Protein AF-A0A812YTZ3-F1 (afdb_monomer_lite)

Structure (mmCIF, N/CA/C/O backbone):
data_AF-A0A812YTZ3-F1
#
_entry.id   AF-A0A812YTZ3-F1
#
loop_
_atom_site.group_PDB
_atom_site.id
_atom_site.type_symbol
_atom_site.label_atom_id
_atom_site.label_alt_id
_atom_site.label_comp_id
_atom_site.label_asym_id
_atom_site.label_entity_id
_atom_site.label_seq_id
_atom_site.pdbx_PDB_ins_code
_atom_site.Cartn_x
_atom_site.Cartn_y
_atom_site.Cartn_z
_atom_site.occupancy
_atom_site.B_iso_or_equiv
_atom_site.auth_seq_id
_atom_site.auth_comp_id
_atom_site.auth_asym_id
_atom_site.auth_atom_id
_atom_site.pdbx_PDB_model_num
ATOM 1 N N . MET A 1 1 ? -22.763 -44.403 -31.494 1.00 42.47 1 MET A N 1
ATOM 2 C CA . MET A 1 1 ? -21.911 -45.375 -30.775 1.00 42.47 1 MET A CA 1
ATOM 3 C C . MET A 1 1 ? -20.707 -44.622 -30.230 1.00 42.47 1 MET A C 1
ATOM 5 O O . MET A 1 1 ? -19.991 -44.028 -31.023 1.00 42.47 1 MET A O 1
ATOM 9 N N . ARG A 1 2 ? -20.551 -44.524 -28.904 1.00 32.72 2 ARG A N 1
ATOM 10 C CA . ARG A 1 2 ? -19.399 -43.858 -28.265 1.00 32.72 2 ARG A CA 1
ATOM 11 C C . ARG A 1 2 ? -18.310 -44.906 -27.981 1.00 32.72 2 ARG A C 1
ATOM 13 O O . ARG A 1 2 ? -18.681 -45.990 -27.533 1.00 32.72 2 ARG A O 1
ATOM 20 N N . PRO A 1 3 ? -17.018 -44.622 -28.212 1.00 46.12 3 PRO A N 1
ATOM 21 C CA . PRO A 1 3 ? -15.950 -45.550 -27.858 1.00 46.12 3 PRO A CA 1
ATOM 22 C C . PRO A 1 3 ? -15.718 -45.563 -26.340 1.00 46.12 3 PRO A C 1
ATOM 24 O O . PRO A 1 3 ? -15.715 -44.515 -25.692 1.00 46.12 3 PRO A O 1
ATOM 27 N N . GLN A 1 4 ? -15.556 -46.764 -25.779 1.00 44.16 4 GLN A N 1
ATOM 28 C CA . GLN A 1 4 ? -15.169 -46.975 -24.383 1.00 44.16 4 GLN A CA 1
ATOM 29 C C . GLN A 1 4 ? -13.688 -46.617 -24.157 1.00 44.16 4 GLN A C 1
ATOM 31 O O . GLN A 1 4 ? -12.867 -46.860 -25.044 1.00 44.16 4 GLN A O 1
ATOM 36 N N . PRO A 1 5 ? -13.320 -46.092 -22.975 1.00 47.59 5 PRO A N 1
ATOM 37 C CA . PRO A 1 5 ? -11.928 -45.878 -22.602 1.00 47.59 5 PRO A CA 1
ATOM 38 C C . PRO A 1 5 ? -11.254 -47.178 -22.130 1.00 47.59 5 PRO A C 1
ATOM 40 O O . PRO A 1 5 ? -11.801 -47.924 -21.319 1.00 47.59 5 PRO A O 1
ATOM 43 N N . VAL A 1 6 ? -10.038 -47.412 -22.628 1.00 41.91 6 VAL A N 1
ATOM 44 C CA . VAL A 1 6 ? -9.148 -48.518 -22.242 1.00 41.91 6 VAL A CA 1
ATOM 45 C C . VAL A 1 6 ? -8.309 -48.095 -21.024 1.00 41.91 6 VAL A C 1
ATOM 47 O O . VAL A 1 6 ? -7.737 -47.002 -21.052 1.00 41.91 6 VAL A O 1
ATOM 50 N N . PRO A 1 7 ? -8.188 -48.919 -19.966 1.00 38.78 7 PRO A N 1
ATOM 51 C CA . PRO A 1 7 ? -7.305 -48.626 -18.841 1.00 38.78 7 PRO A CA 1
ATOM 52 C C . PRO A 1 7 ? -5.838 -48.951 -19.172 1.00 38.78 7 PRO A C 1
ATOM 54 O O . PRO A 1 7 ? -5.500 -50.081 -19.520 1.00 38.78 7 PRO A O 1
ATOM 57 N N . LEU A 1 8 ? -4.958 -47.958 -19.018 1.00 34.09 8 LEU A N 1
ATOM 58 C CA . LEU A 1 8 ? -3.502 -48.126 -19.022 1.00 34.09 8 LEU A CA 1
ATOM 59 C C . LEU A 1 8 ? -3.037 -48.521 -17.615 1.00 34.09 8 LEU A C 1
ATOM 61 O O . LEU A 1 8 ? -3.004 -47.697 -16.703 1.00 34.09 8 LEU A O 1
ATOM 65 N N . VAL A 1 9 ? -2.682 -49.794 -17.453 1.00 32.09 9 VAL A N 1
ATOM 66 C CA . VAL A 1 9 ? -1.956 -50.316 -16.291 1.00 32.09 9 VAL A CA 1
ATOM 67 C C . VAL A 1 9 ? -0.467 -50.100 -16.550 1.00 32.09 9 VAL A C 1
ATOM 69 O O . VAL A 1 9 ? 0.087 -50.680 -17.480 1.00 32.09 9 VAL A O 1
ATOM 72 N N . VAL A 1 10 ? 0.177 -49.250 -15.749 1.00 36.62 10 VAL A N 1
ATOM 73 C CA . VAL A 1 10 ? 1.639 -49.110 -15.728 1.00 36.62 10 VAL A CA 1
ATOM 74 C C . VAL A 1 10 ? 2.158 -49.903 -14.535 1.00 36.62 10 VAL A C 1
ATOM 76 O O . VAL A 1 10 ? 1.910 -49.541 -13.385 1.00 36.62 10 VAL A O 1
ATOM 79 N N . SER A 1 11 ? 2.849 -51.002 -14.823 1.00 33.44 11 SER A N 1
ATOM 80 C CA . SER A 1 11 ? 3.590 -51.792 -13.843 1.00 33.44 11 SER A CA 1
ATOM 81 C C . SER A 1 11 ? 4.810 -51.003 -13.367 1.00 33.44 11 SER A C 1
ATOM 83 O O . SER A 1 11 ? 5.631 -50.571 -14.174 1.00 33.44 11 SER A O 1
ATOM 85 N N . VAL A 1 12 ? 4.913 -50.800 -12.054 1.00 37.62 12 VAL A N 1
ATOM 86 C CA . VAL A 1 12 ? 6.095 -50.236 -11.393 1.00 37.62 12 VAL A CA 1
ATOM 87 C C . VAL A 1 12 ? 6.993 -51.410 -11.012 1.00 37.62 12 VAL A C 1
ATOM 89 O O . VAL A 1 12 ? 6.665 -52.156 -10.094 1.00 37.62 12 VAL A O 1
ATOM 92 N N . GLU A 1 13 ? 8.075 -51.598 -11.766 1.00 38.94 13 GLU A N 1
ATOM 93 C CA . GLU A 1 13 ? 9.122 -52.579 -11.473 1.00 38.94 13 GLU A CA 1
ATOM 94 C C . GLU A 1 13 ? 10.097 -52.080 -10.397 1.00 38.94 13 GLU A C 1
ATOM 96 O O . GLU A 1 13 ? 10.333 -50.882 -10.212 1.00 38.94 13 GLU A O 1
ATOM 101 N N . ASP A 1 14 ? 10.638 -53.064 -9.687 1.00 38.88 14 ASP A N 1
ATOM 102 C CA . ASP A 1 14 ? 11.423 -52.992 -8.466 1.00 38.88 14 ASP A CA 1
ATOM 103 C C . ASP A 1 14 ? 12.750 -52.228 -8.601 1.00 38.88 14 ASP A C 1
ATOM 105 O O . ASP A 1 14 ? 13.614 -52.559 -9.413 1.00 38.88 14 ASP A O 1
ATOM 109 N N . VAL A 1 15 ? 12.972 -51.261 -7.704 1.00 39.84 15 VAL A N 1
ATOM 110 C CA . VAL A 1 15 ? 14.290 -50.651 -7.474 1.00 39.84 15 VAL A CA 1
ATOM 111 C C . VAL A 1 15 ? 14.796 -51.073 -6.097 1.00 39.84 15 VAL A C 1
ATOM 113 O O . VAL A 1 15 ? 14.253 -50.694 -5.059 1.00 39.84 15 VAL A O 1
ATOM 116 N N . ALA A 1 16 ? 15.859 -51.875 -6.110 1.00 41.97 16 ALA A N 1
ATOM 117 C CA . ALA A 1 16 ? 16.549 -52.388 -4.934 1.00 41.97 16 ALA A CA 1
ATOM 118 C C . ALA A 1 16 ? 17.146 -51.266 -4.044 1.00 41.97 16 ALA A C 1
ATOM 120 O O . ALA A 1 16 ? 17.602 -50.236 -4.552 1.00 41.97 16 ALA A O 1
ATOM 121 N N . PRO A 1 17 ? 17.206 -51.458 -2.711 1.00 44.97 17 PRO A N 1
ATOM 122 C CA . PRO A 1 17 ? 17.701 -50.449 -1.778 1.00 44.97 17 PRO A CA 1
ATOM 123 C C . PRO A 1 17 ? 19.239 -50.376 -1.762 1.00 44.97 17 PRO A C 1
ATOM 125 O O . PRO A 1 17 ? 19.918 -51.179 -1.124 1.00 44.97 17 PRO A O 1
ATOM 128 N N . GLY A 1 18 ? 19.792 -49.365 -2.436 1.00 40.31 18 GLY A N 1
ATOM 129 C CA . GLY A 1 18 ? 21.204 -48.979 -2.345 1.00 40.31 18 GLY A CA 1
ATOM 130 C C . GLY A 1 18 ? 21.547 -48.319 -1.001 1.00 40.31 18 GLY A C 1
ATOM 131 O O . GLY A 1 18 ? 20.857 -47.407 -0.542 1.00 40.31 18 GLY A O 1
ATOM 132 N N . GLY A 1 19 ? 22.615 -48.805 -0.363 1.00 40.50 19 GLY A N 1
ATOM 133 C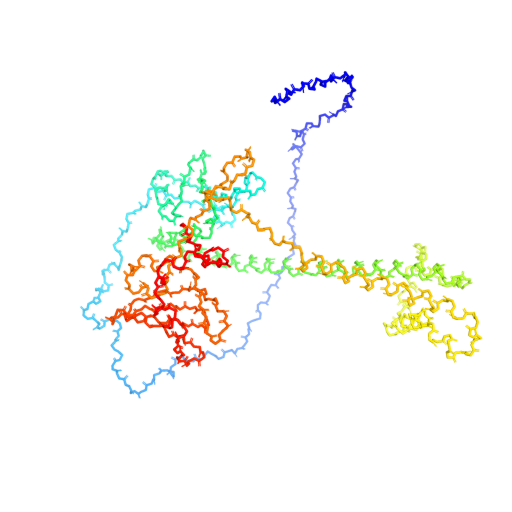 CA . GLY A 1 19 ? 23.051 -48.449 0.989 1.00 40.50 19 GLY A CA 1
ATOM 134 C C . GLY A 1 19 ? 23.400 -46.973 1.217 1.00 40.50 19 GLY A C 1
ATOM 135 O O . GLY A 1 19 ? 24.002 -46.300 0.383 1.00 40.50 19 GLY A O 1
ATOM 136 N N . LYS A 1 20 ? 23.049 -46.485 2.413 1.00 42.66 20 LYS A N 1
ATOM 137 C CA . LYS A 1 20 ? 23.402 -45.152 2.918 1.00 42.66 20 LYS A CA 1
ATOM 138 C C . LYS A 1 20 ? 24.813 -45.173 3.528 1.00 42.66 20 LYS A C 1
ATOM 140 O O . LYS A 1 20 ? 25.074 -46.037 4.365 1.00 42.66 20 LYS A O 1
ATOM 145 N N . PRO A 1 21 ? 25.703 -44.220 3.200 1.00 46.12 21 PRO A N 1
ATOM 146 C CA . PRO A 1 21 ? 26.972 -44.072 3.903 1.00 46.12 21 PRO A CA 1
ATOM 147 C C . PRO A 1 21 ? 26.750 -43.534 5.325 1.00 46.12 21 PRO A C 1
ATOM 149 O O . PRO A 1 21 ? 25.961 -42.615 5.554 1.00 46.12 21 PRO A O 1
ATOM 152 N N . ALA A 1 22 ? 27.457 -44.136 6.281 1.00 41.62 22 ALA A N 1
ATOM 153 C CA . ALA A 1 22 ? 27.427 -43.800 7.697 1.00 41.62 22 ALA A CA 1
ATOM 154 C C . ALA A 1 22 ? 27.897 -42.356 7.940 1.00 41.62 22 ALA A C 1
ATOM 156 O O . ALA A 1 22 ? 29.080 -42.036 7.838 1.00 41.62 22 ALA A O 1
ATOM 157 N N . MET A 1 23 ? 26.952 -41.484 8.287 1.00 43.16 23 MET A N 1
ATOM 158 C CA . MET A 1 23 ? 27.217 -40.119 8.726 1.00 43.16 23 MET A CA 1
ATOM 159 C C . MET A 1 23 ? 27.458 -40.138 10.237 1.00 43.16 23 MET A C 1
ATOM 161 O O . MET A 1 23 ? 26.554 -40.403 11.031 1.00 43.16 23 MET A O 1
ATOM 165 N N . THR A 1 24 ? 28.706 -39.903 10.632 1.00 42.81 24 THR A N 1
ATOM 166 C CA . THR A 1 24 ? 29.137 -39.826 12.027 1.00 42.81 24 THR A CA 1
ATOM 167 C C . THR A 1 24 ? 28.428 -38.678 12.743 1.00 42.81 24 THR A C 1
ATOM 169 O O . THR A 1 24 ? 28.553 -37.500 12.406 1.00 42.81 24 THR A O 1
ATOM 172 N N . ARG A 1 25 ? 27.649 -39.058 13.755 1.00 37.00 25 ARG A N 1
ATOM 173 C CA . ARG A 1 25 ? 26.934 -38.183 14.681 1.00 37.00 25 ARG A CA 1
ATOM 174 C C . ARG A 1 25 ? 27.969 -37.419 15.518 1.00 37.00 25 ARG A C 1
ATOM 176 O O . ARG A 1 25 ? 28.605 -37.999 16.389 1.00 37.00 25 ARG A O 1
ATOM 183 N N . ARG A 1 26 ? 28.183 -36.132 15.228 1.00 43.84 26 ARG A N 1
ATOM 184 C CA . ARG A 1 26 ? 28.913 -35.229 16.132 1.00 43.84 26 ARG A CA 1
ATOM 185 C C . ARG A 1 26 ? 27.972 -34.806 17.255 1.00 43.84 26 ARG A C 1
ATOM 187 O O . ARG A 1 26 ? 26.999 -34.104 16.992 1.00 43.84 26 ARG A O 1
ATOM 194 N N . ASP A 1 27 ? 28.278 -35.228 18.477 1.00 48.31 27 ASP A N 1
ATOM 195 C CA . ASP A 1 27 ? 27.645 -34.738 19.702 1.00 48.31 27 ASP A CA 1
ATOM 196 C C . ASP A 1 27 ? 28.030 -33.266 19.940 1.00 48.31 27 ASP A C 1
ATOM 198 O O . ASP A 1 27 ? 29.209 -32.968 20.135 1.00 48.31 27 ASP A O 1
ATOM 202 N N . PRO A 1 28 ? 27.076 -32.318 19.960 1.00 51.78 28 PRO A N 1
ATOM 203 C CA . PRO A 1 28 ? 27.373 -30.897 20.148 1.00 51.78 28 PRO A CA 1
ATOM 204 C C . PRO A 1 28 ? 27.537 -30.488 21.625 1.00 51.78 28 PRO A C 1
ATOM 206 O O . PRO A 1 28 ? 27.565 -29.299 21.931 1.00 51.78 28 PRO A O 1
ATOM 209 N N . GLN A 1 29 ? 27.632 -31.442 22.558 1.00 48.69 29 GLN A N 1
ATOM 210 C CA . GLN A 1 29 ? 27.445 -31.172 23.990 1.00 48.69 29 GLN A CA 1
ATOM 211 C C . GLN A 1 29 ? 28.719 -31.281 24.848 1.00 48.69 29 GLN A C 1
ATOM 213 O O . GLN A 1 29 ? 28.622 -31.217 26.071 1.00 48.69 29 GLN A O 1
ATOM 218 N N . ARG A 1 30 ? 29.917 -31.423 24.253 1.00 44.91 30 ARG A N 1
ATOM 219 C CA . ARG A 1 30 ? 31.129 -31.796 25.015 1.00 44.91 30 ARG A CA 1
ATOM 220 C C . ARG A 1 30 ? 32.269 -30.776 25.158 1.00 44.91 30 ARG A C 1
ATOM 222 O O . ARG A 1 30 ? 33.268 -31.157 25.746 1.00 44.91 30 ARG A O 1
ATOM 229 N N . ASP A 1 31 ? 32.128 -29.514 24.740 1.00 47.59 31 ASP A N 1
ATOM 230 C CA . ASP A 1 31 ? 33.274 -28.566 24.761 1.00 47.59 31 ASP A CA 1
ATOM 231 C C . ASP A 1 31 ? 33.060 -27.216 25.478 1.00 47.59 31 ASP A C 1
ATOM 233 O O . ASP A 1 31 ? 33.888 -26.316 25.378 1.00 47.59 31 ASP A O 1
ATOM 237 N N . TRP A 1 32 ? 32.003 -27.054 26.281 1.00 50.12 32 TRP A N 1
ATOM 238 C CA . TRP A 1 32 ? 31.767 -25.791 27.014 1.00 50.12 32 TRP A CA 1
ATOM 239 C C . TRP A 1 32 ? 32.428 -25.710 28.402 1.00 50.12 32 TRP A C 1
ATOM 241 O O . TRP A 1 32 ? 32.250 -24.720 29.108 1.00 50.12 32 TRP A O 1
ATOM 251 N N . SER A 1 33 ? 33.205 -26.717 28.815 1.00 42.59 33 SER A N 1
ATOM 252 C CA . SER A 1 33 ? 33.837 -26.757 30.144 1.00 42.59 33 SER A CA 1
ATOM 253 C C . SER A 1 33 ? 35.244 -26.150 30.212 1.00 42.59 33 SER A C 1
ATOM 255 O O . SER A 1 33 ? 35.852 -26.169 31.280 1.00 42.59 33 SER A O 1
ATOM 257 N N . GLN A 1 34 ? 35.779 -25.590 29.124 1.00 46.53 34 GLN A N 1
ATOM 258 C CA . GLN A 1 34 ? 37.040 -24.845 29.176 1.00 46.53 34 GLN A CA 1
ATOM 259 C C . GLN A 1 34 ? 36.752 -23.347 29.289 1.00 46.53 34 GLN A C 1
ATOM 261 O O . GLN A 1 34 ? 36.444 -22.666 28.313 1.00 46.53 34 GLN A O 1
ATOM 266 N N . GLY A 1 35 ? 36.799 -22.852 30.527 1.00 45.31 35 GLY A N 1
ATOM 267 C CA . GLY A 1 35 ? 36.582 -21.449 30.855 1.00 45.31 35 GLY A CA 1
ATOM 268 C C . GLY A 1 35 ? 37.528 -20.529 30.085 1.00 45.31 35 GLY A C 1
ATOM 269 O O . GLY A 1 35 ? 38.748 -20.680 30.138 1.00 45.31 35 GLY A O 1
ATOM 270 N N . PHE A 1 36 ? 36.959 -19.546 29.391 1.00 50.41 36 PHE A N 1
ATOM 271 C CA . PHE A 1 36 ? 37.728 -18.453 28.808 1.00 50.41 36 PHE A CA 1
ATOM 272 C C . PHE A 1 36 ? 38.320 -17.592 29.937 1.00 50.41 36 PHE A C 1
ATOM 274 O O . PHE A 1 36 ? 37.563 -17.109 30.785 1.00 50.41 36 PHE A O 1
ATOM 281 N N . PRO A 1 37 ? 39.645 -17.364 29.976 1.00 58.34 37 PRO A N 1
ATOM 282 C CA . PRO A 1 37 ? 40.230 -16.462 30.956 1.00 58.34 37 PRO A CA 1
ATOM 283 C C . PRO A 1 37 ? 39.777 -15.015 30.685 1.00 58.34 37 PRO A C 1
ATOM 285 O O . PRO A 1 37 ? 39.666 -14.611 29.522 1.00 58.34 37 PRO A O 1
ATOM 288 N N . PRO A 1 38 ? 39.525 -14.206 31.731 1.00 62.25 38 PRO A N 1
ATOM 289 C CA . PRO A 1 38 ? 39.074 -12.831 31.563 1.00 62.25 38 PRO A CA 1
ATOM 290 C C . PRO A 1 38 ? 40.152 -11.968 30.881 1.00 62.25 38 PRO A C 1
ATOM 292 O O . PRO A 1 38 ? 41.350 -12.142 31.140 1.00 62.25 38 PRO A O 1
ATOM 295 N N . PRO A 1 39 ? 39.761 -11.004 30.027 1.00 52.62 39 PRO A N 1
ATOM 296 C CA . PRO A 1 39 ? 40.708 -10.107 29.381 1.00 52.62 39 PRO A CA 1
ATOM 297 C C . PRO A 1 39 ? 41.396 -9.211 30.419 1.00 52.62 39 PRO A C 1
ATOM 299 O O . PRO A 1 39 ? 40.749 -8.551 31.232 1.00 52.62 39 PRO A O 1
ATOM 302 N N . LYS A 1 40 ? 42.733 -9.174 30.376 1.00 58.88 40 LYS A N 1
ATOM 303 C CA . LYS A 1 40 ? 43.548 -8.307 31.237 1.00 58.88 40 LYS A CA 1
ATOM 304 C C . LYS A 1 40 ? 43.274 -6.824 30.922 1.00 58.88 40 LYS A C 1
ATOM 306 O O . LYS A 1 40 ? 43.210 -6.463 29.743 1.00 58.88 40 LYS A O 1
ATOM 311 N N . PRO A 1 41 ? 43.165 -5.943 31.933 1.00 52.09 41 PRO A N 1
ATOM 312 C CA . PRO A 1 41 ? 42.945 -4.519 31.711 1.00 52.09 41 PRO A CA 1
ATOM 313 C C . PRO A 1 41 ? 44.176 -3.868 31.062 1.00 52.09 41 PRO A C 1
ATOM 315 O O . PRO A 1 41 ? 45.298 -3.985 31.557 1.00 52.09 41 PRO A O 1
ATOM 318 N N . ARG A 1 42 ? 43.969 -3.149 29.951 1.00 50.53 42 ARG A N 1
ATOM 319 C CA . ARG A 1 42 ? 44.999 -2.298 29.338 1.00 50.53 42 ARG A CA 1
ATOM 320 C C . ARG A 1 42 ? 45.252 -1.080 30.234 1.00 50.53 42 ARG A C 1
ATOM 322 O O . ARG A 1 42 ? 44.394 -0.211 30.355 1.00 50.53 42 ARG A O 1
ATOM 329 N N . LYS A 1 43 ? 46.447 -1.003 30.829 1.00 50.12 43 LYS A N 1
ATOM 330 C CA . LYS A 1 43 ? 47.004 0.233 31.399 1.00 50.12 43 LYS A CA 1
ATOM 331 C C . LYS A 1 43 ? 47.400 1.162 30.249 1.00 50.12 43 LYS A C 1
ATOM 333 O O . LYS A 1 43 ? 48.367 0.896 29.547 1.00 50.12 43 LYS A O 1
ATOM 338 N N . GLY A 1 44 ? 46.634 2.227 30.061 1.00 52.16 44 GLY A N 1
ATOM 339 C CA . GLY A 1 44 ? 46.918 3.290 29.100 1.00 52.16 44 GLY A CA 1
ATOM 340 C C . GLY A 1 44 ? 45.898 4.404 29.272 1.00 52.16 44 GLY A C 1
ATOM 341 O O . GLY A 1 44 ? 44.853 4.386 28.627 1.00 52.16 44 GLY A O 1
ATOM 342 N N . GLY A 1 45 ? 46.166 5.314 30.210 1.00 43.19 45 GLY A N 1
ATOM 343 C CA . GLY A 1 45 ? 45.344 6.494 30.449 1.00 43.19 45 GLY A CA 1
ATOM 344 C C . GLY A 1 45 ? 45.388 7.416 29.235 1.00 43.19 45 GLY A C 1
ATOM 345 O O . GLY A 1 45 ? 46.449 7.912 28.869 1.00 43.19 45 GLY A O 1
ATOM 346 N N . PHE A 1 46 ? 44.234 7.618 28.604 1.00 45.94 46 PHE A N 1
ATOM 347 C CA . PHE A 1 46 ? 44.047 8.670 27.614 1.00 45.94 46 PHE A CA 1
ATOM 348 C C . PHE A 1 46 ? 43.766 9.973 28.367 1.00 45.94 46 PHE A C 1
ATOM 350 O O . PHE A 1 46 ? 42.683 10.152 28.923 1.00 45.94 46 PHE A O 1
ATOM 357 N N . ASP A 1 47 ? 44.765 10.853 28.411 1.00 47.03 47 ASP A N 1
ATOM 358 C CA . ASP A 1 47 ? 44.651 12.208 28.947 1.00 47.03 47 ASP A CA 1
ATOM 359 C C . ASP A 1 47 ? 43.841 13.067 27.964 1.00 47.03 47 ASP A C 1
ATOM 361 O O . ASP A 1 47 ? 44.301 13.444 26.883 1.00 47.03 47 ASP A O 1
ATOM 365 N N . MET A 1 48 ? 42.570 13.295 28.294 1.00 40.53 48 MET A N 1
ATOM 366 C CA . MET A 1 48 ? 41.627 14.018 27.449 1.00 40.53 48 MET A CA 1
ATOM 367 C C . MET A 1 48 ? 41.685 15.509 27.804 1.00 40.53 48 MET A C 1
ATOM 369 O O . MET A 1 48 ? 40.865 16.014 28.568 1.00 40.53 48 MET A O 1
ATOM 373 N N . LYS A 1 49 ? 42.655 16.236 27.234 1.00 42.59 49 LYS A N 1
ATOM 374 C CA . LYS A 1 49 ? 42.662 17.709 27.256 1.00 42.59 49 LYS A CA 1
ATOM 375 C C . LYS A 1 49 ? 41.482 18.240 26.440 1.00 42.59 49 LYS A C 1
ATOM 377 O O . LYS A 1 49 ? 41.550 18.358 25.217 1.00 42.59 49 LYS A O 1
ATOM 382 N N . ILE A 1 50 ? 40.393 18.567 27.131 1.00 41.97 50 ILE A N 1
ATOM 383 C CA . ILE A 1 50 ? 39.260 19.321 26.593 1.00 41.97 50 ILE A CA 1
ATOM 384 C C . ILE A 1 50 ? 39.753 20.745 26.313 1.00 41.97 50 ILE A C 1
ATOM 386 O O . ILE A 1 50 ? 39.924 21.548 27.226 1.00 41.97 50 ILE A O 1
ATOM 390 N N . ARG A 1 51 ? 40.017 21.058 25.042 1.00 41.31 51 ARG A N 1
ATOM 391 C CA . ARG A 1 51 ? 40.120 22.446 24.583 1.00 41.31 51 ARG A CA 1
ATOM 392 C C . ARG A 1 51 ? 38.701 22.978 24.401 1.00 41.31 51 ARG A C 1
ATOM 394 O O . ARG A 1 51 ? 38.007 22.571 23.473 1.00 41.31 51 ARG A O 1
ATOM 401 N N . SER A 1 52 ? 38.273 23.858 25.300 1.00 43.78 52 SER A N 1
ATOM 402 C CA . SER A 1 52 ? 37.059 24.659 25.134 1.00 43.78 52 SER A CA 1
ATOM 403 C C . SER A 1 52 ? 37.217 25.576 23.911 1.00 43.78 52 SER A C 1
ATOM 405 O O . SER A 1 52 ? 38.216 26.297 23.845 1.00 43.78 52 SER A O 1
ATOM 407 N N . PRO A 1 53 ? 36.283 25.584 22.943 1.00 48.00 53 PRO A N 1
ATOM 408 C CA . PRO A 1 53 ? 36.287 26.575 21.876 1.00 48.00 53 PRO A CA 1
ATOM 409 C C . PRO A 1 53 ? 35.966 27.950 22.465 1.00 48.00 53 PRO A C 1
ATOM 411 O O . PRO A 1 53 ? 34.960 28.125 23.154 1.00 48.00 53 PRO A O 1
ATOM 414 N N . ALA A 1 54 ? 36.840 28.916 22.205 1.00 48.66 54 ALA A N 1
ATOM 415 C CA . ALA A 1 54 ? 36.610 30.312 22.520 1.00 48.66 54 ALA A CA 1
ATOM 416 C C . ALA A 1 54 ? 35.485 30.880 21.636 1.00 48.66 54 ALA A C 1
ATOM 418 O O . ALA A 1 54 ? 35.501 30.701 20.422 1.00 48.66 54 ALA A O 1
ATOM 419 N N . GLY A 1 55 ? 34.546 31.595 22.261 1.00 49.62 55 GLY A N 1
ATOM 420 C CA . GLY A 1 55 ? 33.821 32.701 21.631 1.00 49.62 55 GLY A CA 1
ATOM 421 C C . GLY A 1 55 ? 32.844 32.352 20.507 1.00 49.62 55 GLY A C 1
ATOM 422 O O . GLY A 1 55 ? 33.030 32.794 19.380 1.00 49.62 55 GLY A O 1
ATOM 423 N N . GLY A 1 56 ? 31.759 31.641 20.821 1.00 39.38 56 GLY A N 1
ATOM 424 C CA . GLY A 1 56 ? 30.547 31.641 19.995 1.00 39.38 56 GLY A CA 1
ATOM 425 C C . GLY A 1 56 ? 29.504 32.566 20.616 1.00 39.38 56 GLY A C 1
ATOM 426 O O . GLY A 1 56 ? 28.991 32.266 21.692 1.00 39.38 56 GLY A O 1
ATOM 427 N N . ALA A 1 57 ? 29.222 33.700 19.975 1.00 46.12 57 ALA A N 1
ATOM 428 C CA . ALA A 1 57 ? 28.188 34.635 20.404 1.00 46.12 57 ALA A CA 1
ATOM 429 C C . ALA A 1 57 ? 26.822 33.931 20.456 1.00 46.12 57 ALA A C 1
ATOM 431 O O . ALA A 1 57 ? 26.345 33.412 19.450 1.00 46.12 57 ALA A O 1
ATOM 432 N N . VAL A 1 58 ? 26.198 33.911 21.635 1.00 47.22 58 VAL A N 1
ATOM 433 C CA . VAL A 1 58 ? 24.814 33.459 21.811 1.00 47.22 58 VAL A CA 1
ATOM 434 C C . VAL A 1 58 ? 23.913 34.558 21.239 1.00 47.22 58 VAL A C 1
ATOM 436 O O . VAL A 1 58 ? 23.920 35.664 21.790 1.00 47.22 58 VAL A O 1
ATOM 439 N N . PRO A 1 59 ? 23.157 34.328 20.149 1.00 46.25 59 PRO A N 1
ATOM 440 C CA . PRO A 1 59 ? 22.206 35.320 19.676 1.00 46.25 59 PRO A CA 1
ATOM 441 C C . PRO A 1 59 ? 21.140 35.513 20.757 1.00 46.25 59 PRO A C 1
ATOM 443 O O . PRO A 1 59 ? 20.428 34.582 21.136 1.00 46.25 59 PRO A O 1
ATOM 446 N N . ARG A 1 60 ? 21.073 36.732 21.301 1.00 45.56 60 ARG A N 1
ATOM 447 C CA . ARG A 1 60 ? 20.020 37.145 22.227 1.00 45.56 60 ARG A CA 1
ATOM 448 C C . ARG A 1 60 ? 18.690 37.096 21.486 1.00 45.56 60 ARG A C 1
ATOM 450 O O . ARG A 1 60 ? 18.479 37.838 20.533 1.00 45.56 60 ARG A O 1
ATOM 457 N N . LEU A 1 61 ? 17.801 36.234 21.962 1.00 50.19 61 LEU A N 1
ATOM 458 C CA . LEU A 1 61 ? 16.462 35.975 21.437 1.00 50.19 61 LEU A CA 1
ATOM 459 C C . LEU A 1 61 ? 15.473 37.120 21.764 1.00 50.19 61 LEU A C 1
ATOM 461 O O . LEU A 1 61 ? 14.354 36.869 22.187 1.00 50.19 61 LEU A O 1
ATOM 465 N N . ASN A 1 62 ? 15.895 38.381 21.613 1.00 48.84 62 ASN A N 1
ATOM 466 C CA . ASN A 1 62 ? 15.113 39.571 21.985 1.00 48.84 62 ASN A CA 1
ATOM 467 C C . ASN A 1 62 ? 14.590 40.382 20.783 1.00 48.84 62 ASN A C 1
ATOM 469 O O . ASN A 1 62 ? 14.033 41.454 20.987 1.00 48.84 62 ASN A O 1
ATOM 473 N N . SER A 1 63 ? 14.744 39.913 19.541 1.00 45.84 63 SER A N 1
ATOM 474 C CA . SER A 1 63 ? 14.396 40.697 18.340 1.00 45.84 63 SER A CA 1
ATOM 475 C C . SER A 1 63 ? 13.213 40.161 17.520 1.00 45.84 63 SER A C 1
ATOM 477 O O . SER A 1 63 ? 13.090 40.512 16.353 1.00 45.84 63 SER A O 1
ATOM 479 N N . LEU A 1 64 ? 12.337 39.332 18.100 1.00 49.97 64 LEU A N 1
ATOM 480 C CA . LEU A 1 64 ? 11.080 38.893 17.458 1.00 49.97 64 LEU A CA 1
ATOM 481 C C . LEU A 1 64 ? 9.822 39.458 18.141 1.00 49.97 64 LEU A C 1
ATOM 483 O O . LEU A 1 64 ? 8.742 38.887 18.033 1.00 49.97 64 LEU A O 1
ATOM 487 N N . LEU A 1 65 ? 9.941 40.595 18.830 1.00 48.59 65 LEU A N 1
ATOM 488 C CA . LEU A 1 65 ? 8.780 41.410 19.184 1.00 48.59 65 LEU A CA 1
ATOM 489 C C . LEU A 1 65 ? 8.452 42.316 17.996 1.00 48.59 65 LEU A C 1
ATOM 491 O O . LEU A 1 65 ? 9.033 43.387 17.839 1.00 48.59 65 LEU A O 1
ATOM 495 N N . VAL A 1 66 ? 7.544 41.844 17.141 1.00 53.88 66 VAL A N 1
ATOM 496 C CA . VAL A 1 66 ? 6.867 42.669 16.136 1.00 53.88 66 VAL A CA 1
ATOM 497 C C . VAL A 1 66 ? 5.989 43.673 16.896 1.00 53.88 66 VAL A C 1
ATOM 499 O O . VAL A 1 66 ? 5.088 43.249 17.624 1.00 53.88 66 VAL A O 1
ATOM 502 N N . PRO A 1 67 ? 6.244 44.989 16.804 1.00 50.53 67 PRO A N 1
ATOM 503 C CA . PRO A 1 67 ? 5.405 45.980 17.446 1.00 50.53 67 PRO A CA 1
ATOM 504 C C . PRO A 1 67 ? 4.202 46.260 16.546 1.00 50.53 67 PRO A C 1
ATOM 506 O O . PRO A 1 67 ? 4.334 46.920 15.520 1.00 50.53 67 PRO A O 1
ATOM 509 N N . GLY A 1 68 ? 3.036 45.773 16.965 1.00 55.44 68 GLY A N 1
ATOM 510 C CA . GLY A 1 68 ? 1.746 46.215 16.443 1.00 55.44 68 GLY A CA 1
ATOM 511 C C . GLY A 1 68 ? 1.039 45.200 15.557 1.00 55.44 68 GLY A C 1
ATOM 512 O O . GLY A 1 68 ? 1.106 45.307 14.346 1.00 55.44 68 GLY A O 1
ATOM 513 N N . GLU A 1 69 ? 0.334 44.252 16.175 1.00 49.03 69 GLU A N 1
ATOM 514 C CA . GLU A 1 69 ? -1.055 43.894 15.843 1.00 49.03 69 GLU A CA 1
ATOM 515 C C . GLU A 1 69 ? -1.503 42.741 16.749 1.00 49.03 69 GLU A C 1
ATOM 517 O O . GLU A 1 69 ? -0.919 41.662 16.737 1.00 49.03 69 GLU A O 1
ATOM 522 N N . GLY A 1 70 ? -2.542 42.990 17.550 1.00 48.75 70 GLY A N 1
ATOM 523 C CA . GLY A 1 70 ? -3.175 42.003 18.425 1.00 48.75 70 GLY A CA 1
ATOM 524 C C . GLY A 1 70 ? -2.482 41.843 19.777 1.00 48.75 70 GLY A C 1
ATOM 525 O O . GLY A 1 70 ? -1.286 41.571 19.862 1.00 48.75 70 GLY A O 1
ATOM 526 N N . SER A 1 71 ? -3.238 41.997 20.867 1.00 59.25 71 SER A N 1
ATOM 527 C CA . SER A 1 71 ? -2.789 41.514 22.167 1.00 59.25 71 SER A CA 1
ATOM 528 C C . SER A 1 71 ? -2.497 40.024 22.022 1.00 59.25 71 SER A C 1
ATOM 530 O O . SER A 1 71 ? -3.387 39.228 21.721 1.00 59.25 71 SER A O 1
ATOM 532 N N . ILE A 1 72 ? -1.235 39.638 22.196 1.00 53.19 72 ILE A N 1
ATOM 533 C CA . ILE A 1 72 ? -0.883 38.245 22.442 1.00 53.19 72 ILE A CA 1
ATOM 534 C C . ILE A 1 72 ? -1.472 37.954 23.818 1.00 53.19 72 ILE A C 1
ATOM 536 O O . ILE A 1 72 ? -0.810 38.152 24.835 1.00 53.19 72 ILE A O 1
ATOM 540 N N . ASN A 1 73 ? -2.751 37.578 23.846 1.00 55.88 73 ASN A N 1
ATOM 541 C CA . ASN A 1 73 ? -3.348 36.950 25.008 1.00 55.88 73 ASN A CA 1
ATOM 542 C C . ASN A 1 73 ? -2.422 35.785 25.309 1.00 55.88 73 ASN A C 1
ATOM 544 O O . ASN A 1 73 ? -2.154 34.950 24.434 1.00 55.88 73 ASN A O 1
ATOM 548 N N . SER A 1 74 ? -1.830 35.794 26.499 1.00 57.62 74 SER A N 1
ATOM 549 C CA . SER A 1 74 ? -1.021 34.660 26.884 1.00 57.62 74 SER A CA 1
ATOM 550 C C . SER A 1 74 ? -1.937 33.433 26.790 1.00 57.62 74 SER A C 1
ATOM 552 O O . SER A 1 74 ? -3.143 33.555 27.012 1.00 57.62 74 SER A O 1
ATOM 554 N N . PRO A 1 75 ? -1.429 32.242 26.456 1.00 59.50 75 PRO A N 1
ATOM 555 C CA . PRO A 1 75 ? -2.254 31.031 26.444 1.00 59.50 75 PRO A CA 1
ATOM 556 C C . PRO A 1 75 ? -2.962 30.741 27.792 1.00 59.50 75 PRO A C 1
ATOM 558 O O . PRO A 1 75 ? -3.767 29.817 27.873 1.00 59.50 75 PRO A O 1
ATOM 561 N N . TYR A 1 76 ? -2.687 31.537 28.834 1.00 63.59 76 TYR A N 1
ATOM 562 C CA . TYR A 1 76 ? -3.338 31.529 30.140 1.00 63.59 76 TYR A CA 1
ATOM 563 C C . TYR A 1 76 ? -4.539 32.487 30.270 1.00 63.59 76 TYR A C 1
ATOM 565 O O . TYR A 1 76 ? -5.225 32.427 31.284 1.00 63.59 76 TYR A O 1
ATOM 573 N N . ASP A 1 77 ? -4.810 33.346 29.281 1.00 67.69 77 ASP A N 1
ATOM 574 C CA . ASP A 1 77 ? -5.909 34.329 29.306 1.00 67.69 77 ASP A CA 1
ATOM 575 C C . ASP A 1 77 ? -7.199 33.824 28.624 1.00 67.69 77 ASP A C 1
ATOM 577 O O . ASP A 1 77 ? -8.177 34.565 28.527 1.00 67.69 77 ASP A O 1
ATOM 581 N N . ASP A 1 78 ? -7.228 32.574 28.140 1.00 70.31 78 ASP A N 1
ATOM 582 C CA . ASP A 1 78 ? -8.462 31.943 27.658 1.00 70.31 78 ASP A CA 1
ATOM 583 C C . ASP A 1 78 ? -9.309 31.507 28.874 1.00 70.31 78 ASP A C 1
ATOM 585 O O . ASP A 1 78 ? -8.859 30.651 29.643 1.00 70.31 78 ASP A O 1
ATOM 589 N N . PRO A 1 79 ? -10.521 32.062 29.089 1.00 78.75 79 PRO A N 1
ATOM 590 C CA . PRO A 1 79 ? -11.372 31.728 30.235 1.00 78.75 79 PRO A CA 1
ATOM 591 C C . PRO A 1 79 ? -11.805 30.251 30.292 1.00 78.75 79 PRO A C 1
ATOM 593 O O . PRO A 1 79 ? -12.382 29.837 31.296 1.00 78.75 79 PRO A O 1
ATOM 596 N N . ASN A 1 80 ? -11.522 29.455 29.253 1.00 76.62 80 ASN A N 1
ATOM 597 C CA . ASN A 1 80 ? -11.744 28.008 29.226 1.00 76.62 80 ASN A CA 1
ATOM 598 C C . ASN A 1 80 ? -10.476 27.156 29.432 1.00 76.62 80 ASN A C 1
ATOM 600 O O . ASN A 1 80 ? -10.566 25.925 29.397 1.00 76.62 80 ASN A O 1
ATOM 604 N N . SER A 1 81 ? -9.302 27.755 29.644 1.00 73.38 81 SER A N 1
ATOM 605 C CA . SER A 1 81 ? -8.096 26.997 29.985 1.00 73.38 81 SER A CA 1
ATOM 606 C C . SER A 1 81 ? -8.196 26.457 31.421 1.00 73.38 81 SER A C 1
ATOM 608 O O . SER A 1 81 ? -8.520 27.219 32.335 1.00 73.38 81 SER A O 1
ATOM 610 N N . PRO A 1 82 ? -7.926 25.157 31.657 1.00 72.62 82 PRO A N 1
ATOM 611 C CA . PRO A 1 82 ? -7.971 24.579 32.997 1.00 72.62 82 PRO A CA 1
ATOM 612 C C . PRO A 1 82 ? -6.986 25.299 33.921 1.00 72.62 82 PRO A C 1
ATOM 614 O O . PRO A 1 82 ? -5.897 25.704 33.504 1.00 72.62 82 PRO A O 1
ATOM 617 N N . LEU A 1 83 ? -7.381 25.470 35.185 1.00 79.25 83 LEU A N 1
ATOM 618 C CA . LEU A 1 83 ? -6.573 26.183 36.169 1.00 79.25 83 LEU A CA 1
ATOM 619 C C . LEU A 1 83 ? -5.193 25.510 36.304 1.00 79.25 83 LEU A C 1
ATOM 621 O O . LEU A 1 83 ? -5.114 24.283 36.269 1.00 79.25 83 LEU A O 1
ATOM 625 N N . PRO A 1 84 ? -4.106 26.270 36.540 1.00 65.31 84 PRO A N 1
ATOM 626 C CA . PRO A 1 84 ? -2.725 25.761 36.587 1.00 65.31 84 PRO A CA 1
ATOM 627 C C . PRO A 1 84 ? -2.429 24.704 37.674 1.00 65.31 84 PRO A C 1
ATOM 629 O O . PRO A 1 84 ? -1.293 24.247 37.792 1.00 65.31 84 PRO A O 1
ATOM 632 N N . PHE A 1 85 ? -3.432 24.295 38.454 1.00 67.62 85 PHE A N 1
ATOM 633 C CA . PHE A 1 85 ? -3.351 23.250 39.477 1.00 67.62 85 PHE A CA 1
ATOM 634 C C . PHE A 1 85 ? -4.215 22.025 39.165 1.00 67.62 85 PHE A C 1
ATOM 636 O O . PHE A 1 85 ? -4.128 21.030 39.881 1.00 67.62 85 PHE A O 1
ATOM 643 N N . GLU A 1 86 ? -5.045 22.076 38.121 1.00 69.19 86 GLU A N 1
ATOM 644 C CA . GLU A 1 86 ? -5.797 20.914 37.671 1.00 69.19 86 GLU A CA 1
ATOM 645 C C . GLU A 1 86 ? -4.874 20.031 36.822 1.00 69.19 86 GLU A C 1
ATOM 647 O O . GLU A 1 86 ? -4.326 20.496 35.817 1.00 69.19 86 GLU A O 1
ATOM 652 N N . PRO A 1 87 ? -4.651 18.761 37.210 1.00 67.00 87 PRO A N 1
ATOM 653 C CA . PRO A 1 87 ? -3.909 17.823 36.384 1.00 67.00 87 PRO A CA 1
ATOM 654 C C . PRO A 1 87 ? -4.560 17.757 35.000 1.00 67.00 87 PRO A C 1
ATOM 656 O O . PRO A 1 87 ? -5.706 17.331 34.861 1.00 67.00 87 PRO A O 1
ATOM 659 N N . ILE A 1 88 ? -3.820 18.197 33.979 1.00 64.75 88 ILE A N 1
ATOM 660 C CA . ILE A 1 88 ? -4.292 18.331 32.588 1.00 64.75 88 ILE A CA 1
ATOM 661 C C . ILE A 1 88 ? -4.799 16.992 32.019 1.00 64.75 88 ILE A C 1
ATOM 663 O O . ILE A 1 88 ? -5.598 16.969 31.084 1.00 64.75 88 ILE A O 1
ATOM 667 N N . GLU A 1 89 ? -4.404 15.863 32.610 1.00 64.88 89 GLU A N 1
ATOM 668 C CA . GLU A 1 89 ? -4.939 14.548 32.284 1.00 64.88 89 GLU A CA 1
ATOM 669 C C . GLU A 1 89 ? -5.351 13.813 33.565 1.00 64.88 89 GLU A C 1
ATOM 671 O O . GLU A 1 89 ? -4.557 13.653 34.489 1.00 64.88 89 GLU A O 1
ATOM 676 N N . LYS A 1 90 ? -6.604 13.338 33.611 1.00 69.56 90 LYS A N 1
ATOM 677 C CA . LYS A 1 90 ? -7.056 12.379 34.630 1.00 69.56 90 LYS A CA 1
ATOM 678 C C . LYS A 1 90 ? -6.149 11.152 34.589 1.00 69.56 90 LYS A C 1
ATOM 680 O O . LYS A 1 90 ? -5.964 10.591 33.506 1.00 69.56 90 LYS A O 1
ATOM 685 N N . ASP A 1 91 ? -5.661 10.723 35.753 1.00 68.50 91 ASP A N 1
ATOM 686 C CA . ASP A 1 91 ? -4.879 9.497 35.926 1.00 68.50 91 ASP A CA 1
ATOM 687 C C . ASP A 1 91 ? -5.559 8.338 35.190 1.00 68.50 91 ASP A C 1
ATOM 689 O O . ASP A 1 91 ? -6.602 7.823 35.606 1.00 68.50 91 ASP A O 1
ATOM 693 N N . GLN A 1 92 ? -5.009 7.959 34.035 1.00 72.25 92 GLN A N 1
ATOM 694 C CA . GLN A 1 92 ? -5.541 6.829 33.291 1.00 72.25 92 GLN A CA 1
ATOM 695 C C . GLN A 1 92 ? -5.269 5.567 34.108 1.00 72.25 92 GLN A C 1
ATOM 697 O O . GLN A 1 92 ? -4.144 5.390 34.588 1.00 72.25 92 GLN A O 1
ATOM 702 N N . PRO A 1 93 ? -6.262 4.672 34.260 1.00 80.38 93 PRO A N 1
ATOM 703 C CA . PRO A 1 93 ? -6.050 3.429 34.978 1.00 80.38 93 PRO A CA 1
ATOM 704 C C . PRO A 1 93 ? -4.879 2.682 34.341 1.00 80.38 93 PRO A C 1
ATOM 706 O O . PRO A 1 93 ? -4.781 2.562 33.113 1.00 80.38 93 PRO A O 1
ATOM 709 N N . THR A 1 94 ? -3.962 2.209 35.182 1.00 83.38 94 THR A N 1
ATOM 710 C CA . THR A 1 94 ? -2.808 1.439 34.731 1.00 83.38 94 THR A CA 1
ATOM 711 C C . THR A 1 94 ? -3.300 0.221 33.959 1.00 83.38 94 THR A C 1
ATOM 713 O O . THR A 1 94 ? -4.183 -0.516 34.398 1.00 83.38 94 THR A O 1
ATOM 716 N N . LYS A 1 95 ? -2.758 0.021 32.755 1.00 89.81 95 LYS A N 1
ATOM 717 C CA . LYS A 1 95 ? -3.158 -1.121 31.933 1.00 89.81 95 LYS A CA 1
ATOM 718 C C . LYS A 1 95 ? -2.776 -2.426 32.641 1.00 89.81 95 LYS A C 1
ATOM 720 O O . LYS A 1 95 ? -1.677 -2.502 33.194 1.00 89.81 95 LYS A O 1
ATOM 725 N N . PRO A 1 96 ? -3.614 -3.477 32.571 1.00 95.50 96 PRO A N 1
ATOM 726 C CA . PRO A 1 96 ? -3.362 -4.745 33.259 1.00 95.50 96 PRO A CA 1
ATOM 727 C C . PRO A 1 96 ? -2.243 -5.579 32.608 1.00 95.50 96 PRO A C 1
ATOM 729 O O . PRO A 1 96 ? -1.995 -6.714 33.009 1.00 95.50 96 PRO A O 1
ATOM 732 N N . TRP A 1 97 ? -1.562 -5.040 31.595 1.00 95.94 97 TRP A N 1
ATOM 733 C CA . TRP A 1 97 ? -0.511 -5.703 30.839 1.00 95.94 97 TRP A CA 1
ATOM 734 C C . TRP A 1 97 ? 0.663 -4.754 30.565 1.00 95.94 97 TRP A C 1
ATOM 736 O O . TRP A 1 97 ? 0.519 -3.531 30.525 1.00 95.94 97 TRP A O 1
ATOM 746 N N . LYS A 1 98 ? 1.853 -5.324 30.360 1.00 95.56 98 LYS A N 1
ATOM 747 C CA . LYS A 1 98 ? 3.094 -4.595 30.072 1.00 95.56 98 LYS A CA 1
ATOM 748 C C . LYS A 1 98 ? 3.945 -5.354 29.060 1.00 95.56 98 LYS A C 1
ATOM 750 O O . LYS A 1 98 ? 4.064 -6.573 29.127 1.00 95.56 98 LYS A O 1
ATOM 755 N N . VAL A 1 99 ? 4.592 -4.623 28.155 1.00 96.38 99 VAL A N 1
ATOM 756 C CA . VAL A 1 99 ? 5.569 -5.180 27.207 1.00 96.38 99 VAL A CA 1
ATOM 757 C C . VAL A 1 99 ? 6.969 -4.734 27.608 1.00 96.38 99 VAL A C 1
ATOM 759 O O . VAL A 1 99 ? 7.229 -3.537 27.749 1.00 96.38 99 VAL A O 1
ATOM 762 N N . LEU A 1 100 ? 7.881 -5.687 27.791 1.00 95.75 100 LEU A N 1
ATOM 763 C CA . LEU A 1 100 ? 9.283 -5.397 28.077 1.00 95.75 100 LEU A CA 1
ATOM 764 C C . LEU A 1 100 ? 10.076 -5.255 26.780 1.00 95.75 100 LEU A C 1
ATOM 766 O O . LEU A 1 100 ? 9.896 -5.999 25.816 1.00 95.75 100 LEU A O 1
ATOM 770 N N . ARG A 1 101 ? 11.005 -4.300 26.763 1.00 96.25 101 ARG A N 1
ATOM 771 C CA . ARG A 1 101 ? 11.981 -4.188 25.676 1.00 96.25 101 ARG A CA 1
ATOM 772 C C . ARG A 1 101 ? 12.955 -5.367 25.741 1.00 96.25 101 ARG A C 1
ATOM 774 O O . ARG A 1 101 ? 13.209 -5.934 26.801 1.00 96.25 101 ARG A O 1
ATOM 781 N N . SER A 1 102 ? 13.501 -5.737 24.589 1.00 95.75 102 SER A N 1
ATOM 782 C CA . SER A 1 102 ? 14.633 -6.667 24.524 1.00 95.75 102 SER A CA 1
ATOM 783 C C . SER A 1 102 ? 15.859 -6.091 25.247 1.00 95.75 102 SER A C 1
ATOM 785 O O . SER A 1 102 ? 15.923 -4.891 25.517 1.00 95.75 102 SER A O 1
ATOM 787 N N . HIS A 1 103 ? 16.871 -6.925 25.501 1.00 93.25 103 HIS A N 1
ATOM 788 C CA . HIS A 1 103 ? 18.141 -6.496 26.104 1.00 93.25 103 HIS A CA 1
ATOM 789 C C . HIS A 1 103 ? 18.836 -5.365 25.318 1.00 93.25 103 HIS A C 1
ATOM 791 O O . HIS A 1 103 ? 19.541 -4.552 25.902 1.00 93.25 103 HIS A O 1
ATOM 797 N N . ASN A 1 104 ? 18.573 -5.261 24.009 1.00 92.12 104 ASN A N 1
ATOM 798 C CA . ASN A 1 104 ? 19.076 -4.190 23.142 1.00 92.12 104 ASN A CA 1
ATOM 799 C C . ASN A 1 104 ? 18.235 -2.901 23.194 1.00 92.12 104 ASN A C 1
ATOM 801 O O . ASN A 1 104 ? 18.448 -1.994 22.397 1.00 92.12 104 ASN A O 1
ATOM 805 N N . GLY A 1 105 ? 17.219 -2.826 24.058 1.00 92.81 105 GLY A N 1
ATOM 806 C CA . GLY A 1 105 ? 16.285 -1.700 24.120 1.00 92.81 105 GLY A CA 1
ATOM 807 C C . GLY A 1 105 ? 15.265 -1.655 22.974 1.00 92.81 105 GLY A C 1
ATOM 808 O O . GLY A 1 105 ? 14.425 -0.754 22.938 1.00 92.81 105 GLY A O 1
ATOM 809 N N . ASN A 1 106 ? 15.277 -2.629 22.058 1.00 96.12 106 ASN A N 1
ATOM 810 C CA . ASN A 1 106 ? 14.337 -2.699 20.938 1.00 96.12 106 ASN A CA 1
ATOM 811 C C . ASN A 1 106 ? 12.994 -3.297 21.368 1.00 96.12 106 ASN A C 1
ATOM 813 O O . ASN A 1 106 ? 12.957 -4.196 22.215 1.00 96.12 106 ASN A O 1
ATOM 817 N N . LEU A 1 107 ? 11.903 -2.831 20.750 1.00 97.62 107 LEU A N 1
ATOM 818 C CA . LEU A 1 107 ? 10.577 -3.424 20.932 1.00 97.62 107 LEU A CA 1
ATOM 819 C C . LEU A 1 107 ? 10.544 -4.858 20.369 1.00 97.62 107 LEU A C 1
ATOM 821 O O . LEU A 1 107 ? 11.041 -5.071 19.258 1.00 97.62 107 LEU A O 1
ATOM 825 N N . PRO A 1 108 ? 9.953 -5.819 21.099 1.00 97.81 108 PRO A N 1
ATOM 826 C CA . PRO A 1 108 ? 9.970 -7.248 20.773 1.00 97.81 108 PRO A CA 1
ATOM 827 C C . PRO A 1 108 ? 8.943 -7.609 19.681 1.00 97.81 108 PRO A C 1
ATOM 829 O O . PRO A 1 108 ? 8.111 -8.491 19.869 1.00 97.81 108 PRO A O 1
ATOM 832 N N . VAL A 1 109 ? 8.971 -6.896 18.551 1.00 98.38 109 VAL A N 1
ATOM 833 C CA . VAL A 1 109 ? 8.036 -7.054 17.425 1.00 98.38 109 VAL A CA 1
ATOM 834 C C . VAL A 1 109 ? 8.819 -7.428 16.168 1.00 98.38 109 VAL A C 1
ATOM 836 O O . VAL A 1 109 ? 9.652 -6.641 15.701 1.00 98.38 109 VAL A O 1
ATOM 839 N N . TYR A 1 110 ? 8.533 -8.604 15.614 1.00 98.12 110 TYR A N 1
ATOM 840 C CA . TYR A 1 110 ? 9.281 -9.210 14.509 1.00 98.12 110 TYR A CA 1
ATOM 841 C C . TYR A 1 110 ? 8.348 -9.709 13.401 1.00 98.12 110 TYR A C 1
ATOM 843 O O . TYR A 1 110 ? 7.195 -10.043 13.660 1.00 98.12 110 TYR A O 1
ATOM 851 N N . THR A 1 111 ? 8.846 -9.788 12.168 1.00 98.25 111 THR A N 1
ATOM 852 C CA . THR A 1 111 ? 8.166 -10.505 11.081 1.00 98.25 111 THR A CA 1
ATOM 853 C C . THR A 1 111 ? 8.546 -11.980 11.096 1.00 98.25 111 THR A C 1
ATOM 855 O O . THR A 1 111 ? 9.680 -12.346 11.406 1.00 98.25 111 THR A O 1
ATOM 858 N N . ARG A 1 112 ? 7.606 -12.841 10.718 1.00 97.94 112 ARG A N 1
ATOM 859 C CA . ARG A 1 112 ? 7.827 -14.269 10.519 1.00 97.94 112 ARG A CA 1
ATOM 860 C C . ARG A 1 112 ? 7.157 -14.704 9.225 1.00 97.94 112 ARG A C 1
ATOM 862 O O . ARG A 1 112 ? 5.961 -14.507 9.048 1.00 97.94 112 ARG A O 1
ATOM 869 N N . TYR A 1 113 ? 7.936 -15.313 8.342 1.00 97.81 113 TYR A N 1
ATOM 870 C CA . TYR A 1 113 ? 7.446 -15.854 7.079 1.00 97.81 113 TYR A CA 1
ATOM 871 C C . TYR A 1 113 ? 7.163 -17.349 7.235 1.00 97.81 113 TYR A C 1
ATOM 873 O O . TYR A 1 113 ? 7.999 -18.101 7.738 1.00 97.81 113 TYR A O 1
ATOM 881 N N . HIS A 1 114 ? 5.985 -17.779 6.802 1.00 94.88 114 HIS A N 1
ATOM 882 C CA . HIS A 1 114 ? 5.551 -19.170 6.736 1.00 94.88 114 HIS A CA 1
ATOM 883 C C . HIS A 1 114 ? 5.250 -19.565 5.283 1.00 94.88 114 HIS A C 1
ATOM 885 O O . HIS A 1 114 ? 5.087 -18.707 4.415 1.00 94.88 114 HIS A O 1
ATOM 891 N N . LYS A 1 115 ? 5.208 -20.880 5.015 1.00 95.12 115 LYS A N 1
ATOM 892 C CA . LYS A 1 115 ? 4.861 -21.468 3.704 1.00 95.12 115 LYS A CA 1
ATOM 893 C C . LYS A 1 115 ? 5.625 -20.836 2.529 1.00 95.12 115 LYS A C 1
ATOM 895 O O . LYS A 1 115 ? 5.023 -20.297 1.608 1.00 95.12 115 LYS A O 1
ATOM 900 N N . ALA A 1 116 ? 6.958 -20.849 2.606 1.00 94.06 116 ALA A N 1
ATOM 901 C CA . ALA A 1 116 ? 7.834 -20.262 1.585 1.00 94.06 116 ALA A CA 1
ATOM 902 C C . ALA A 1 116 ? 7.551 -18.772 1.270 1.00 94.06 116 ALA A C 1
ATOM 904 O O . ALA A 1 116 ? 7.806 -18.312 0.164 1.00 94.06 116 ALA A O 1
ATOM 905 N N . GLY A 1 117 ? 7.033 -18.013 2.243 1.00 90.81 117 GLY A N 1
ATOM 906 C CA . GLY A 1 117 ? 6.748 -16.582 2.097 1.00 90.81 117 GLY A CA 1
ATOM 907 C C . GLY A 1 117 ? 5.303 -16.254 1.724 1.00 90.81 117 GLY A C 1
ATOM 908 O O . GLY A 1 117 ? 4.947 -15.081 1.733 1.00 90.81 117 GLY A O 1
ATOM 909 N N . SER A 1 118 ? 4.457 -17.258 1.470 1.00 96.25 118 SER A N 1
ATOM 910 C CA . SER A 1 118 ? 3.032 -17.045 1.182 1.00 96.25 118 SER A CA 1
ATOM 911 C C . SER A 1 118 ? 2.263 -16.471 2.376 1.00 96.25 118 SER A C 1
ATOM 913 O O . SER A 1 118 ? 1.302 -15.731 2.187 1.00 96.25 118 SER A O 1
ATOM 915 N N . GLU A 1 119 ? 2.684 -16.778 3.606 1.00 97.31 119 GLU A N 1
ATOM 916 C CA . GLU A 1 119 ? 2.052 -16.255 4.816 1.00 97.31 119 GLU A CA 1
ATOM 917 C C . GLU A 1 119 ? 3.041 -15.390 5.596 1.00 97.31 119 GLU A C 1
ATOM 919 O O . GLU A 1 119 ? 4.049 -15.879 6.111 1.00 97.31 119 GLU A O 1
ATOM 924 N N . VAL A 1 120 ? 2.732 -14.100 5.714 1.00 98.19 120 VAL A N 1
ATOM 925 C CA . VAL A 1 120 ? 3.476 -13.163 6.560 1.00 98.19 120 VAL A CA 1
ATOM 926 C C . VAL A 1 120 ? 2.732 -13.001 7.878 1.00 98.19 120 VAL A C 1
ATOM 928 O O . VAL A 1 120 ? 1.546 -12.672 7.903 1.00 98.19 120 VAL A O 1
ATOM 931 N N . LEU A 1 121 ? 3.430 -13.244 8.982 1.00 98.50 121 LEU A N 1
ATOM 932 C CA . LEU A 1 121 ? 2.936 -13.050 10.338 1.00 98.50 121 LEU A CA 1
ATOM 933 C C . LEU A 1 121 ? 3.783 -11.993 11.043 1.00 98.50 121 LEU A C 1
ATOM 935 O O . LEU A 1 121 ? 4.997 -11.913 10.851 1.00 98.50 121 LEU A O 1
ATOM 939 N N . THR A 1 122 ? 3.157 -11.220 11.917 1.00 98.69 122 THR A N 1
ATOM 940 C CA . THR A 1 122 ? 3.842 -10.339 12.861 1.00 98.69 122 THR A CA 1
ATOM 941 C C . THR A 1 122 ? 3.778 -10.956 14.251 1.00 98.69 122 THR A C 1
ATOM 943 O O . THR A 1 122 ? 2.700 -11.288 14.738 1.00 98.69 122 THR A O 1
ATOM 946 N N . VAL A 1 123 ? 4.933 -11.127 14.889 1.00 98.44 123 VAL A N 1
ATOM 947 C CA . VAL A 1 123 ? 5.069 -11.788 16.189 1.00 98.44 123 VAL A CA 1
ATOM 948 C C . VAL A 1 123 ? 5.475 -10.777 17.258 1.00 98.44 123 VAL A C 1
ATOM 950 O O . VAL A 1 123 ? 6.438 -10.033 17.066 1.00 98.44 123 VAL A O 1
ATOM 953 N N . VAL A 1 124 ? 4.761 -10.767 18.387 1.00 98.38 124 VAL A N 1
ATOM 954 C CA . VAL A 1 124 ? 5.055 -9.918 19.556 1.00 98.38 124 VAL A CA 1
ATOM 955 C C . VAL A 1 124 ? 5.467 -10.792 20.742 1.00 98.38 124 VAL A C 1
ATOM 957 O O . VAL A 1 124 ? 4.679 -11.617 21.202 1.00 98.38 124 VAL A O 1
ATOM 960 N N . HIS A 1 125 ? 6.689 -10.601 21.241 1.00 98.12 125 HIS A N 1
ATOM 961 C CA . HIS A 1 125 ? 7.261 -11.314 22.391 1.00 98.12 125 HIS A CA 1
ATOM 962 C C . HIS A 1 125 ? 7.286 -10.445 23.665 1.00 98.12 125 HIS A C 1
ATOM 964 O O . HIS A 1 125 ? 6.987 -9.255 23.626 1.00 98.12 125 HIS A O 1
ATOM 970 N N . HIS A 1 126 ? 7.694 -11.041 24.793 1.00 96.81 126 HIS A N 1
ATOM 971 C CA . HIS A 1 126 ? 8.009 -10.354 26.059 1.00 96.81 126 HIS A CA 1
ATOM 972 C C . HIS A 1 126 ? 6.853 -9.510 26.635 1.00 96.81 126 HIS A C 1
ATOM 974 O O . HIS A 1 126 ? 7.070 -8.414 27.162 1.00 96.81 126 HIS A O 1
ATOM 980 N N . PHE A 1 127 ? 5.623 -10.011 26.538 1.00 96.12 127 PHE A N 1
ATOM 981 C CA . PHE A 1 127 ? 4.470 -9.428 27.219 1.00 96.12 127 PHE A CA 1
ATOM 982 C C . PHE A 1 127 ? 4.240 -10.101 28.581 1.00 96.12 127 PHE A C 1
ATOM 984 O O . PHE A 1 127 ? 4.562 -11.274 28.764 1.00 96.12 127 PHE A O 1
ATOM 991 N N . PHE A 1 128 ? 3.675 -9.353 29.526 1.00 96.00 128 PHE A N 1
ATOM 992 C CA . PHE A 1 128 ? 3.346 -9.791 30.883 1.00 96.00 128 PHE A CA 1
ATOM 993 C C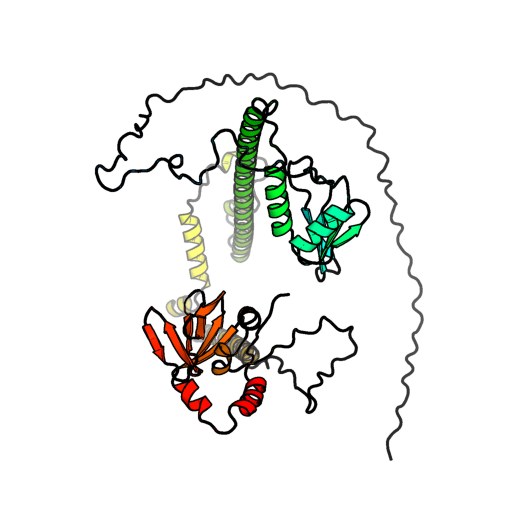 . PHE A 1 128 ? 2.003 -9.186 31.309 1.00 96.00 128 PHE A C 1
ATOM 995 O O . PHE A 1 128 ? 1.658 -8.096 30.853 1.00 96.00 128 PHE A O 1
ATOM 1002 N N . GLY A 1 129 ? 1.280 -9.855 32.207 1.00 96.19 129 GLY A N 1
ATOM 1003 C CA . GLY A 1 129 ? -0.029 -9.412 32.705 1.00 96.19 129 GLY A CA 1
ATOM 1004 C C . GLY A 1 129 ? -1.203 -10.051 31.960 1.00 96.19 129 GLY A C 1
ATOM 1005 O O . GLY A 1 129 ? -1.087 -11.182 31.488 1.00 96.19 129 GLY A O 1
ATOM 1006 N N . ASP A 1 130 ? -2.329 -9.341 31.877 1.00 97.25 130 ASP A N 1
ATOM 1007 C CA . ASP A 1 130 ? -3.564 -9.836 31.260 1.00 97.25 130 ASP A CA 1
ATOM 1008 C C . ASP A 1 130 ? -3.433 -9.962 29.731 1.00 97.25 130 ASP A C 1
ATOM 1010 O O . ASP A 1 130 ? -3.475 -8.990 28.965 1.00 97.25 130 ASP A O 1
ATOM 1014 N N . ILE A 1 131 ? -3.262 -11.212 29.301 1.00 97.31 131 ILE A N 1
ATOM 1015 C CA . ILE A 1 131 ? -3.044 -11.623 27.913 1.00 97.31 131 ILE A CA 1
ATOM 1016 C C . ILE A 1 131 ? -4.285 -11.340 27.058 1.00 97.31 131 ILE A C 1
ATOM 1018 O O . ILE A 1 131 ? -4.161 -10.997 25.879 1.00 97.31 131 ILE A O 1
ATOM 1022 N N . GLU A 1 132 ? -5.483 -11.470 27.627 1.00 97.75 132 GLU A N 1
ATOM 1023 C CA . GLU A 1 132 ? -6.739 -11.320 26.893 1.00 97.75 132 GLU A CA 1
ATOM 1024 C C . GLU A 1 132 ? -7.049 -9.851 26.624 1.00 97.75 132 GLU A C 1
ATOM 1026 O O . GLU A 1 132 ? -7.401 -9.491 25.495 1.00 97.75 132 GLU A O 1
ATOM 1031 N N . ALA A 1 133 ? -6.815 -8.987 27.615 1.00 97.00 133 ALA A N 1
ATOM 1032 C CA . ALA A 1 133 ? -6.910 -7.541 27.446 1.00 97.00 133 ALA A CA 1
ATOM 1033 C C . ALA A 1 133 ? -5.950 -7.043 26.352 1.00 97.00 133 ALA A C 1
ATOM 1035 O O . ALA A 1 133 ? -6.371 -6.350 25.422 1.00 97.00 133 ALA A O 1
ATOM 1036 N N . MET A 1 134 ? -4.681 -7.469 26.390 1.00 97.25 134 MET A N 1
ATOM 1037 C CA . MET A 1 134 ? -3.695 -7.093 25.371 1.00 97.25 134 MET A CA 1
ATOM 1038 C C . MET A 1 134 ? -4.065 -7.623 23.979 1.00 97.25 134 MET A C 1
ATOM 1040 O O . MET A 1 134 ? -3.899 -6.911 22.987 1.00 97.25 134 MET A O 1
ATOM 1044 N N . ARG A 1 135 ? -4.599 -8.850 23.882 1.00 98.00 135 ARG A N 1
ATOM 1045 C CA . ARG A 1 135 ? -5.089 -9.420 22.618 1.00 98.00 135 ARG A CA 1
ATOM 1046 C C . ARG A 1 135 ? -6.207 -8.570 22.023 1.00 98.00 135 ARG A C 1
ATOM 1048 O O . ARG A 1 135 ? -6.180 -8.315 20.821 1.00 98.00 135 ARG A O 1
ATOM 1055 N N . LYS A 1 136 ? -7.179 -8.151 22.840 1.00 98.12 136 LYS A N 1
ATOM 1056 C CA . LYS A 1 136 ? -8.320 -7.335 22.404 1.00 98.12 136 LYS A CA 1
ATOM 1057 C C . LYS A 1 136 ? -7.852 -5.989 21.856 1.00 98.12 136 LYS A C 1
ATOM 1059 O O . LYS A 1 136 ? -8.279 -5.596 20.774 1.00 98.12 136 LYS A O 1
ATOM 1064 N N . GLU A 1 137 ? -6.925 -5.334 22.548 1.00 97.44 137 GLU A N 1
ATOM 1065 C CA . GLU A 1 137 ? -6.338 -4.077 22.082 1.00 97.44 137 GLU A CA 1
ATOM 1066 C C . GLU A 1 137 ? -5.506 -4.258 20.804 1.00 97.44 137 GLU A C 1
ATOM 1068 O O . GLU A 1 137 ? -5.658 -3.485 19.863 1.00 97.44 137 GLU A O 1
ATOM 1073 N N . LEU A 1 138 ? -4.675 -5.303 20.714 1.00 97.94 138 LEU A N 1
ATOM 1074 C CA . LEU A 1 138 ? -3.910 -5.598 19.497 1.00 97.94 138 LEU A CA 1
ATOM 1075 C C . LEU A 1 138 ? -4.815 -5.902 18.299 1.00 97.94 138 LEU A C 1
ATOM 1077 O O . LEU A 1 138 ? -4.500 -5.486 17.187 1.00 97.94 138 LEU A O 1
ATOM 1081 N N . MET A 1 139 ? -5.927 -6.605 18.519 1.00 98.19 139 MET A N 1
ATOM 1082 C CA . MET A 1 139 ? -6.919 -6.898 17.485 1.00 98.19 139 MET A CA 1
ATOM 1083 C C . MET A 1 139 ? -7.599 -5.618 16.992 1.00 98.19 139 MET A C 1
ATOM 1085 O O . MET A 1 139 ? -7.766 -5.453 15.788 1.00 98.19 139 MET A O 1
ATOM 1089 N N . GLN A 1 140 ? -7.909 -4.686 17.898 1.00 97.88 140 GLN A N 1
ATOM 1090 C CA . GLN A 1 140 ? -8.450 -3.372 17.547 1.00 97.88 140 GLN A CA 1
ATOM 1091 C C . GLN A 1 140 ? -7.434 -2.514 16.782 1.00 97.88 140 GLN A C 1
ATOM 1093 O O . GLN A 1 140 ? -7.788 -1.861 15.810 1.00 97.88 140 GLN A O 1
ATOM 1098 N N . VAL A 1 141 ? -6.164 -2.522 17.193 1.00 97.69 141 VAL A N 1
ATOM 1099 C CA . VAL A 1 141 ? -5.108 -1.732 16.544 1.00 97.69 141 VAL A CA 1
ATOM 1100 C C . VAL A 1 141 ? -4.756 -2.290 15.173 1.00 97.69 141 VAL A C 1
ATOM 1102 O O . VAL A 1 141 ? -4.511 -1.520 14.252 1.00 97.69 141 VAL A O 1
ATOM 1105 N N . CYS A 1 142 ? -4.680 -3.610 15.020 1.00 97.69 142 CYS A N 1
ATOM 1106 C CA . CYS A 1 142 ? -4.245 -4.225 13.766 1.00 97.69 142 CYS A CA 1
ATOM 1107 C C . CYS A 1 142 ? -5.391 -4.476 12.786 1.00 97.69 142 CYS A C 1
ATOM 1109 O O . CYS A 1 142 ? -5.089 -4.748 11.632 1.00 97.69 142 CYS A O 1
ATOM 1111 N N . GLU A 1 143 ? -6.650 -4.421 13.241 1.00 97.81 143 GLU A N 1
ATOM 1112 C CA . GLU A 1 143 ? -7.841 -4.832 12.470 1.00 97.81 143 GLU A CA 1
ATOM 1113 C C . GLU A 1 143 ? -7.703 -6.264 11.914 1.00 97.81 143 GLU A C 1
ATOM 1115 O O . GLU A 1 143 ? -8.295 -6.646 10.912 1.00 97.81 143 GLU A O 1
ATOM 1120 N N . ALA A 1 144 ? -6.902 -7.088 12.597 1.00 97.56 144 ALA A N 1
ATOM 1121 C CA . ALA A 1 144 ? -6.502 -8.412 12.151 1.00 97.56 144 ALA A CA 1
ATOM 1122 C C . ALA A 1 144 ? -6.635 -9.431 13.291 1.00 97.56 144 ALA A C 1
ATOM 1124 O O . ALA A 1 144 ? -6.416 -9.099 14.463 1.00 97.56 144 ALA A O 1
ATOM 1125 N N . PRO A 1 145 ? -6.948 -10.703 12.982 1.00 97.94 145 PRO A N 1
ATOM 1126 C CA . PRO A 1 145 ? -7.093 -11.731 14.001 1.00 97.94 145 PRO A CA 1
ATOM 1127 C C . PRO A 1 145 ? -5.747 -12.025 14.674 1.00 97.94 145 PRO A C 1
ATOM 1129 O O . PRO A 1 145 ? -4.773 -12.421 14.026 1.00 97.94 145 PRO A O 1
ATOM 1132 N N . VAL A 1 146 ? -5.724 -11.893 16.001 1.00 98.50 146 VAL A N 1
ATOM 1133 C CA . VAL A 1 146 ? -4.560 -12.189 16.844 1.00 98.50 146 VAL A CA 1
ATOM 1134 C C . VAL A 1 146 ? -4.712 -13.581 17.456 1.00 98.50 146 VAL A C 1
ATOM 1136 O O . VAL A 1 146 ? -5.700 -13.870 18.144 1.00 98.50 146 VAL A O 1
ATOM 1139 N N . ARG A 1 147 ? -3.729 -14.453 17.219 1.00 98.06 147 ARG A N 1
ATOM 1140 C CA . ARG A 1 147 ? -3.627 -15.789 17.820 1.00 98.06 147 ARG A CA 1
ATOM 1141 C C . ARG A 1 147 ? -2.675 -15.748 19.010 1.00 98.06 147 ARG A C 1
ATOM 1143 O O . ARG A 1 147 ? -1.570 -15.222 18.905 1.00 98.06 147 ARG A O 1
ATOM 1150 N N . ILE A 1 148 ? -3.101 -16.325 20.130 1.00 98.12 148 ILE A N 1
ATOM 1151 C CA . ILE A 1 148 ? -2.246 -16.499 21.307 1.00 98.12 148 ILE A CA 1
ATOM 1152 C C . ILE A 1 148 ? -1.458 -17.798 21.130 1.00 98.12 148 ILE A C 1
ATOM 1154 O O . ILE A 1 148 ? -2.037 -18.854 20.867 1.00 98.12 148 ILE A O 1
ATOM 1158 N N . ARG A 1 149 ? -0.138 -17.726 21.282 1.00 97.38 149 ARG A N 1
ATOM 1159 C CA . ARG A 1 149 ? 0.744 -18.882 21.451 1.00 97.38 149 ARG A CA 1
ATOM 1160 C C . ARG A 1 149 ? 1.456 -18.773 22.795 1.00 97.38 149 ARG A C 1
ATOM 1162 O O . ARG A 1 149 ? 1.447 -17.720 23.429 1.00 97.38 149 ARG A O 1
ATOM 1169 N N . ALA A 1 150 ? 2.065 -19.869 23.237 1.00 94.25 150 ALA A N 1
ATOM 1170 C CA . ALA A 1 150 ? 2.800 -19.901 24.496 1.00 94.25 150 ALA A CA 1
ATOM 1171 C C . ALA A 1 150 ? 3.980 -18.908 24.464 1.00 94.25 150 ALA A C 1
ATOM 1173 O O . ALA A 1 150 ? 5.028 -19.201 23.894 1.00 94.25 150 ALA A O 1
ATOM 1174 N N . GLY A 1 151 ? 3.788 -17.727 25.064 1.00 94.50 151 GLY A N 1
ATOM 1175 C CA . GLY A 1 151 ? 4.810 -16.685 25.214 1.00 94.50 151 GLY A CA 1
ATOM 1176 C C . GLY A 1 151 ? 4.908 -15.648 24.086 1.00 94.50 151 GLY A C 1
ATOM 1177 O O . GLY A 1 151 ? 5.774 -14.771 24.155 1.00 94.50 151 GLY A O 1
ATOM 1178 N N . HIS A 1 152 ? 4.046 -15.701 23.062 1.00 98.00 152 HIS A N 1
ATOM 1179 C CA . HIS A 1 152 ? 4.002 -14.688 21.995 1.00 98.00 152 HIS A CA 1
ATOM 1180 C C . HIS A 1 152 ? 2.614 -14.552 21.353 1.00 98.00 152 HIS A C 1
ATOM 1182 O O . HIS A 1 152 ? 1.824 -15.497 21.319 1.00 98.00 152 HIS A O 1
ATOM 1188 N N . PHE A 1 153 ? 2.327 -13.369 20.810 1.00 98.50 153 PHE A N 1
ATOM 1189 C CA . PHE A 1 153 ? 1.159 -13.139 19.957 1.00 98.50 153 PHE A CA 1
ATOM 1190 C C . PHE A 1 153 ? 1.547 -13.272 18.489 1.00 98.50 153 PHE A C 1
ATOM 1192 O O . PHE A 1 153 ? 2.574 -12.739 18.076 1.00 98.50 153 PHE A O 1
ATOM 1199 N N . GLU A 1 154 ? 0.714 -13.944 17.698 1.00 98.31 154 GLU A N 1
ATOM 1200 C CA . GLU A 1 154 ? 0.841 -14.034 16.242 1.00 98.31 154 GLU A CA 1
ATOM 1201 C C . GLU A 1 154 ? -0.306 -13.250 15.596 1.00 98.31 154 GLU A C 1
ATOM 1203 O O . GLU A 1 154 ? -1.473 -13.633 15.699 1.00 98.31 154 GLU A O 1
ATOM 1208 N N . VAL A 1 155 ? 0.024 -12.150 14.928 1.00 98.56 155 VAL A N 1
ATOM 1209 C CA . VAL A 1 155 ? -0.906 -11.330 14.144 1.00 98.56 155 VAL A CA 1
ATOM 1210 C C . VAL A 1 155 ? -0.728 -11.692 12.673 1.00 98.56 155 VAL A C 1
ATOM 1212 O O . VAL A 1 155 ? 0.401 -11.737 12.181 1.00 98.56 155 VAL A O 1
ATOM 1215 N N . ARG A 1 156 ? -1.817 -11.983 11.957 1.00 97.69 156 ARG A N 1
ATOM 1216 C CA . ARG A 1 156 ? -1.751 -12.203 10.503 1.00 97.69 156 ARG A CA 1
ATOM 1217 C C . ARG A 1 156 ? -1.442 -10.889 9.790 1.00 97.69 156 ARG A C 1
ATOM 1219 O O . ARG A 1 156 ? -2.072 -9.899 10.117 1.00 97.69 156 ARG A O 1
ATOM 1226 N N . GLY A 1 157 ? -0.519 -10.898 8.828 1.00 97.81 157 GLY A N 1
ATOM 1227 C CA . GLY A 1 157 ? -0.140 -9.718 8.048 1.00 97.81 157 GLY A CA 1
ATOM 1228 C C . GLY A 1 157 ? 1.134 -9.017 8.530 1.00 97.81 157 GLY A C 1
ATOM 1229 O O . GLY A 1 157 ? 1.782 -9.415 9.507 1.00 97.81 157 GLY A O 1
ATOM 1230 N N . LEU A 1 158 ? 1.510 -7.959 7.807 1.00 98.12 158 LEU A N 1
ATOM 1231 C CA . LEU A 1 158 ? 2.701 -7.146 8.056 1.00 98.12 158 LEU A CA 1
ATOM 1232 C C . LEU A 1 158 ? 2.336 -5.895 8.876 1.00 98.12 158 LEU A C 1
ATOM 1234 O O . LEU A 1 158 ? 2.111 -4.821 8.330 1.00 98.12 158 LEU A O 1
ATOM 1238 N N . HIS A 1 159 ? 2.320 -6.019 10.204 1.00 98.31 159 HIS A N 1
ATOM 1239 C CA . HIS A 1 159 ? 1.891 -4.955 11.128 1.00 98.31 159 HIS A CA 1
ATOM 1240 C C . HIS A 1 159 ? 3.014 -4.442 12.039 1.00 98.31 159 HIS A C 1
ATOM 1242 O O . HIS A 1 159 ? 2.756 -3.756 13.027 1.00 98.31 159 HIS A O 1
ATOM 1248 N N . VAL A 1 160 ? 4.278 -4.754 11.730 1.00 98.19 160 VAL A N 1
ATOM 1249 C CA . VAL A 1 160 ? 5.425 -4.421 12.596 1.00 98.19 160 VAL A CA 1
ATOM 1250 C C . VAL A 1 160 ? 5.488 -2.933 12.926 1.00 98.19 160 VAL A C 1
ATOM 1252 O O . VAL A 1 160 ? 5.718 -2.576 14.079 1.00 98.19 160 VAL A O 1
ATOM 1255 N N . TRP A 1 161 ? 5.286 -2.069 11.931 1.00 97.75 161 TRP A N 1
ATOM 1256 C CA . TRP A 1 161 ? 5.359 -0.624 12.125 1.00 97.75 161 TRP A CA 1
ATOM 1257 C C . TRP A 1 161 ? 4.188 -0.102 12.970 1.00 97.75 161 TRP A C 1
ATOM 1259 O O . TRP A 1 161 ? 4.435 0.528 13.997 1.00 97.75 161 TRP A O 1
ATOM 1269 N N . LYS A 1 162 ? 2.946 -0.484 12.629 1.00 98.19 162 LYS A N 1
ATOM 1270 C CA . LYS A 1 162 ? 1.713 -0.111 13.356 1.00 98.19 162 LYS A CA 1
ATOM 1271 C C . LYS A 1 162 ? 1.795 -0.501 14.840 1.00 98.19 162 LYS A C 1
ATOM 1273 O O . LYS A 1 162 ? 1.550 0.320 15.720 1.00 98.19 162 LYS A O 1
ATOM 1278 N N . ILE A 1 163 ? 2.232 -1.731 15.131 1.00 98.19 163 ILE A N 1
ATOM 1279 C CA . ILE A 1 163 ? 2.382 -2.225 16.511 1.00 98.19 163 ILE A CA 1
ATOM 1280 C C . ILE A 1 163 ? 3.511 -1.491 17.244 1.00 98.19 163 ILE A C 1
ATOM 1282 O O . ILE A 1 163 ? 3.347 -1.131 18.408 1.00 98.19 163 ILE A O 1
ATOM 1286 N N . LYS A 1 164 ? 4.660 -1.251 16.597 1.00 97.88 164 LYS A N 1
ATOM 1287 C CA . LYS A 1 164 ? 5.768 -0.520 17.232 1.00 97.88 164 LYS A CA 1
ATOM 1288 C C . LYS A 1 164 ? 5.373 0.910 17.576 1.00 97.88 164 LYS A C 1
ATOM 1290 O O . LYS A 1 164 ? 5.639 1.344 18.691 1.00 97.88 164 LYS A O 1
ATOM 1295 N N . GLU A 1 165 ? 4.730 1.617 16.656 1.00 97.19 165 GLU A N 1
ATOM 1296 C CA . GLU A 1 165 ? 4.257 2.982 16.876 1.00 97.19 165 GLU A CA 1
ATOM 1297 C C . GLU A 1 165 ? 3.257 3.042 18.038 1.00 97.19 165 GLU A C 1
ATOM 1299 O O . GLU A 1 165 ? 3.401 3.855 18.953 1.00 97.19 165 GLU A O 1
ATOM 1304 N N . TRP A 1 166 ? 2.293 2.121 18.055 1.00 96.75 166 TRP A N 1
ATOM 1305 C CA . TRP A 1 166 ? 1.319 2.001 19.134 1.00 96.75 166 TRP A CA 1
ATOM 1306 C C . TRP A 1 166 ? 1.975 1.722 20.496 1.00 96.75 166 TRP A C 1
ATOM 1308 O O . TRP A 1 166 ? 1.683 2.409 21.476 1.00 96.75 166 TRP A O 1
ATOM 1318 N N . LEU A 1 167 ? 2.923 0.782 20.566 1.00 96.19 167 LEU A N 1
ATOM 1319 C CA . LEU A 1 167 ? 3.661 0.488 21.799 1.00 96.19 167 LEU A CA 1
ATOM 1320 C C . LEU A 1 167 ? 4.511 1.675 22.273 1.00 96.19 167 LEU A C 1
ATOM 1322 O O . LEU A 1 167 ? 4.610 1.902 23.478 1.00 96.19 167 LEU A O 1
ATOM 1326 N N . VAL A 1 168 ? 5.101 2.455 21.357 1.00 95.19 168 VAL A N 1
ATOM 1327 C CA . VAL A 1 168 ? 5.814 3.693 21.713 1.00 95.19 168 VAL A CA 1
ATOM 1328 C C . VAL A 1 168 ? 4.844 4.698 22.331 1.00 95.19 168 VAL A C 1
ATOM 1330 O O . VAL A 1 168 ? 5.111 5.175 23.435 1.00 95.19 168 VAL A O 1
ATOM 1333 N N . LYS A 1 169 ? 3.695 4.947 21.687 1.00 94.06 169 LYS A N 1
ATOM 1334 C CA . LYS A 1 169 ? 2.647 5.856 22.184 1.00 94.06 169 LYS A CA 1
ATOM 1335 C C . LYS A 1 169 ? 2.174 5.475 23.589 1.00 94.06 169 LYS A C 1
ATOM 1337 O O . LYS A 1 169 ? 1.996 6.352 24.428 1.00 94.06 169 LYS A O 1
ATOM 1342 N N . LEU A 1 170 ? 2.028 4.181 23.872 1.00 90.75 170 LEU A N 1
ATOM 1343 C CA . LEU A 1 170 ? 1.667 3.699 25.207 1.00 90.75 170 LEU A CA 1
ATOM 1344 C C . LEU A 1 170 ? 2.801 3.836 26.222 1.00 90.75 170 LEU A C 1
ATOM 1346 O O . LEU A 1 170 ? 2.560 4.237 27.357 1.00 90.75 170 LEU A O 1
ATOM 1350 N N . SER A 1 171 ? 4.041 3.544 25.824 1.00 83.31 171 SER A N 1
ATOM 1351 C CA . SER A 1 171 ? 5.194 3.660 26.722 1.00 83.31 171 SER A CA 1
ATOM 1352 C C . SER A 1 171 ? 5.476 5.100 27.159 1.00 83.31 171 SER A C 1
ATOM 1354 O O . SER A 1 171 ? 5.971 5.299 28.264 1.00 83.31 171 SER A O 1
ATOM 1356 N N . CYS A 1 172 ? 5.117 6.092 26.337 1.00 61.34 172 CYS A N 1
ATOM 1357 C CA . CYS A 1 172 ? 5.212 7.506 26.702 1.00 61.34 172 CYS A CA 1
ATOM 1358 C C . CYS A 1 172 ? 4.150 7.930 27.727 1.00 61.34 172 CYS A C 1
ATOM 1360 O O . CYS A 1 172 ? 4.400 8.846 28.499 1.00 61.34 172 CYS A O 1
ATOM 1362 N N . LYS A 1 173 ? 2.990 7.260 27.763 1.00 65.62 173 LYS A N 1
ATOM 1363 C CA . LYS A 1 173 ? 1.890 7.587 28.686 1.00 65.62 173 LYS A CA 1
ATOM 1364 C C . LYS A 1 173 ? 2.011 6.908 30.051 1.00 65.62 173 LYS A C 1
ATOM 1366 O O . LYS A 1 173 ? 1.507 7.419 31.037 1.00 65.62 173 LYS A O 1
ATOM 1371 N N . LEU A 1 174 ? 2.700 5.769 30.126 1.00 56.88 174 LEU A N 1
ATOM 1372 C CA . LEU A 1 174 ? 2.796 4.954 31.346 1.00 56.88 174 LEU A CA 1
ATOM 1373 C C . LEU A 1 174 ? 3.939 5.356 32.303 1.00 56.88 174 LEU A C 1
ATOM 1375 O O . LEU A 1 174 ? 4.205 4.622 33.249 1.00 56.88 174 LEU A O 1
ATOM 1379 N N . ASN A 1 175 ? 4.618 6.488 32.078 1.00 47.22 175 ASN A N 1
ATOM 1380 C CA . ASN A 1 175 ? 5.686 6.984 32.958 1.00 47.22 175 ASN A CA 1
ATOM 1381 C C . ASN A 1 175 ? 5.514 8.473 33.343 1.00 47.22 175 ASN A C 1
ATOM 1383 O O . ASN A 1 175 ? 6.320 9.305 32.926 1.00 47.22 175 ASN A O 1
ATOM 1387 N N . PRO A 1 176 ? 4.552 8.830 34.207 1.00 46.19 176 PRO A N 1
ATOM 1388 C CA . PRO A 1 176 ? 4.661 10.016 35.041 1.00 46.19 176 PRO A CA 1
ATOM 1389 C C . PRO A 1 176 ? 5.123 9.592 36.445 1.00 46.19 176 PRO A C 1
ATOM 1391 O O . PRO A 1 176 ? 4.343 9.530 37.384 1.00 46.19 176 PRO A O 1
ATOM 1394 N N . SER A 1 177 ? 6.405 9.255 36.612 1.00 40.81 177 SER A N 1
ATOM 1395 C CA . SER A 1 177 ? 7.017 9.272 37.949 1.00 40.81 177 SER A CA 1
ATOM 1396 C C . SER A 1 177 ? 8.367 9.994 37.865 1.00 40.81 177 SER A C 1
ATOM 1398 O O . SER A 1 177 ? 9.363 9.406 37.431 1.00 40.81 177 SER A O 1
ATOM 1400 N N . PRO A 1 178 ? 8.397 11.303 38.179 1.00 48.66 178 PRO A N 1
ATOM 1401 C CA . PRO A 1 178 ? 9.572 12.150 37.988 1.00 48.66 178 PRO A CA 1
ATOM 1402 C C . PRO A 1 178 ? 10.673 11.957 39.046 1.00 48.66 178 PRO A C 1
ATOM 1404 O O . PRO A 1 178 ? 11.765 12.491 38.873 1.00 48.66 178 PRO A O 1
ATOM 1407 N N . GLU A 1 179 ? 10.459 11.177 40.108 1.00 45.38 179 GLU A N 1
ATOM 1408 C CA . GLU A 1 179 ? 11.332 11.253 41.293 1.00 45.38 179 GLU A CA 1
ATOM 1409 C C . GLU A 1 179 ? 12.637 10.439 41.224 1.00 45.38 179 GLU A C 1
ATOM 1411 O O . GLU A 1 179 ? 13.543 10.667 42.021 1.00 45.38 179 GLU A O 1
ATOM 1416 N N . LEU A 1 180 ? 12.816 9.551 40.238 1.00 48.09 180 LEU A N 1
ATOM 1417 C CA . LEU A 1 180 ? 14.045 8.739 40.107 1.00 48.09 180 LEU A CA 1
ATOM 1418 C C . LEU A 1 180 ? 14.761 8.870 38.750 1.00 48.09 180 LEU A C 1
ATOM 1420 O O . LEU A 1 180 ? 15.816 8.266 38.543 1.00 48.09 180 LEU A O 1
ATOM 1424 N N . SER A 1 181 ? 14.231 9.659 37.806 1.00 45.56 181 SER A N 1
ATOM 1425 C CA . SER A 1 181 ? 14.677 9.612 36.404 1.00 45.56 181 SER A CA 1
ATOM 1426 C C . SER A 1 181 ? 15.743 10.641 36.009 1.00 45.56 181 SER A C 1
ATOM 1428 O O . SER A 1 181 ? 16.409 10.437 34.992 1.00 45.56 181 SER A O 1
ATOM 1430 N N . THR A 1 182 ? 15.947 11.728 36.752 1.00 49.62 182 THR A N 1
ATOM 1431 C CA . THR A 1 182 ? 16.808 12.850 36.316 1.00 49.62 182 THR A CA 1
ATOM 1432 C C . THR A 1 182 ? 18.298 12.500 36.268 1.00 49.62 182 THR A C 1
ATOM 1434 O O . THR A 1 182 ? 19.033 13.035 35.438 1.00 49.62 182 THR A O 1
ATOM 1437 N N . SER A 1 183 ? 18.764 11.551 37.085 1.00 50.81 183 SER A N 1
ATOM 1438 C CA . SER A 1 183 ? 20.172 11.122 37.085 1.00 50.81 183 SER A CA 1
ATOM 1439 C C . SER A 1 183 ? 20.468 10.002 36.075 1.00 50.81 183 SER A C 1
ATOM 1441 O O . SER A 1 183 ? 21.585 9.913 35.553 1.00 50.81 183 SER A O 1
ATOM 1443 N N . LEU A 1 184 ? 19.470 9.175 35.734 1.00 48.50 184 LEU A N 1
ATOM 1444 C CA . LEU A 1 184 ? 19.638 8.044 34.817 1.00 48.50 184 LEU A CA 1
ATOM 1445 C C . LEU A 1 184 ? 19.466 8.443 33.343 1.00 48.50 184 LEU A C 1
ATOM 1447 O O . LEU A 1 184 ? 20.198 7.937 32.491 1.00 48.50 184 LEU A O 1
ATOM 1451 N N . THR A 1 185 ? 18.581 9.393 33.019 1.00 52.22 185 THR A N 1
ATOM 1452 C CA . THR A 1 185 ? 18.364 9.851 31.631 1.00 52.22 185 THR A CA 1
ATOM 1453 C C . THR A 1 185 ? 19.540 10.659 31.092 1.00 52.22 185 THR A C 1
ATOM 1455 O O . THR A 1 185 ? 19.930 10.463 29.944 1.00 52.22 185 THR A O 1
ATOM 1458 N N . ALA A 1 186 ? 20.213 11.460 31.923 1.00 53.59 186 ALA A N 1
ATOM 1459 C CA . ALA A 1 186 ? 21.444 12.157 31.533 1.00 53.59 186 ALA A CA 1
ATOM 1460 C C . ALA A 1 186 ? 22.629 11.199 31.277 1.00 53.59 186 ALA A C 1
ATOM 1462 O O . ALA A 1 186 ? 23.577 11.536 30.556 1.00 53.59 186 ALA A O 1
ATOM 1463 N N . ARG A 1 187 ? 22.597 9.992 31.861 1.00 52.50 187 ARG A N 1
ATOM 1464 C CA . ARG A 1 187 ? 23.600 8.935 31.651 1.00 52.50 187 ARG A CA 1
ATOM 1465 C C . ARG A 1 187 ? 23.234 8.049 30.455 1.00 52.50 187 ARG A C 1
ATOM 1467 O O . ARG A 1 187 ? 24.109 7.722 29.656 1.00 52.50 187 ARG A O 1
ATOM 1474 N N . ALA A 1 188 ? 21.946 7.763 30.263 1.00 54.62 188 ALA A N 1
ATOM 1475 C CA . ALA A 1 188 ? 21.417 7.046 29.106 1.00 54.62 188 ALA A CA 1
ATOM 1476 C C . ALA A 1 188 ? 21.539 7.858 27.805 1.00 54.62 188 ALA A C 1
ATOM 1478 O O . ALA A 1 188 ? 21.990 7.316 26.802 1.00 54.62 188 ALA A O 1
ATOM 1479 N N . ALA A 1 189 ? 21.256 9.166 27.819 1.00 58.91 189 ALA A N 1
ATOM 1480 C CA . ALA A 1 189 ? 21.438 10.042 26.658 1.00 58.91 189 ALA A CA 1
ATOM 1481 C C . ALA A 1 189 ? 22.910 10.105 26.210 1.00 58.91 189 ALA A C 1
ATOM 1483 O O . ALA A 1 189 ? 23.210 10.053 25.016 1.00 58.91 189 ALA A O 1
ATOM 1484 N N . ARG A 1 190 ? 23.850 10.114 27.167 1.00 65.00 190 ARG A N 1
ATOM 1485 C CA . ARG A 1 190 ? 25.289 10.002 26.880 1.00 65.00 190 ARG A CA 1
ATOM 1486 C C . ARG A 1 190 ? 25.667 8.624 26.331 1.00 65.00 190 ARG A C 1
ATOM 1488 O O . ARG A 1 190 ? 26.444 8.557 25.383 1.00 65.00 190 ARG A O 1
ATOM 1495 N N . GLY A 1 191 ? 25.085 7.546 26.858 1.00 69.50 191 GLY A N 1
ATOM 1496 C CA . GLY A 1 191 ? 25.277 6.187 26.341 1.00 69.50 191 GLY A CA 1
ATOM 1497 C C . GLY A 1 191 ? 24.777 6.017 24.903 1.00 69.50 191 GLY A C 1
ATOM 1498 O O . GLY A 1 191 ? 25.501 5.501 24.055 1.00 69.50 191 GLY A O 1
ATOM 1499 N N . VAL A 1 192 ? 23.586 6.534 24.591 1.00 68.81 192 VAL A N 1
ATOM 1500 C CA . VAL A 1 192 ? 22.994 6.487 23.244 1.00 68.81 192 VAL A CA 1
ATOM 1501 C C . VAL A 1 192 ? 23.827 7.296 22.245 1.00 68.81 192 VAL A C 1
ATOM 1503 O O . VAL A 1 192 ? 24.084 6.819 21.142 1.00 68.81 192 VAL A O 1
ATOM 1506 N N . ALA A 1 193 ? 24.342 8.467 22.630 1.00 67.88 193 ALA A N 1
ATOM 1507 C CA . ALA A 1 193 ? 25.228 9.260 21.773 1.00 67.88 193 ALA A CA 1
ATOM 1508 C C . ALA A 1 193 ? 26.601 8.598 21.524 1.00 67.88 193 ALA A C 1
ATOM 1510 O O . ALA A 1 193 ? 27.237 8.850 20.497 1.00 67.88 193 ALA A O 1
ATOM 1511 N N . VAL A 1 194 ? 27.088 7.763 22.448 1.00 77.75 194 VAL A N 1
ATOM 1512 C CA . VAL A 1 194 ? 28.320 6.975 22.265 1.00 77.75 194 VAL A CA 1
ATOM 1513 C C . VAL A 1 194 ? 28.066 5.760 21.374 1.00 77.75 194 VAL A C 1
ATOM 1515 O O . VAL A 1 194 ? 28.872 5.493 20.484 1.00 77.75 194 VAL A O 1
ATOM 1518 N N . LEU A 1 195 ? 26.937 5.071 21.552 1.00 67.50 195 LEU A N 1
ATOM 1519 C CA . LEU A 1 195 ? 26.545 3.934 20.717 1.00 67.50 195 LEU A CA 1
ATOM 1520 C C . LEU A 1 195 ? 26.252 4.354 19.275 1.00 67.50 195 LEU A C 1
ATOM 1522 O O . LEU A 1 195 ? 26.711 3.683 18.356 1.00 67.50 195 LEU A O 1
ATOM 1526 N N . ARG A 1 196 ? 25.594 5.501 19.065 1.00 73.06 196 ARG A N 1
ATOM 1527 C CA . ARG A 1 196 ? 25.366 6.070 17.727 1.00 73.06 196 ARG A CA 1
ATOM 1528 C C . ARG A 1 196 ? 26.688 6.359 17.011 1.00 73.06 196 ARG A C 1
ATOM 1530 O O . ARG A 1 196 ? 26.926 5.826 15.939 1.00 73.06 196 ARG A O 1
ATOM 1537 N N . ARG A 1 197 ? 27.630 7.027 17.690 1.00 78.38 197 ARG A N 1
ATOM 1538 C CA . ARG A 1 197 ? 28.999 7.238 17.175 1.00 78.38 197 ARG A CA 1
ATOM 1539 C C . ARG A 1 197 ? 29.805 5.949 16.976 1.00 78.38 197 ARG A C 1
ATOM 1541 O O . ARG A 1 197 ? 30.829 5.968 16.295 1.00 78.38 197 ARG A O 1
ATOM 1548 N N . GLY A 1 198 ? 29.431 4.852 17.629 1.00 81.56 198 GLY A N 1
ATOM 1549 C CA . GLY A 1 198 ? 30.017 3.530 17.404 1.00 81.56 198 GLY A CA 1
ATOM 1550 C C . GLY A 1 198 ? 29.445 2.852 16.159 1.00 81.56 198 GLY A C 1
ATOM 1551 O O . GLY A 1 198 ? 30.206 2.292 15.374 1.00 81.56 198 GLY A O 1
ATOM 1552 N N . ALA A 1 199 ? 28.129 2.951 15.966 1.00 70.88 199 ALA A N 1
ATOM 1553 C CA . ALA A 1 199 ? 27.422 2.429 14.803 1.00 70.88 199 ALA A CA 1
ATOM 1554 C C . ALA A 1 199 ? 27.838 3.152 13.515 1.00 70.88 199 ALA A C 1
ATOM 1556 O O . ALA A 1 199 ? 28.166 2.480 12.541 1.00 70.88 199 ALA A O 1
ATOM 1557 N N . ASP A 1 200 ? 27.938 4.482 13.549 1.00 74.12 200 ASP A N 1
ATOM 1558 C CA . ASP A 1 200 ? 28.380 5.288 12.404 1.00 74.12 200 ASP A CA 1
ATOM 1559 C C . ASP A 1 200 ? 29.809 4.887 11.983 1.00 74.12 200 ASP A C 1
ATOM 1561 O O . ASP A 1 200 ? 30.056 4.541 10.833 1.00 74.12 200 ASP A O 1
ATOM 1565 N N . ARG A 1 201 ? 30.729 4.728 12.949 1.00 84.88 201 ARG A N 1
ATOM 1566 C CA . ARG A 1 201 ? 32.093 4.227 12.682 1.00 84.88 201 ARG A CA 1
ATOM 1567 C C . ARG A 1 201 ? 32.141 2.795 12.144 1.00 84.88 201 ARG A C 1
ATOM 1569 O O . ARG A 1 201 ? 33.119 2.414 11.500 1.00 84.88 201 ARG A O 1
ATOM 1576 N N . HIS A 1 202 ? 31.150 1.967 12.459 1.00 77.25 202 HIS A N 1
ATOM 1577 C CA . HIS A 1 202 ? 31.060 0.607 11.934 1.00 77.25 202 HIS A CA 1
ATOM 1578 C C . HIS A 1 202 ? 30.515 0.597 10.499 1.00 77.25 202 HIS A C 1
ATOM 1580 O O . HIS A 1 202 ? 30.989 -0.192 9.683 1.00 77.25 202 HIS A O 1
ATOM 1586 N N . LEU A 1 203 ? 29.568 1.486 10.189 1.00 79.44 203 LEU A N 1
ATOM 1587 C CA . LEU A 1 203 ? 29.075 1.748 8.835 1.00 79.44 203 LEU A CA 1
ATOM 1588 C C . LEU A 1 203 ? 30.200 2.255 7.926 1.00 79.44 203 LEU A C 1
ATOM 1590 O O . LEU A 1 203 ? 30.454 1.624 6.903 1.00 79.44 203 LEU A O 1
ATOM 1594 N N . ASP A 1 204 ? 30.974 3.249 8.368 1.00 82.62 204 ASP A N 1
ATOM 1595 C CA . ASP A 1 204 ? 32.125 3.771 7.613 1.00 82.62 204 ASP A CA 1
ATOM 1596 C C . ASP A 1 204 ? 33.156 2.671 7.299 1.00 82.62 204 ASP A C 1
ATOM 1598 O O . ASP A 1 204 ? 33.704 2.579 6.199 1.00 82.62 204 ASP A O 1
ATOM 1602 N N . ARG A 1 205 ? 33.417 1.773 8.260 1.00 82.88 205 ARG A N 1
ATOM 1603 C CA . ARG A 1 205 ? 34.322 0.626 8.061 1.00 82.88 205 ARG A CA 1
ATOM 1604 C C . ARG A 1 205 ? 33.768 -0.398 7.073 1.00 82.88 205 ARG A C 1
ATOM 1606 O O . ARG A 1 205 ? 34.545 -1.010 6.340 1.00 82.88 205 ARG A O 1
ATOM 1613 N N . LEU A 1 206 ? 32.455 -0.614 7.071 1.00 73.38 206 LEU A N 1
ATOM 1614 C CA . LEU A 1 206 ? 31.777 -1.520 6.145 1.00 73.38 206 LEU A CA 1
ATOM 1615 C C . LEU A 1 206 ? 31.805 -0.976 4.718 1.00 73.38 206 LEU A C 1
ATOM 1617 O O . LEU A 1 206 ? 32.098 -1.735 3.795 1.00 73.38 206 LEU A O 1
ATOM 1621 N N . GLU A 1 207 ? 31.570 0.322 4.542 1.00 83.31 207 GLU A N 1
ATOM 1622 C CA . GLU A 1 207 ? 31.682 0.992 3.246 1.00 83.31 207 GLU A CA 1
ATOM 1623 C C . GLU A 1 207 ? 33.113 0.918 2.712 1.00 83.31 207 GLU A C 1
ATOM 1625 O O . GLU A 1 207 ? 33.325 0.406 1.611 1.00 83.31 207 GLU A O 1
ATOM 1630 N N . GLN A 1 208 ? 34.112 1.263 3.533 1.00 84.88 208 GLN A N 1
ATOM 1631 C CA . GLN A 1 208 ? 35.524 1.117 3.161 1.00 84.88 208 GLN A CA 1
ATOM 1632 C C . GLN A 1 208 ? 35.891 -0.330 2.803 1.00 84.88 208 GLN A C 1
ATOM 1634 O O . GLN A 1 208 ? 36.664 -0.575 1.874 1.00 84.88 208 GLN A O 1
ATOM 1639 N N . TRP A 1 209 ? 35.351 -1.318 3.520 1.00 84.88 209 TRP A N 1
ATOM 1640 C CA . TRP A 1 209 ? 35.587 -2.728 3.213 1.00 84.88 209 TRP A CA 1
ATOM 1641 C C . TRP A 1 209 ? 34.921 -3.163 1.899 1.00 84.88 209 TRP A C 1
ATOM 1643 O O . TRP A 1 209 ? 35.545 -3.868 1.100 1.00 84.88 209 TRP A O 1
ATOM 1653 N N . LEU A 1 210 ? 33.682 -2.737 1.637 1.00 70.06 210 LEU A N 1
ATOM 1654 C CA . LEU A 1 210 ? 32.977 -3.016 0.383 1.00 70.06 210 LEU A CA 1
ATOM 1655 C C . LEU A 1 210 ? 33.697 -2.385 -0.807 1.00 70.06 210 LEU A C 1
ATOM 1657 O O . LEU A 1 210 ? 33.827 -3.022 -1.854 1.00 70.06 210 LEU A O 1
ATOM 1661 N N . GLU A 1 211 ? 34.216 -1.178 -0.633 1.00 82.94 211 GLU A N 1
ATOM 1662 C CA . GLU A 1 211 ? 34.972 -0.468 -1.650 1.00 82.94 211 GLU A CA 1
ATOM 1663 C C . GLU A 1 211 ? 36.317 -1.146 -1.938 1.00 82.94 211 GLU A C 1
ATOM 1665 O O . GLU A 1 211 ? 36.633 -1.413 -3.099 1.00 82.94 211 GLU A O 1
ATOM 1670 N N . ARG A 1 212 ? 37.049 -1.582 -0.901 1.00 79.19 212 ARG A N 1
ATOM 1671 C CA . ARG A 1 212 ? 38.238 -2.444 -1.059 1.00 79.19 212 ARG A CA 1
ATOM 1672 C C . ARG A 1 212 ? 37.908 -3.742 -1.791 1.00 79.19 212 ARG A C 1
ATOM 1674 O O . ARG A 1 212 ? 38.672 -4.176 -2.648 1.00 79.19 212 ARG A O 1
ATOM 1681 N N . ARG A 1 213 ? 36.759 -4.360 -1.504 1.00 66.06 213 ARG A N 1
ATOM 1682 C CA . ARG A 1 213 ? 36.326 -5.602 -2.162 1.00 66.06 213 ARG A CA 1
ATOM 1683 C C . ARG A 1 213 ? 35.916 -5.383 -3.620 1.00 66.06 213 ARG A C 1
ATOM 1685 O O . ARG A 1 213 ? 36.155 -6.272 -4.435 1.00 66.06 213 ARG A O 1
ATOM 1692 N N . ARG A 1 214 ? 35.309 -4.242 -3.962 1.00 74.00 214 ARG A N 1
ATOM 1693 C CA . ARG A 1 214 ? 35.017 -3.848 -5.352 1.00 74.00 214 ARG A CA 1
ATOM 1694 C C . ARG A 1 214 ? 36.312 -3.605 -6.120 1.00 74.00 214 ARG A C 1
ATOM 1696 O O . ARG A 1 214 ? 36.507 -4.247 -7.146 1.00 74.00 214 ARG A O 1
ATOM 1703 N N . LYS A 1 215 ? 37.236 -2.816 -5.561 1.00 78.75 215 LYS A N 1
ATOM 1704 C CA . LYS A 1 215 ? 38.576 -2.597 -6.130 1.00 78.75 215 LYS A CA 1
ATOM 1705 C C . LYS A 1 215 ? 39.308 -3.923 -6.350 1.00 78.75 215 LYS A C 1
ATOM 1707 O O . LYS A 1 215 ? 39.752 -4.184 -7.457 1.00 78.75 215 LYS A O 1
ATOM 1712 N N . ALA A 1 216 ? 39.317 -4.827 -5.368 1.00 69.69 216 ALA A N 1
ATOM 1713 C CA . ALA A 1 216 ? 39.938 -6.148 -5.506 1.00 69.69 216 ALA A CA 1
ATOM 1714 C C . ALA A 1 216 ? 39.300 -7.031 -6.599 1.00 69.69 216 ALA A C 1
ATOM 1716 O O . ALA A 1 216 ? 40.001 -7.815 -7.236 1.00 69.69 216 ALA A O 1
ATOM 1717 N N . ARG A 1 217 ? 37.983 -6.928 -6.841 1.00 71.00 217 ARG A N 1
ATOM 1718 C CA . ARG A 1 217 ? 37.332 -7.628 -7.965 1.00 71.00 217 ARG A CA 1
ATOM 1719 C C . ARG A 1 217 ? 37.708 -7.012 -9.308 1.00 71.00 217 ARG A C 1
ATOM 1721 O O . ARG A 1 217 ? 37.973 -7.770 -10.233 1.00 71.00 217 ARG A O 1
ATOM 1728 N N . CYS A 1 218 ? 37.774 -5.684 -9.397 1.00 73.94 218 CYS A N 1
ATOM 1729 C CA . CYS A 1 218 ? 38.238 -4.996 -10.599 1.00 73.94 218 CYS A CA 1
ATOM 1730 C C . CYS A 1 218 ? 39.699 -5.345 -10.906 1.00 73.94 218 CYS A C 1
ATOM 1732 O O . CYS A 1 218 ? 39.992 -5.710 -12.036 1.00 73.94 218 CYS A O 1
ATOM 1734 N N . TYR A 1 219 ? 40.581 -5.368 -9.900 1.00 68.75 219 TYR A N 1
ATOM 1735 C CA . TYR A 1 219 ? 41.971 -5.805 -10.068 1.00 68.75 219 TYR A CA 1
ATOM 1736 C C . TYR A 1 219 ? 42.077 -7.266 -10.510 1.00 68.75 219 TYR A C 1
ATOM 1738 O O . TYR A 1 219 ? 42.864 -7.564 -11.394 1.00 68.75 219 TYR A O 1
ATOM 1746 N N . LYS A 1 220 ? 41.262 -8.182 -9.966 1.00 69.25 220 LYS A N 1
ATOM 1747 C CA . LYS A 1 220 ? 41.250 -9.583 -10.428 1.00 69.25 220 LYS A CA 1
ATOM 1748 C C . LYS A 1 220 ? 40.728 -9.741 -11.856 1.00 69.25 220 LYS A C 1
ATOM 1750 O O . LYS A 1 220 ? 41.223 -10.598 -12.579 1.00 69.25 220 LYS A O 1
ATOM 1755 N N . ALA A 1 221 ? 39.729 -8.955 -12.251 1.00 65.75 221 ALA A N 1
ATOM 1756 C CA . ALA A 1 221 ? 39.218 -8.957 -13.619 1.00 65.75 221 ALA A CA 1
ATOM 1757 C C . ALA A 1 221 ? 40.248 -8.373 -14.599 1.00 65.75 221 ALA A C 1
ATOM 1759 O O . ALA A 1 221 ? 40.475 -8.949 -15.658 1.00 65.75 221 ALA A O 1
ATOM 1760 N N . LEU A 1 222 ? 40.922 -7.290 -14.203 1.00 67.62 222 LEU A N 1
ATOM 1761 C CA . LEU A 1 222 ? 41.992 -6.655 -14.965 1.00 67.62 222 LEU A CA 1
ATOM 1762 C C . LEU A 1 222 ? 43.221 -7.569 -15.094 1.00 67.62 222 LEU A C 1
ATOM 1764 O O . LEU A 1 222 ? 43.730 -7.739 -16.191 1.00 67.62 222 LEU A O 1
ATOM 1768 N N . ASP A 1 223 ? 43.653 -8.220 -14.012 1.00 70.06 223 ASP A N 1
ATOM 1769 C CA . ASP A 1 223 ? 44.750 -9.200 -14.011 1.00 70.06 223 ASP A CA 1
ATOM 1770 C C . ASP A 1 223 ? 44.409 -10.429 -14.872 1.00 70.06 223 ASP A C 1
ATOM 1772 O O . ASP A 1 223 ? 45.239 -10.920 -15.634 1.00 70.06 223 ASP A O 1
ATOM 1776 N N . ALA A 1 224 ? 43.158 -10.902 -14.836 1.00 69.12 224 ALA A N 1
ATOM 1777 C CA . ALA A 1 224 ? 42.711 -11.985 -15.709 1.00 69.12 224 ALA A CA 1
ATOM 1778 C C . ALA A 1 224 ? 42.748 -11.595 -17.198 1.00 69.12 224 ALA A C 1
ATOM 1780 O O . ALA A 1 224 ? 43.152 -12.418 -18.022 1.00 69.12 224 ALA A O 1
ATOM 1781 N N . GLU A 1 225 ? 42.363 -10.363 -17.540 1.00 66.00 225 GLU A N 1
ATOM 1782 C CA . GLU A 1 225 ? 42.445 -9.843 -18.909 1.00 66.00 225 GLU A CA 1
ATOM 1783 C C . GLU A 1 225 ? 43.887 -9.582 -19.350 1.00 66.00 225 GLU A C 1
ATOM 1785 O O . GLU A 1 225 ? 44.272 -10.001 -20.438 1.00 66.00 225 GLU A O 1
ATOM 1790 N N . LEU A 1 226 ? 44.736 -9.017 -18.488 1.00 64.94 226 LEU A N 1
ATOM 1791 C CA . LEU A 1 226 ? 46.165 -8.845 -18.767 1.00 64.94 226 LEU A CA 1
ATOM 1792 C C . LEU A 1 226 ? 46.851 -10.194 -19.016 1.00 64.94 226 LEU A C 1
ATOM 1794 O O . LEU A 1 226 ? 47.608 -10.337 -19.973 1.00 64.94 226 LEU A O 1
ATOM 1798 N N . ARG A 1 227 ? 46.520 -11.233 -18.239 1.00 67.75 227 ARG A N 1
ATOM 1799 C CA . ARG A 1 227 ? 47.027 -12.600 -18.456 1.00 67.75 227 ARG A CA 1
ATOM 1800 C C . ARG A 1 227 ? 46.447 -13.286 -19.692 1.00 67.75 227 ARG A C 1
ATOM 1802 O O . ARG A 1 227 ? 47.049 -14.247 -20.175 1.00 67.75 227 ARG A O 1
ATOM 1809 N N . ARG A 1 228 ? 45.270 -12.883 -20.176 1.00 67.56 228 ARG A N 1
ATOM 1810 C CA . ARG A 1 228 ? 44.730 -13.350 -21.465 1.00 67.56 228 ARG A CA 1
ATOM 1811 C C . ARG A 1 228 ? 45.433 -12.652 -22.620 1.00 67.56 228 ARG A C 1
ATOM 1813 O O . ARG A 1 228 ? 45.898 -13.338 -23.523 1.00 67.56 228 ARG A O 1
ATOM 1820 N N . ALA A 1 229 ? 45.578 -11.332 -22.550 1.00 60.19 229 ALA A N 1
ATOM 1821 C CA . ALA A 1 229 ? 46.268 -10.523 -23.547 1.00 60.19 229 ALA A CA 1
ATOM 1822 C C . ALA A 1 229 ? 47.743 -10.933 -23.693 1.00 60.19 229 ALA A C 1
ATOM 1824 O O . ALA A 1 229 ? 48.213 -11.123 -24.810 1.00 60.19 229 ALA A O 1
ATOM 1825 N N . ALA A 1 230 ? 48.446 -11.176 -22.582 1.00 59.78 230 ALA A N 1
ATOM 1826 C CA . ALA A 1 230 ? 49.831 -11.647 -22.596 1.00 59.78 230 ALA A CA 1
ATOM 1827 C C . ALA A 1 230 ? 49.984 -13.042 -23.227 1.00 59.78 230 ALA A C 1
ATOM 1829 O O . ALA A 1 230 ? 50.943 -13.289 -23.951 1.00 59.78 230 ALA A O 1
ATOM 1830 N N . ARG A 1 231 ? 49.017 -13.945 -23.004 1.00 60.25 231 ARG A N 1
ATOM 1831 C CA . ARG A 1 231 ? 48.994 -15.272 -23.643 1.00 60.25 231 ARG A CA 1
ATOM 1832 C C . ARG A 1 231 ? 48.656 -15.213 -25.130 1.00 60.25 231 ARG A C 1
ATOM 1834 O O . ARG A 1 231 ? 49.182 -16.009 -25.893 1.00 60.25 231 ARG A O 1
ATOM 1841 N N . ALA A 1 232 ? 47.790 -14.287 -25.532 1.00 56.94 232 ALA A N 1
ATOM 1842 C CA . ALA A 1 232 ? 47.388 -14.109 -26.925 1.00 56.94 232 ALA A CA 1
ATOM 1843 C C . ALA A 1 232 ? 48.457 -13.409 -27.777 1.00 56.94 232 ALA A C 1
ATOM 1845 O O . ALA A 1 232 ? 48.430 -13.520 -28.998 1.00 56.94 232 ALA A O 1
ATOM 1846 N N . ALA A 1 233 ? 49.372 -12.666 -27.151 1.00 52.66 233 ALA A N 1
ATOM 1847 C CA . ALA A 1 233 ? 50.330 -11.846 -27.871 1.00 52.66 233 ALA A CA 1
ATOM 1848 C C . ALA A 1 233 ? 51.545 -12.609 -28.422 1.00 52.66 233 ALA A C 1
ATOM 1850 O O . ALA A 1 233 ? 52.214 -12.030 -29.262 1.00 52.66 233 ALA A O 1
ATOM 1851 N N . GLU A 1 234 ? 51.878 -13.829 -27.972 1.00 56.03 234 GLU A N 1
ATOM 1852 C CA . GLU A 1 234 ? 53.138 -14.541 -28.327 1.00 56.03 234 GLU A CA 1
ATOM 1853 C C . GLU A 1 234 ? 54.439 -13.703 -28.155 1.00 56.03 234 GLU A C 1
ATOM 1855 O O . GLU A 1 234 ? 55.524 -14.138 -28.520 1.00 56.03 234 GLU A O 1
ATOM 1860 N N . ILE A 1 235 ? 54.368 -12.514 -27.538 1.00 51.22 235 ILE A N 1
ATOM 1861 C CA . ILE A 1 235 ? 55.490 -11.591 -27.285 1.00 51.22 235 ILE A CA 1
ATOM 1862 C C . ILE A 1 235 ? 55.961 -11.776 -25.836 1.00 51.22 235 ILE A C 1
ATOM 1864 O O . ILE A 1 235 ? 55.936 -10.855 -25.024 1.00 51.22 235 ILE A O 1
ATOM 1868 N N . LEU A 1 236 ? 56.350 -12.996 -25.471 1.00 47.00 236 LEU A N 1
ATOM 1869 C CA . LEU A 1 236 ? 56.929 -13.289 -24.153 1.00 47.00 236 LEU A CA 1
ATOM 1870 C C . LEU A 1 236 ? 58.330 -13.891 -24.275 1.00 47.00 236 LEU A C 1
ATOM 1872 O O . LEU A 1 236 ? 58.638 -14.854 -23.584 1.00 47.00 236 LEU A O 1
ATOM 1876 N N . ASP A 1 237 ? 59.178 -13.276 -25.102 1.00 47.44 237 ASP A N 1
ATOM 1877 C CA . ASP A 1 237 ? 60.636 -13.484 -25.052 1.00 47.44 237 ASP A CA 1
ATOM 1878 C C . ASP A 1 237 ? 61.382 -12.338 -24.344 1.00 47.44 237 ASP A C 1
ATOM 1880 O O . ASP A 1 237 ? 62.591 -12.412 -24.127 1.00 47.44 237 ASP A O 1
ATOM 1884 N N . SER A 1 238 ? 60.688 -11.276 -23.913 1.00 53.34 238 SER A N 1
ATOM 1885 C CA . SER A 1 238 ? 61.299 -10.279 -23.032 1.00 53.34 238 SER A CA 1
ATOM 1886 C C . SER A 1 238 ? 61.202 -10.735 -21.572 1.00 53.34 238 SER A C 1
ATOM 1888 O O . SER A 1 238 ? 60.141 -10.720 -20.944 1.00 53.34 238 SER A O 1
ATOM 1890 N N . VAL A 1 239 ? 62.354 -11.137 -21.027 1.00 55.47 239 VAL A N 1
ATOM 1891 C CA . VAL A 1 239 ? 62.550 -11.676 -19.666 1.00 55.47 239 VAL A CA 1
ATOM 1892 C C . VAL A 1 239 ? 61.855 -10.836 -18.576 1.00 55.47 239 VAL A C 1
ATOM 1894 O O . VAL A 1 239 ? 61.300 -11.392 -17.632 1.00 55.47 239 VAL A O 1
ATOM 1897 N N . GLY A 1 240 ? 61.774 -9.511 -18.744 1.00 57.50 240 GLY A N 1
ATOM 1898 C CA . GLY A 1 240 ? 61.151 -8.615 -17.761 1.00 57.50 240 GLY A CA 1
ATOM 1899 C C . GLY A 1 240 ? 59.619 -8.691 -17.661 1.00 57.50 240 GLY A C 1
ATOM 1900 O O . GLY A 1 240 ? 59.062 -8.418 -16.601 1.00 57.50 240 GLY A O 1
ATOM 1901 N N . VAL A 1 241 ? 58.907 -9.083 -18.725 1.00 54.00 241 VAL A N 1
ATOM 1902 C CA . VAL A 1 241 ? 57.428 -9.140 -18.711 1.00 54.00 241 VAL A CA 1
ATOM 1903 C C . VAL A 1 241 ? 56.933 -10.467 -18.124 1.00 54.00 241 VAL A C 1
ATOM 1905 O O . VAL A 1 241 ? 55.891 -10.503 -17.464 1.00 54.00 241 VAL A O 1
ATOM 1908 N N . GLN A 1 242 ? 57.706 -11.549 -18.284 1.00 54.34 242 GLN A N 1
ATOM 1909 C CA . GLN A 1 242 ? 57.429 -12.820 -17.610 1.00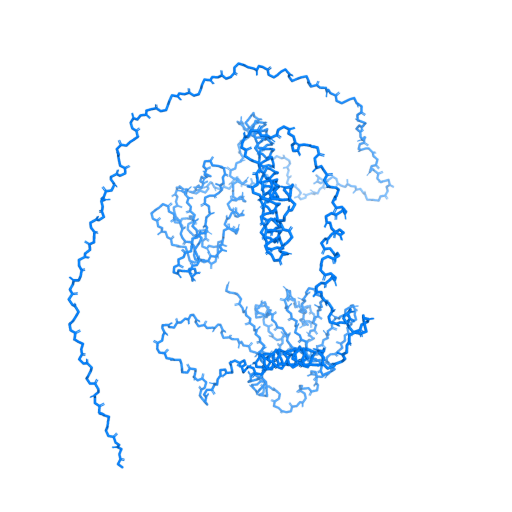 54.34 242 GLN A CA 1
ATOM 1910 C C . GLN A 1 242 ? 57.590 -12.709 -16.086 1.00 54.34 242 GLN A C 1
ATOM 1912 O O . GLN A 1 242 ? 56.725 -13.200 -15.360 1.00 54.34 242 GLN A O 1
ATOM 1917 N N . GLU A 1 243 ? 58.624 -12.021 -15.588 1.00 54.97 243 GLU A N 1
ATOM 1918 C CA . GLU A 1 243 ? 58.817 -11.820 -14.141 1.00 54.97 243 GLU A CA 1
ATOM 1919 C C . GLU A 1 243 ?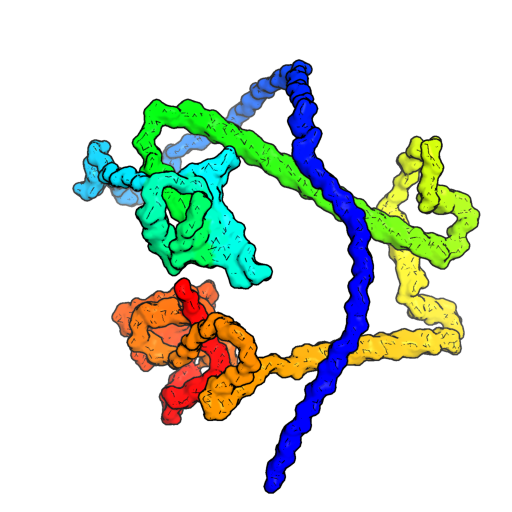 57.693 -10.990 -13.501 1.00 54.97 243 GLU A C 1
ATOM 1921 O O . GLU A 1 243 ? 57.255 -11.293 -12.389 1.00 54.97 243 GLU A O 1
ATOM 1926 N N . PHE A 1 244 ? 57.153 -10.004 -14.223 1.00 56.09 244 PHE A N 1
ATOM 1927 C CA . PHE A 1 244 ? 56.020 -9.203 -13.755 1.00 56.09 244 PHE A CA 1
ATOM 1928 C C . PHE A 1 244 ? 54.703 -10.004 -13.697 1.00 56.09 244 PHE A C 1
ATOM 1930 O O . PHE A 1 244 ? 53.918 -9.848 -12.762 1.00 56.09 244 PHE A O 1
ATOM 1937 N N . LEU A 1 245 ? 54.455 -10.896 -14.665 1.00 51.06 245 LEU A N 1
ATOM 1938 C CA . LEU A 1 245 ? 53.197 -11.654 -14.773 1.00 51.06 245 LEU A CA 1
ATOM 1939 C C . LEU A 1 245 ? 53.154 -12.941 -13.935 1.00 51.06 245 LEU A C 1
ATOM 1941 O O . LEU A 1 245 ? 52.070 -13.361 -13.521 1.00 51.06 245 LEU A O 1
ATOM 1945 N N . ILE A 1 246 ? 54.303 -13.574 -13.685 1.00 59.72 246 ILE A N 1
ATOM 1946 C CA . ILE A 1 246 ? 54.408 -14.770 -12.828 1.00 59.72 246 ILE A CA 1
ATOM 1947 C C . ILE A 1 246 ? 54.373 -14.377 -11.337 1.00 59.72 246 ILE A C 1
ATOM 1949 O O . ILE A 1 246 ? 54.021 -15.194 -10.484 1.00 59.72 246 ILE A O 1
ATOM 1953 N N . GLY A 1 247 ? 54.604 -13.095 -11.039 1.00 45.47 247 GLY A N 1
ATOM 1954 C CA . GLY A 1 247 ? 54.723 -12.559 -9.691 1.00 45.47 247 GLY A CA 1
ATOM 1955 C C . GLY A 1 247 ? 56.135 -12.803 -9.154 1.00 45.47 247 GLY A C 1
ATOM 1956 O O . GLY A 1 247 ? 56.687 -13.888 -9.365 1.00 45.47 247 GLY A O 1
ATOM 1957 N N . PRO A 1 248 ? 56.746 -11.824 -8.462 1.00 46.66 248 PRO A N 1
ATOM 1958 C CA . PRO A 1 248 ? 58.110 -11.975 -7.986 1.00 46.66 248 PRO A CA 1
ATOM 1959 C C . PRO A 1 248 ? 58.188 -13.180 -7.048 1.00 46.66 248 PRO A C 1
ATOM 1961 O O . PRO A 1 248 ? 57.402 -13.311 -6.103 1.00 46.66 248 PRO A O 1
ATOM 1964 N N . SER A 1 249 ? 59.151 -14.072 -7.301 1.00 47.75 249 SER A N 1
ATOM 1965 C CA . SER A 1 249 ? 59.547 -15.063 -6.301 1.00 47.75 249 SER A CA 1
ATOM 1966 C C . SER A 1 249 ? 59.874 -14.319 -5.000 1.00 47.75 249 SER A C 1
ATOM 1968 O O . SER A 1 249 ? 60.366 -13.193 -5.033 1.00 47.75 249 SER A O 1
ATOM 1970 N N . SER A 1 250 ? 59.540 -14.898 -3.848 1.00 45.69 250 SER A N 1
ATOM 1971 C CA . SER A 1 250 ? 59.386 -14.226 -2.544 1.00 45.69 250 SER A CA 1
ATOM 1972 C C . SER A 1 250 ? 60.633 -13.536 -1.948 1.00 45.69 250 SER A C 1
ATOM 1974 O O . SER A 1 250 ? 60.672 -13.287 -0.746 1.00 45.69 250 SER A O 1
ATOM 1976 N N . ARG A 1 251 ? 61.672 -13.254 -2.741 1.00 42.84 251 ARG A N 1
ATOM 1977 C CA . ARG A 1 251 ? 62.927 -12.606 -2.344 1.00 42.84 251 ARG A CA 1
ATOM 1978 C C . ARG A 1 251 ? 63.135 -11.180 -2.868 1.00 42.84 251 ARG A C 1
ATOM 1980 O O . ARG A 1 251 ? 64.101 -10.565 -2.441 1.00 42.84 251 ARG A O 1
ATOM 1987 N N . THR A 1 252 ? 62.263 -10.620 -3.707 1.00 47.19 252 THR A N 1
ATOM 1988 C CA . THR A 1 252 ? 62.472 -9.275 -4.300 1.00 47.19 252 THR A CA 1
ATOM 1989 C C . THR A 1 252 ? 61.264 -8.342 -4.167 1.00 47.19 252 THR A C 1
ATOM 1991 O O . THR A 1 252 ? 60.903 -7.620 -5.093 1.00 47.19 252 THR A O 1
ATOM 1994 N N . VAL A 1 253 ? 60.630 -8.314 -2.990 1.00 45.94 253 VAL A N 1
ATOM 1995 C CA . VAL A 1 253 ? 59.510 -7.387 -2.724 1.00 45.94 253 VAL A CA 1
ATOM 1996 C C . VAL A 1 253 ? 59.984 -5.927 -2.609 1.00 45.94 253 VAL A C 1
ATOM 1998 O O . VAL A 1 253 ? 59.228 -5.020 -2.936 1.00 45.94 253 VAL A O 1
ATOM 2001 N N . GLU A 1 254 ? 61.249 -5.680 -2.254 1.00 46.00 254 GLU A N 1
ATOM 2002 C CA . GLU A 1 254 ? 61.786 -4.317 -2.079 1.00 46.00 254 GLU A CA 1
ATOM 2003 C C . GLU A 1 254 ? 62.131 -3.592 -3.396 1.00 46.00 254 GLU A C 1
ATOM 2005 O O . GLU A 1 254 ? 62.292 -2.377 -3.396 1.00 46.00 254 GLU A O 1
ATOM 2010 N N . SER A 1 255 ? 62.187 -4.285 -4.543 1.00 44.53 255 SER A N 1
ATOM 2011 C CA . SER A 1 255 ? 62.457 -3.645 -5.848 1.00 44.53 255 SER A CA 1
ATOM 2012 C C . SER A 1 255 ? 61.206 -3.334 -6.676 1.00 44.53 255 SER A C 1
ATOM 2014 O O . SER A 1 255 ? 61.329 -2.741 -7.742 1.00 44.53 255 SER A O 1
ATOM 2016 N N . CYS A 1 256 ? 60.005 -3.699 -6.215 1.00 40.19 256 CYS A N 1
ATOM 2017 C CA . CYS A 1 256 ? 58.763 -3.435 -6.955 1.00 40.19 256 CYS A CA 1
ATOM 2018 C C . CYS A 1 256 ? 58.128 -2.066 -6.640 1.00 40.19 256 CYS A C 1
ATOM 2020 O O . CYS A 1 256 ? 57.219 -1.653 -7.354 1.00 40.19 256 CYS A O 1
ATOM 2022 N N . GLU A 1 257 ? 58.606 -1.338 -5.622 1.00 41.31 257 GLU A N 1
ATOM 2023 C CA . GLU A 1 257 ? 58.116 0.018 -5.306 1.00 41.31 257 GLU A CA 1
ATOM 2024 C C . GLU A 1 257 ? 58.589 1.097 -6.303 1.00 41.31 257 GLU A C 1
ATOM 2026 O O . GLU A 1 257 ? 58.119 2.229 -6.236 1.00 41.31 257 GLU A O 1
ATOM 2031 N N . SER A 1 258 ? 59.470 0.771 -7.259 1.00 40.66 258 SER A N 1
ATOM 2032 C CA . SER A 1 258 ? 59.973 1.724 -8.265 1.00 40.66 258 SER A CA 1
ATOM 2033 C C . SER A 1 258 ? 59.316 1.625 -9.648 1.00 40.66 258 SER A C 1
ATOM 2035 O O . SER A 1 258 ? 59.633 2.431 -10.520 1.00 40.66 258 SER A O 1
ATOM 2037 N N . LEU A 1 259 ? 58.384 0.691 -9.868 1.00 42.69 259 LEU A N 1
ATOM 2038 C CA . LEU A 1 259 ? 57.645 0.563 -11.132 1.00 42.69 259 LEU A CA 1
ATOM 2039 C C . LEU A 1 259 ? 56.224 1.123 -10.985 1.00 42.69 259 LEU A C 1
ATOM 2041 O O . LEU A 1 259 ? 55.229 0.406 -11.089 1.00 42.69 259 LEU A O 1
ATOM 2045 N N . CYS A 1 260 ? 56.131 2.427 -10.727 1.00 38.16 260 CYS A N 1
ATOM 2046 C CA . CYS A 1 260 ? 54.886 3.172 -10.879 1.00 38.16 260 CYS A CA 1
ATOM 2047 C C . CYS A 1 260 ? 54.692 3.480 -12.367 1.00 38.16 260 CYS A C 1
ATOM 2049 O O . CYS A 1 260 ? 55.235 4.458 -12.871 1.00 38.16 260 CYS A O 1
ATOM 2051 N N . PHE A 1 261 ? 53.945 2.637 -13.078 1.00 47.56 261 PHE A N 1
ATOM 2052 C CA . PHE A 1 261 ? 53.395 3.037 -14.372 1.00 47.56 261 PHE A CA 1
ATOM 2053 C C . PHE A 1 261 ? 52.280 4.044 -14.100 1.00 47.56 261 PHE A C 1
ATOM 2055 O O . PHE A 1 261 ? 51.361 3.737 -13.338 1.00 47.56 261 PHE A O 1
ATOM 2062 N N . GLU A 1 262 ? 52.365 5.244 -14.673 1.00 62.78 262 GLU A N 1
ATOM 2063 C CA . GLU A 1 262 ? 51.266 6.200 -14.560 1.00 62.78 262 GLU A CA 1
ATOM 2064 C C . GLU A 1 262 ? 50.020 5.635 -15.256 1.00 62.78 262 GLU A C 1
ATOM 2066 O O . GLU A 1 262 ? 50.109 5.017 -16.323 1.00 62.78 262 GLU A O 1
ATOM 2071 N N . ASP A 1 263 ? 48.847 5.834 -14.646 1.00 53.62 263 ASP A N 1
ATOM 2072 C CA . ASP A 1 263 ? 47.568 5.279 -15.115 1.00 53.62 263 ASP A CA 1
ATOM 2073 C C . ASP A 1 263 ? 47.285 5.622 -16.595 1.00 53.62 263 ASP A C 1
ATOM 2075 O O . ASP A 1 263 ? 46.632 4.850 -17.304 1.00 53.62 263 ASP A O 1
ATOM 2079 N N . GLU A 1 264 ? 47.831 6.734 -17.100 1.00 58.00 264 GLU A N 1
ATOM 2080 C CA . GLU A 1 264 ? 47.712 7.148 -18.501 1.00 58.00 264 GLU A CA 1
ATOM 2081 C C . GLU A 1 264 ? 48.485 6.258 -19.485 1.00 58.00 264 GLU A C 1
ATOM 2083 O O . GLU A 1 264 ? 48.020 6.033 -20.607 1.00 58.00 264 GLU A O 1
ATOM 2088 N N . GLU A 1 265 ? 49.624 5.686 -19.091 1.00 67.62 265 GLU A N 1
ATOM 2089 C CA . GLU A 1 265 ? 50.410 4.810 -19.966 1.00 67.62 265 GLU A CA 1
ATOM 2090 C C . GLU A 1 265 ? 49.732 3.450 -20.138 1.00 67.62 265 GLU A C 1
ATOM 2092 O O . GLU A 1 265 ? 49.663 2.915 -21.250 1.00 67.62 265 GLU A O 1
ATOM 2097 N N . VAL A 1 266 ? 49.152 2.924 -19.056 1.00 61.66 266 VAL A N 1
ATOM 2098 C CA . VAL A 1 266 ? 48.402 1.662 -19.070 1.00 61.66 266 VAL A CA 1
ATOM 2099 C C . VAL A 1 266 ? 47.105 1.828 -19.857 1.00 61.66 266 VAL A C 1
ATOM 2101 O O . VAL A 1 266 ? 46.797 1.001 -20.721 1.00 61.66 266 VAL A O 1
ATOM 2104 N N . LEU A 1 267 ? 46.370 2.922 -19.634 1.00 58.19 267 LEU A N 1
ATOM 2105 C CA . LEU A 1 267 ? 45.157 3.223 -20.391 1.00 58.19 267 LEU A CA 1
ATOM 2106 C C . LEU A 1 267 ? 45.480 3.473 -21.874 1.00 58.19 267 LEU A C 1
ATOM 2108 O O . LEU A 1 267 ? 44.794 2.956 -22.757 1.00 58.19 267 LEU A O 1
ATOM 2112 N N . GLY A 1 268 ? 46.576 4.176 -22.164 1.00 71.88 268 GLY A N 1
ATOM 2113 C CA . GLY A 1 268 ? 47.057 4.440 -23.516 1.00 71.88 268 GLY A CA 1
ATOM 2114 C C . GLY A 1 268 ? 47.520 3.185 -24.260 1.00 71.88 268 GLY A C 1
ATOM 2115 O O . GLY A 1 268 ? 47.309 3.082 -25.472 1.00 71.88 268 GLY A O 1
ATOM 2116 N N . ALA A 1 269 ? 48.118 2.213 -23.568 1.00 67.75 269 ALA A N 1
ATOM 2117 C CA . ALA A 1 269 ? 48.484 0.918 -24.139 1.00 67.75 269 ALA A CA 1
ATOM 2118 C C . ALA A 1 269 ? 47.245 0.054 -24.418 1.00 67.75 269 ALA A C 1
ATOM 2120 O O . ALA A 1 269 ? 47.153 -0.574 -25.475 1.00 67.75 269 ALA A O 1
ATOM 2121 N N . LEU A 1 270 ? 46.257 0.076 -23.521 1.00 58.88 270 LEU A N 1
ATOM 2122 C CA . LEU A 1 270 ? 45.031 -0.714 -23.637 1.00 58.88 270 LEU A CA 1
ATOM 2123 C C . LEU A 1 270 ? 44.099 -0.170 -24.731 1.00 58.88 270 LEU A C 1
ATOM 2125 O O . LEU A 1 270 ? 43.546 -0.946 -25.509 1.00 58.88 270 LEU A O 1
ATOM 2129 N N . VAL A 1 271 ? 44.006 1.156 -24.873 1.00 66.25 271 VAL A N 1
ATOM 2130 C CA . VAL A 1 271 ? 43.296 1.820 -25.980 1.00 66.25 271 VAL A CA 1
ATOM 2131 C C . VAL A 1 271 ? 43.983 1.541 -27.316 1.00 66.25 271 VAL A C 1
ATOM 2133 O O . VAL A 1 271 ? 43.310 1.184 -28.282 1.00 66.25 271 VAL A O 1
ATOM 2136 N N . ARG A 1 272 ? 45.321 1.604 -27.384 1.00 63.34 272 ARG A N 1
ATOM 2137 C CA . ARG A 1 272 ? 46.074 1.241 -28.598 1.00 63.34 272 ARG A CA 1
ATOM 2138 C C . ARG A 1 272 ? 45.910 -0.235 -28.966 1.00 63.34 272 ARG A C 1
ATOM 2140 O O . ARG A 1 272 ? 45.789 -0.544 -30.148 1.00 63.34 272 ARG A O 1
ATOM 2147 N N . TYR A 1 273 ? 45.849 -1.136 -27.987 1.00 62.34 273 TYR A N 1
ATOM 2148 C CA . TYR A 1 273 ? 45.602 -2.561 -28.216 1.00 62.34 273 TYR A CA 1
ATOM 2149 C C . TYR A 1 273 ? 44.174 -2.828 -28.719 1.00 62.34 273 TYR A C 1
ATOM 2151 O O . TYR A 1 273 ? 43.995 -3.511 -29.727 1.00 62.34 273 TYR A O 1
ATOM 2159 N N . GLN A 1 274 ? 43.163 -2.220 -28.090 1.00 57.81 274 GLN A N 1
ATOM 2160 C CA . GLN A 1 274 ? 41.759 -2.316 -28.509 1.00 57.81 274 GLN A CA 1
ATOM 2161 C C . GLN A 1 274 ? 41.535 -1.731 -29.912 1.00 57.81 274 GLN A C 1
ATOM 2163 O O . GLN A 1 274 ? 40.863 -2.350 -30.733 1.00 57.81 274 GLN A O 1
ATOM 2168 N N . LEU A 1 275 ? 42.149 -0.589 -30.237 1.00 55.69 275 LEU A N 1
ATOM 2169 C CA . LEU A 1 275 ? 42.086 0.018 -31.575 1.00 55.69 275 LEU A CA 1
ATOM 2170 C C . LEU A 1 275 ? 42.803 -0.819 -32.643 1.00 55.69 275 LEU A C 1
ATOM 2172 O O . LEU A 1 275 ? 42.354 -0.869 -33.787 1.00 55.69 275 LEU A O 1
ATOM 2176 N N . LYS A 1 276 ? 43.885 -1.517 -32.278 1.00 57.75 276 LYS A N 1
ATOM 2177 C CA . LYS A 1 276 ? 44.607 -2.421 -33.186 1.00 57.75 276 LYS A CA 1
ATOM 2178 C C . LYS A 1 276 ? 43.815 -3.697 -33.487 1.00 57.75 276 LYS A C 1
ATOM 2180 O O . LYS A 1 276 ? 43.981 -4.267 -34.563 1.00 57.75 276 LYS A O 1
ATOM 2185 N N . HIS A 1 277 ? 42.941 -4.125 -32.574 1.00 56.25 277 HIS A N 1
ATOM 2186 C CA . HIS A 1 277 ? 42.126 -5.329 -32.742 1.00 56.25 277 HIS A CA 1
ATOM 2187 C C . HIS A 1 277 ? 40.721 -5.080 -33.311 1.00 56.25 277 HIS A C 1
ATOM 2189 O O . HIS A 1 277 ? 40.105 -6.026 -33.803 1.00 56.25 277 HIS A O 1
ATOM 2195 N N . SER A 1 278 ? 40.213 -3.843 -33.283 1.00 51.91 278 SER A N 1
ATOM 2196 C CA . SER A 1 278 ? 38.793 -3.564 -33.542 1.00 51.91 278 SER A CA 1
ATOM 2197 C C . SER A 1 278 ? 38.429 -3.058 -34.934 1.00 51.91 278 SER A C 1
ATOM 2199 O O . SER A 1 278 ? 37.261 -2.748 -35.151 1.00 51.91 278 SER A O 1
ATOM 2201 N N . SER A 1 279 ? 39.329 -3.005 -35.923 1.00 58.88 279 SER A N 1
ATOM 2202 C CA . SER A 1 279 ? 38.863 -2.572 -37.243 1.00 58.88 279 SER A CA 1
ATOM 2203 C C . SER A 1 279 ? 39.486 -3.298 -38.431 1.00 58.88 279 SER A C 1
ATOM 2205 O O . SER A 1 279 ? 40.604 -3.035 -38.868 1.00 58.88 279 SER A O 1
ATOM 2207 N N . THR A 1 280 ? 38.674 -4.158 -39.044 1.00 61.50 280 THR A N 1
ATOM 2208 C CA . THR A 1 280 ? 38.767 -4.513 -40.467 1.00 61.50 280 THR A CA 1
ATOM 2209 C C . THR A 1 280 ? 38.859 -3.261 -41.355 1.00 61.50 280 THR A C 1
ATOM 2211 O O . THR A 1 280 ? 39.517 -3.310 -42.390 1.00 61.50 280 THR A O 1
ATOM 2214 N N . LEU A 1 281 ? 38.330 -2.109 -40.911 1.00 64.25 281 LEU A N 1
ATOM 2215 C CA . LEU A 1 281 ? 38.531 -0.800 -41.553 1.00 64.25 281 LEU A CA 1
ATOM 2216 C C . LEU A 1 281 ? 39.999 -0.345 -41.582 1.00 64.25 281 LEU A C 1
ATOM 2218 O O . LEU A 1 281 ? 40.434 0.185 -42.601 1.00 64.25 281 LEU A O 1
ATOM 2222 N N . SER A 1 282 ? 40.794 -0.592 -40.533 1.00 64.62 282 SER A N 1
ATOM 2223 C CA . SER A 1 282 ? 42.231 -0.273 -40.572 1.00 64.62 282 SER A CA 1
ATOM 2224 C C . SER A 1 282 ? 42.987 -1.118 -41.601 1.00 64.62 282 SER A C 1
ATOM 2226 O O . SER A 1 282 ? 43.909 -0.619 -42.238 1.00 64.62 282 SER A O 1
ATOM 2228 N N . GLN A 1 283 ? 42.561 -2.365 -41.839 1.00 67.06 283 GLN A N 1
ATOM 2229 C CA . GLN A 1 283 ? 43.156 -3.229 -42.867 1.00 67.06 283 GLN A CA 1
ATOM 2230 C C . GLN A 1 283 ? 42.774 -2.795 -44.290 1.00 67.06 283 GLN A C 1
ATOM 2232 O O . GLN A 1 283 ? 43.588 -2.935 -45.202 1.00 67.06 283 GLN A O 1
ATOM 2237 N N . VAL A 1 284 ? 41.578 -2.221 -44.474 1.00 68.38 284 VAL A N 1
ATOM 2238 C CA . VAL A 1 284 ? 41.151 -1.590 -45.738 1.00 68.38 284 VAL A CA 1
ATOM 2239 C C . VAL A 1 284 ? 41.957 -0.316 -46.011 1.00 68.38 284 VAL A C 1
ATOM 2241 O O . VAL A 1 284 ? 42.402 -0.102 -47.135 1.00 68.38 284 VAL A O 1
ATOM 2244 N N . LEU A 1 285 ? 42.224 0.492 -44.980 1.00 75.75 285 LEU A N 1
ATOM 2245 C CA . LEU A 1 285 ? 43.052 1.702 -45.086 1.00 75.75 285 LEU A CA 1
ATOM 2246 C C . LEU A 1 285 ? 44.542 1.402 -45.341 1.00 75.75 285 LEU A C 1
ATOM 2248 O O . LEU A 1 285 ? 45.248 2.246 -45.882 1.00 75.75 285 LEU A O 1
ATOM 2252 N N . GLN A 1 286 ? 45.020 0.201 -45.005 1.00 81.69 286 GLN A N 1
ATOM 2253 C CA . GLN A 1 286 ? 46.407 -0.236 -45.223 1.00 81.69 286 GLN A CA 1
ATOM 2254 C C . GLN A 1 286 ? 46.674 -0.827 -46.622 1.00 81.69 286 GLN A C 1
ATOM 2256 O O . GLN A 1 286 ? 47.745 -1.385 -46.853 1.00 81.69 286 GLN A O 1
ATOM 2261 N N . GLY A 1 287 ? 45.729 -0.726 -47.566 1.00 84.62 287 GLY A N 1
ATOM 2262 C CA . GLY A 1 287 ? 45.961 -1.098 -48.968 1.00 84.62 287 GLY A CA 1
ATOM 2263 C C . GLY A 1 287 ? 46.082 -2.603 -49.230 1.00 84.62 287 GLY A C 1
ATOM 2264 O O . GLY A 1 287 ? 46.619 -3.009 -50.261 1.00 84.62 287 GLY A O 1
ATOM 2265 N N . ARG A 1 288 ? 45.590 -3.455 -48.321 1.00 82.44 288 ARG A N 1
ATOM 2266 C CA . ARG A 1 288 ? 45.547 -4.902 -48.565 1.00 82.44 288 ARG A CA 1
ATOM 2267 C C . ARG A 1 288 ? 44.570 -5.239 -49.704 1.00 82.44 288 ARG A C 1
ATOM 2269 O O . ARG A 1 288 ? 43.511 -4.618 -49.810 1.00 82.44 288 ARG A O 1
ATOM 2276 N N . PRO A 1 289 ? 44.889 -6.234 -50.552 1.00 88.69 289 PRO A N 1
ATOM 2277 C CA . PRO A 1 289 ? 44.055 -6.587 -51.693 1.00 88.69 289 PRO A CA 1
ATOM 2278 C C . PRO A 1 289 ? 42.669 -7.064 -51.240 1.00 88.69 289 PRO A C 1
ATOM 2280 O O . PRO A 1 289 ? 42.536 -7.963 -50.408 1.00 88.69 289 PRO A O 1
ATOM 2283 N N . TRP A 1 290 ? 41.621 -6.499 -51.850 1.00 82.75 290 TRP A N 1
ATOM 2284 C CA . TRP A 1 290 ? 40.212 -6.758 -51.518 1.00 82.75 290 TRP A CA 1
ATOM 2285 C C . TRP A 1 290 ? 39.829 -8.242 -51.487 1.00 82.75 290 TRP A C 1
ATOM 2287 O O . TRP A 1 290 ? 38.937 -8.623 -50.732 1.00 82.75 290 TRP A O 1
ATOM 2297 N N . ARG A 1 291 ? 40.524 -9.095 -52.254 1.00 89.56 291 ARG A N 1
ATOM 2298 C CA . ARG A 1 291 ? 40.266 -10.543 -52.314 1.00 89.56 291 ARG A CA 1
ATOM 2299 C C . ARG A 1 291 ? 40.409 -11.248 -50.960 1.00 89.56 291 ARG A C 1
ATOM 2301 O O . ARG A 1 291 ? 39.704 -12.223 -50.728 1.00 89.56 291 ARG A O 1
ATOM 2308 N N . GLU A 1 292 ? 41.255 -10.750 -50.059 1.00 85.25 292 GLU A N 1
ATOM 2309 C CA . GLU A 1 292 ? 41.434 -11.341 -48.721 1.00 85.25 292 GLU A CA 1
ATOM 2310 C C . GLU A 1 292 ? 40.458 -10.779 -47.678 1.00 85.25 292 GLU A C 1
ATOM 2312 O O . GLU A 1 292 ? 40.105 -11.454 -46.709 1.00 85.25 292 GLU A O 1
ATOM 2317 N N . ILE A 1 293 ? 40.001 -9.540 -47.871 1.00 84.06 293 ILE A N 1
ATOM 2318 C CA . ILE A 1 293 ? 39.166 -8.815 -46.903 1.00 84.06 293 ILE A CA 1
ATOM 2319 C C . ILE A 1 293 ? 37.683 -9.129 -47.117 1.00 84.06 293 ILE A C 1
ATOM 2321 O O . ILE A 1 293 ? 36.932 -9.275 -46.148 1.00 84.06 293 ILE A O 1
ATOM 2325 N N . LEU A 1 294 ? 37.265 -9.276 -48.378 1.00 87.44 294 LEU A N 1
ATOM 2326 C CA . LEU A 1 294 ? 35.871 -9.473 -48.768 1.00 87.44 294 LEU A CA 1
ATOM 2327 C C . LEU A 1 294 ? 35.172 -10.623 -48.017 1.00 87.44 294 LEU A C 1
ATOM 2329 O O . LEU A 1 294 ? 34.120 -10.360 -47.437 1.00 87.44 294 LEU A O 1
ATOM 2333 N N . PRO A 1 295 ? 35.718 -11.857 -47.929 1.00 89.94 295 PRO A N 1
ATOM 2334 C CA . PRO A 1 295 ? 35.008 -12.956 -47.269 1.00 89.94 295 PRO A CA 1
ATOM 2335 C C . PRO A 1 295 ? 34.833 -12.734 -45.761 1.00 89.94 295 PRO A C 1
ATOM 2337 O O . PRO A 1 295 ? 33.811 -13.117 -45.194 1.00 89.94 295 PRO A O 1
ATOM 2340 N N . ARG A 1 296 ? 35.793 -12.073 -45.100 1.00 84.31 296 ARG A N 1
ATOM 2341 C CA . ARG A 1 296 ? 35.705 -11.766 -43.663 1.00 84.31 296 ARG A CA 1
ATOM 2342 C C . ARG A 1 296 ? 34.675 -10.680 -43.385 1.00 84.31 296 ARG A C 1
ATOM 2344 O O . ARG A 1 296 ? 33.895 -10.814 -42.448 1.00 84.31 296 ARG A O 1
ATOM 2351 N N . CYS A 1 297 ? 34.644 -9.645 -44.220 1.00 86.19 297 CYS A N 1
ATOM 2352 C CA . CYS A 1 297 ? 33.667 -8.569 -44.106 1.00 86.19 297 CYS A CA 1
ATOM 2353 C C . CYS A 1 297 ? 32.244 -9.094 -44.357 1.00 86.19 297 CYS A C 1
ATOM 2355 O O . CYS A 1 297 ? 31.334 -8.831 -43.577 1.00 86.19 297 CYS A O 1
ATOM 2357 N N . LEU A 1 298 ? 32.070 -9.933 -45.383 1.00 92.00 298 LEU A N 1
ATOM 2358 C CA . LEU A 1 298 ? 30.781 -10.539 -45.718 1.00 92.00 298 LEU A CA 1
ATOM 2359 C C . LEU A 1 298 ? 30.292 -11.489 -44.610 1.00 92.00 298 LEU A C 1
ATOM 2361 O O . LEU A 1 298 ? 29.114 -11.472 -44.257 1.00 92.00 298 LEU A O 1
ATOM 2365 N N . CYS A 1 299 ? 31.199 -12.249 -43.987 1.00 91.12 299 CYS A N 1
ATOM 2366 C CA . CYS A 1 299 ? 30.899 -13.068 -42.808 1.00 91.12 299 CYS A CA 1
ATOM 2367 C C . CYS A 1 299 ? 30.481 -12.211 -41.594 1.00 91.12 299 CYS A C 1
ATOM 2369 O O . CYS A 1 299 ? 29.493 -12.503 -40.929 1.00 91.12 299 CYS A O 1
ATOM 2371 N N . GLN A 1 300 ? 31.171 -11.099 -41.328 1.00 87.38 300 GLN A N 1
ATOM 2372 C CA . GLN A 1 300 ? 30.810 -10.199 -40.226 1.00 87.38 300 GLN A CA 1
ATOM 2373 C C . GLN A 1 300 ? 29.445 -9.532 -40.437 1.00 87.38 300 GLN A C 1
ATOM 2375 O O . GLN A 1 300 ? 28.635 -9.491 -39.511 1.00 87.38 300 GLN A O 1
ATOM 2380 N N . VAL A 1 301 ? 29.162 -9.061 -41.654 1.00 92.44 301 VAL A N 1
ATOM 2381 C CA . VAL A 1 301 ? 27.872 -8.447 -42.003 1.00 92.44 301 VAL A CA 1
ATOM 2382 C C . VAL A 1 301 ? 26.733 -9.464 -41.903 1.00 92.44 301 VAL A C 1
ATOM 2384 O O . VAL A 1 301 ? 25.682 -9.149 -41.349 1.00 92.44 301 VAL A O 1
ATOM 2387 N N . THR A 1 302 ? 26.941 -10.698 -42.370 1.00 94.50 302 THR A N 1
ATOM 2388 C CA . THR A 1 302 ? 25.925 -11.760 -42.272 1.00 94.50 302 THR A CA 1
ATOM 2389 C C . THR A 1 302 ? 25.647 -12.165 -40.825 1.00 94.50 302 THR A C 1
ATOM 2391 O O . THR A 1 302 ? 24.483 -12.277 -40.448 1.00 94.50 302 THR A O 1
ATOM 2394 N N . VAL A 1 303 ? 26.671 -12.305 -39.977 1.00 93.88 303 VAL A N 1
ATOM 2395 C CA . VAL A 1 303 ? 26.480 -12.585 -38.543 1.00 93.88 303 VAL A CA 1
ATOM 2396 C C . VAL A 1 303 ? 25.738 -11.442 -37.847 1.00 93.88 303 VAL A C 1
ATOM 2398 O O . VAL A 1 303 ? 24.786 -11.698 -37.111 1.00 93.88 303 VAL A O 1
ATOM 2401 N N . ALA A 1 304 ? 26.113 -10.186 -38.105 1.00 92.38 304 ALA A N 1
ATOM 2402 C CA . ALA A 1 304 ? 25.430 -9.027 -37.530 1.00 92.38 304 ALA A CA 1
ATOM 2403 C C . ALA A 1 304 ? 23.950 -8.968 -37.946 1.00 92.38 304 ALA A C 1
ATOM 2405 O O . ALA A 1 304 ? 23.079 -8.730 -37.107 1.00 92.38 304 ALA A O 1
ATOM 2406 N N . PHE A 1 305 ? 23.656 -9.257 -39.216 1.00 97.00 305 PHE A N 1
ATOM 2407 C CA . PHE A 1 305 ? 22.289 -9.336 -39.727 1.00 97.00 305 PHE A CA 1
ATOM 2408 C C . PHE A 1 305 ? 21.475 -10.442 -39.038 1.00 97.00 305 PHE A C 1
ATOM 2410 O O . PHE A 1 305 ? 20.359 -10.189 -38.589 1.00 97.00 305 PHE A O 1
ATOM 2417 N N . MET A 1 306 ? 22.045 -11.641 -38.877 1.00 96.31 306 MET A N 1
ATOM 2418 C CA . MET A 1 306 ? 21.382 -12.760 -38.192 1.00 96.31 306 MET A CA 1
ATOM 2419 C C . MET A 1 306 ? 21.075 -12.452 -36.722 1.00 96.31 306 MET A C 1
ATOM 2421 O O . MET A 1 306 ? 19.988 -12.769 -36.240 1.00 96.31 306 MET A O 1
ATOM 2425 N N . VAL A 1 307 ? 21.999 -11.796 -36.012 1.00 95.12 307 VAL A N 1
ATOM 2426 C CA . VAL A 1 307 ? 21.783 -11.361 -34.622 1.00 95.12 307 VAL A CA 1
ATOM 2427 C C . VAL A 1 307 ? 20.673 -10.312 -34.546 1.00 95.12 307 VAL A C 1
ATOM 2429 O O . VAL A 1 307 ? 19.798 -10.416 -33.687 1.00 95.12 307 VAL A O 1
ATOM 2432 N N . GLY A 1 308 ? 20.664 -9.341 -35.464 1.00 96.06 308 GLY A N 1
ATOM 2433 C CA . GLY A 1 308 ? 19.600 -8.340 -35.560 1.00 96.06 308 GLY A CA 1
ATOM 2434 C C . GLY A 1 308 ? 18.226 -8.966 -35.812 1.00 96.06 308 GLY A C 1
ATOM 2435 O O . GLY A 1 308 ? 17.260 -8.625 -35.129 1.00 96.06 308 GLY A O 1
ATOM 2436 N N . LEU A 1 309 ? 18.148 -9.940 -36.723 1.00 97.31 309 LEU A N 1
ATOM 2437 C CA . LEU A 1 309 ? 16.917 -10.672 -37.026 1.00 97.31 309 LEU A CA 1
ATOM 2438 C C . LEU A 1 309 ? 16.405 -11.460 -35.809 1.00 97.31 309 LEU A C 1
ATOM 2440 O O . LEU A 1 309 ? 15.212 -11.427 -35.510 1.00 97.31 309 LEU A O 1
ATOM 2444 N N . ALA A 1 310 ? 17.297 -12.138 -35.080 1.00 95.06 310 ALA A N 1
ATOM 2445 C CA . ALA A 1 310 ? 16.938 -12.890 -33.880 1.00 95.06 310 ALA A CA 1
ATOM 2446 C C . ALA A 1 310 ? 16.388 -11.977 -32.772 1.00 95.06 310 ALA A C 1
ATOM 2448 O O . ALA A 1 310 ? 15.362 -12.291 -32.169 1.00 95.06 310 ALA A O 1
ATOM 2449 N N . LEU A 1 311 ? 17.026 -10.825 -32.543 1.00 95.81 311 LEU A N 1
ATOM 2450 C CA . LEU A 1 311 ? 16.565 -9.809 -31.591 1.00 95.81 311 LEU A CA 1
ATOM 2451 C C . LEU A 1 311 ? 15.194 -9.250 -31.975 1.00 95.81 311 LEU A C 1
ATOM 2453 O O . LEU A 1 311 ? 14.315 -9.152 -31.121 1.00 95.81 311 LEU A O 1
ATOM 2457 N N . PHE A 1 312 ? 14.990 -8.944 -33.257 1.00 96.75 312 PHE A N 1
ATOM 2458 C CA . PHE A 1 312 ? 13.698 -8.496 -33.767 1.00 96.75 312 PHE A CA 1
ATOM 2459 C C . PHE A 1 312 ? 12.602 -9.548 -33.548 1.00 96.75 312 PHE A C 1
ATOM 2461 O O . PHE A 1 312 ? 11.531 -9.215 -33.051 1.00 96.75 312 PHE A O 1
ATOM 2468 N N . CYS A 1 313 ? 12.879 -10.825 -33.830 1.00 96.00 313 CYS A N 1
ATOM 2469 C CA . CYS A 1 313 ? 11.929 -11.915 -33.591 1.00 96.00 313 CYS A CA 1
ATOM 2470 C C . CYS A 1 313 ? 11.589 -12.074 -32.103 1.00 96.00 313 CYS A C 1
ATOM 2472 O O . CYS A 1 313 ? 10.438 -12.328 -31.765 1.00 96.00 313 CYS A O 1
ATOM 2474 N N . LEU A 1 314 ? 12.566 -11.904 -31.210 1.00 93.50 314 LEU A N 1
ATOM 2475 C CA . LEU A 1 314 ? 12.364 -12.005 -29.763 1.00 93.50 314 LEU A CA 1
ATOM 2476 C C . LEU A 1 314 ? 11.512 -10.839 -29.239 1.00 93.50 314 LEU A C 1
ATOM 2478 O O . LEU A 1 314 ? 10.591 -11.047 -28.451 1.00 93.50 314 LEU A O 1
ATOM 2482 N N . LEU A 1 315 ? 11.763 -9.622 -29.729 1.00 92.75 315 LEU A N 1
ATOM 2483 C CA . LEU A 1 315 ? 10.953 -8.443 -29.420 1.00 92.75 315 LEU A CA 1
ATOM 2484 C C . LEU A 1 315 ? 9.533 -8.564 -29.976 1.00 92.75 315 LEU A C 1
ATOM 2486 O O . LEU A 1 315 ? 8.582 -8.253 -29.266 1.00 92.75 315 LEU A O 1
ATOM 2490 N N . ALA A 1 316 ? 9.375 -9.072 -31.198 1.00 93.62 316 ALA A N 1
ATOM 2491 C CA . ALA A 1 316 ? 8.067 -9.369 -31.766 1.00 93.62 316 ALA A CA 1
ATOM 2492 C C . ALA A 1 316 ? 7.343 -10.440 -30.939 1.00 93.62 316 ALA A C 1
A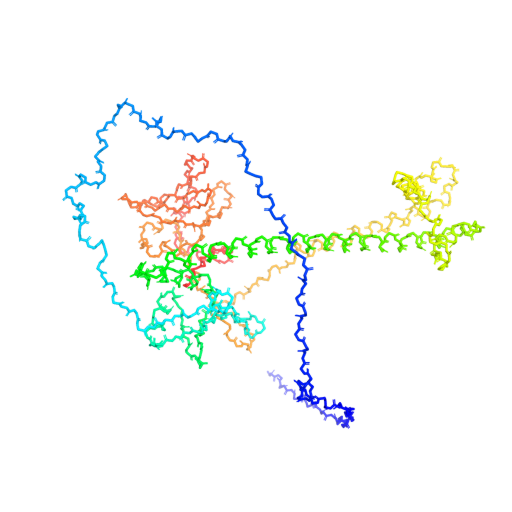TOM 2494 O O . ALA A 1 316 ? 6.185 -10.256 -30.588 1.00 93.62 316 ALA A O 1
ATOM 2495 N N . ALA A 1 317 ? 8.021 -11.518 -30.542 1.00 90.19 317 ALA A N 1
ATOM 2496 C CA . ALA A 1 317 ? 7.424 -12.552 -29.701 1.00 90.19 317 ALA A CA 1
ATOM 2497 C C . ALA A 1 317 ? 7.013 -12.017 -28.323 1.00 90.19 317 ALA A C 1
ATOM 2499 O O . ALA A 1 317 ? 6.007 -12.459 -27.793 1.00 90.19 317 ALA A O 1
ATOM 2500 N N . MET A 1 318 ? 7.752 -11.061 -27.757 1.00 86.56 318 MET A N 1
ATOM 2501 C CA . MET A 1 318 ? 7.386 -10.381 -26.509 1.00 86.56 318 MET A CA 1
ATOM 2502 C C . MET A 1 318 ? 6.206 -9.419 -26.692 1.00 86.56 318 MET A C 1
ATOM 2504 O O . MET A 1 318 ? 5.318 -9.388 -25.848 1.00 86.56 318 MET A O 1
ATOM 2508 N N . ALA A 1 319 ? 6.177 -8.654 -27.786 1.00 86.00 319 ALA A N 1
ATOM 2509 C CA . ALA A 1 319 ? 5.106 -7.703 -28.083 1.00 86.00 319 ALA A CA 1
ATOM 2510 C C . ALA A 1 319 ? 3.788 -8.398 -28.466 1.00 86.00 319 ALA A C 1
ATOM 2512 O O . ALA A 1 319 ? 2.714 -7.920 -28.115 1.00 86.00 319 ALA A O 1
ATOM 2513 N N . PHE A 1 320 ? 3.878 -9.533 -29.162 1.00 84.00 320 PHE A N 1
ATOM 2514 C CA . PHE A 1 320 ? 2.741 -10.347 -29.591 1.00 84.00 320 PHE A CA 1
ATOM 2515 C C . PHE A 1 320 ? 2.498 -11.567 -28.702 1.00 84.00 320 PHE A C 1
ATOM 2517 O O . PHE A 1 320 ? 1.606 -12.358 -29.008 1.00 84.00 320 PHE A O 1
ATOM 2524 N N . ALA A 1 321 ? 3.260 -11.746 -27.615 1.00 79.19 321 ALA A N 1
ATOM 2525 C CA . ALA A 1 321 ? 2.927 -12.753 -26.620 1.00 79.19 321 ALA A CA 1
ATOM 2526 C C . ALA A 1 321 ? 1.522 -12.411 -26.123 1.00 79.19 321 ALA A C 1
ATOM 2528 O O . ALA A 1 321 ? 1.339 -11.320 -25.577 1.00 79.19 321 ALA A O 1
ATOM 2529 N N . PRO A 1 322 ? 0.524 -13.291 -26.322 1.00 63.06 322 PRO A N 1
ATOM 2530 C CA . PRO A 1 322 ? -0.811 -13.030 -25.831 1.00 63.06 322 PRO A CA 1
ATOM 2531 C C . PRO A 1 322 ? -0.692 -12.888 -24.319 1.00 63.06 322 PRO A C 1
ATOM 2533 O O . PRO A 1 322 ? -0.420 -13.860 -23.604 1.00 63.06 322 PRO A O 1
ATOM 2536 N N . THR A 1 323 ? -0.844 -11.657 -23.830 1.00 56.31 323 THR A N 1
ATOM 2537 C CA . THR A 1 323 ? -1.190 -11.402 -22.439 1.00 56.31 323 THR A CA 1
ATOM 2538 C C . THR A 1 323 ? -2.359 -12.326 -22.172 1.00 56.31 323 THR A C 1
ATOM 2540 O O . THR A 1 323 ? -3.368 -12.232 -22.863 1.00 56.31 323 THR A O 1
ATOM 2543 N N . ARG A 1 324 ? -2.148 -13.327 -21.307 1.00 47.59 324 ARG A N 1
ATOM 2544 C CA . ARG A 1 324 ? -3.077 -14.441 -21.093 1.00 47.59 324 ARG A CA 1
ATOM 2545 C C . ARG A 1 324 ? -4.486 -13.887 -20.909 1.00 47.59 324 ARG A C 1
ATOM 2547 O O . ARG A 1 324 ? -4.842 -13.465 -19.813 1.00 47.59 324 ARG A O 1
ATOM 2554 N N . SER A 1 325 ? -5.268 -13.878 -21.981 1.00 43.94 325 SER A N 1
ATOM 2555 C CA . SER A 1 325 ? -6.673 -13.553 -21.928 1.00 43.94 325 SER A CA 1
ATOM 2556 C C . SER A 1 325 ? -7.318 -14.763 -21.279 1.00 43.94 325 SER A C 1
ATOM 2558 O O . SER A 1 325 ? -7.347 -15.863 -21.832 1.00 43.94 325 SER A O 1
ATOM 2560 N N . LEU A 1 326 ? -7.733 -14.590 -20.027 1.00 50.03 326 LEU A N 1
ATOM 2561 C CA . LEU A 1 326 ? -8.598 -15.546 -19.360 1.00 50.03 326 LEU A CA 1
ATOM 2562 C C . LEU A 1 326 ? -9.884 -15.592 -20.184 1.00 50.03 326 LEU A C 1
ATOM 2564 O O . LEU A 1 326 ? -10.681 -14.659 -20.156 1.00 50.03 326 LEU A O 1
ATOM 2568 N N . ALA A 1 327 ? -10.040 -16.645 -20.981 1.00 41.25 327 ALA A N 1
ATOM 2569 C CA . ALA A 1 327 ? -11.268 -16.886 -21.711 1.00 41.25 327 ALA A CA 1
ATOM 2570 C C . ALA A 1 327 ? -12.380 -17.133 -20.684 1.00 41.25 327 ALA A C 1
ATOM 2572 O O . ALA A 1 327 ? -12.418 -18.186 -20.044 1.00 41.25 327 ALA A O 1
ATOM 2573 N N . LEU A 1 328 ? -13.256 -16.144 -20.493 1.00 45.41 328 LEU A N 1
ATOM 2574 C CA . LEU A 1 328 ? -14.505 -16.345 -19.770 1.00 45.41 328 LEU A CA 1
ATOM 2575 C C . LEU A 1 328 ? -15.384 -17.277 -20.607 1.00 45.41 328 LEU A C 1
ATOM 2577 O O . LEU A 1 328 ? -15.691 -16.988 -21.764 1.00 45.41 328 LEU A O 1
ATOM 2581 N N . GLY A 1 329 ? -15.788 -18.401 -20.018 1.00 52.88 329 GLY A N 1
ATOM 2582 C CA . GLY A 1 329 ? -16.832 -19.234 -20.600 1.00 52.88 329 GLY A CA 1
ATOM 2583 C C . GLY A 1 329 ? -18.169 -18.478 -20.659 1.00 52.88 329 GLY A C 1
ATOM 2584 O O . GLY A 1 329 ? -18.376 -17.536 -19.891 1.00 52.88 329 GLY A O 1
ATOM 2585 N N . PRO A 1 330 ? -19.118 -18.912 -21.506 1.00 49.25 330 PRO A N 1
ATOM 2586 C CA . PRO A 1 330 ? -20.422 -18.260 -21.699 1.00 49.25 330 PRO A CA 1
ATOM 2587 C C . PRO A 1 330 ? -21.330 -18.237 -20.449 1.00 49.25 330 PRO A C 1
ATOM 2589 O O . PRO A 1 330 ? -22.431 -17.701 -20.509 1.00 49.25 330 PRO A O 1
ATOM 2592 N N . ALA A 1 331 ? -20.873 -18.791 -19.321 1.00 53.78 331 ALA A N 1
ATOM 2593 C CA . ALA A 1 331 ? -21.547 -18.772 -18.022 1.00 53.78 331 ALA A CA 1
ATOM 2594 C C . ALA A 1 331 ? -20.736 -18.065 -16.911 1.00 53.78 331 ALA A C 1
ATOM 2596 O O . ALA A 1 331 ? -21.111 -18.132 -15.746 1.00 53.78 331 ALA A O 1
ATOM 2597 N N . GLY A 1 332 ? -19.610 -17.416 -17.233 1.00 51.94 332 GLY A N 1
ATOM 2598 C CA . GLY A 1 332 ? -18.771 -16.719 -16.247 1.00 51.94 332 GLY A CA 1
ATOM 2599 C C . GLY A 1 332 ? -17.927 -17.620 -15.331 1.00 51.94 332 GLY A C 1
ATOM 2600 O O . GLY A 1 332 ? -17.207 -17.105 -14.480 1.00 51.94 332 GLY A O 1
ATOM 2601 N N . GLU A 1 333 ? -17.953 -18.946 -15.499 1.00 47.47 333 GLU A N 1
ATOM 2602 C CA . GLU A 1 333 ? -17.126 -19.861 -14.702 1.00 47.47 333 GLU A CA 1
ATOM 2603 C C . GLU A 1 333 ? -15.718 -20.029 -15.293 1.00 47.47 333 GLU A C 1
ATOM 2605 O O . GLU A 1 333 ? -15.524 -20.543 -16.397 1.00 47.47 333 GLU A O 1
ATOM 2610 N N . VAL A 1 334 ? -14.709 -19.618 -14.520 1.00 45.66 334 VAL A N 1
ATOM 2611 C CA . VAL A 1 334 ? -13.296 -19.910 -14.782 1.00 45.66 334 VAL A CA 1
ATOM 2612 C C . VAL A 1 334 ? -13.019 -21.341 -14.318 1.00 45.66 334 VAL A C 1
ATOM 2614 O O . VAL A 1 334 ? -12.745 -21.587 -13.144 1.00 45.66 334 VAL A O 1
ATOM 2617 N N . ALA A 1 335 ? -13.110 -22.306 -15.233 1.00 43.31 335 ALA A N 1
ATOM 2618 C CA . ALA A 1 335 ? -12.779 -23.700 -14.951 1.00 43.31 335 ALA A CA 1
ATOM 2619 C C . ALA A 1 335 ? -11.254 -23.873 -14.801 1.00 43.31 335 ALA A C 1
ATOM 2621 O O . ALA A 1 335 ? -10.537 -24.158 -15.761 1.00 43.31 335 ALA A O 1
ATOM 2622 N N . ALA A 1 336 ? -10.748 -23.680 -13.583 1.00 47.59 336 ALA A N 1
ATOM 2623 C CA . ALA A 1 336 ? -9.394 -24.067 -13.201 1.00 47.59 336 ALA A CA 1
ATOM 2624 C C . ALA A 1 336 ? -9.349 -25.562 -12.808 1.00 47.59 336 ALA A C 1
ATOM 2626 O O . ALA A 1 336 ? -10.301 -26.065 -12.206 1.00 47.59 336 ALA A O 1
ATOM 2627 N N . PRO A 1 337 ? -8.251 -26.289 -13.103 1.00 54.09 337 PRO A N 1
ATOM 2628 C CA . PRO A 1 337 ? -8.041 -27.643 -12.586 1.00 54.09 337 PRO A CA 1
ATOM 2629 C C . PRO A 1 337 ? -8.010 -27.631 -11.044 1.00 54.09 337 PRO A C 1
ATOM 2631 O O . PRO A 1 337 ? -7.692 -26.593 -10.459 1.00 54.09 337 PRO A O 1
ATOM 2634 N N . PRO A 1 338 ? -8.325 -28.756 -10.369 1.00 50.19 338 PRO A N 1
ATOM 2635 C CA . PRO A 1 338 ? -8.591 -28.801 -8.932 1.00 50.19 338 PRO A CA 1
ATOM 2636 C C . PRO A 1 338 ? -7.316 -28.557 -8.114 1.00 50.19 338 PRO A C 1
ATOM 2638 O O . PRO A 1 338 ? -6.643 -29.480 -7.661 1.00 50.19 338 PRO A O 1
ATOM 2641 N N . ALA A 1 339 ? -6.982 -27.288 -7.916 1.00 49.78 339 ALA A N 1
ATOM 2642 C CA . ALA A 1 339 ? -6.002 -26.811 -6.960 1.00 49.78 339 ALA A CA 1
ATOM 2643 C C . ALA A 1 339 ? -6.733 -25.953 -5.923 1.00 49.78 339 ALA A C 1
ATOM 2645 O O . ALA A 1 339 ? -7.610 -25.161 -6.262 1.00 49.78 339 ALA A O 1
ATOM 2646 N N . ALA A 1 340 ? -6.394 -26.172 -4.651 1.00 47.41 340 ALA A N 1
ATOM 2647 C CA . ALA A 1 340 ? -7.050 -25.578 -3.493 1.00 47.41 340 ALA A CA 1
ATOM 2648 C C . ALA A 1 340 ? -7.272 -24.068 -3.669 1.00 47.41 340 ALA A C 1
ATOM 2650 O O . ALA A 1 340 ? -6.318 -23.329 -3.905 1.00 47.41 340 ALA A O 1
ATOM 2651 N N . VAL A 1 341 ? -8.540 -23.663 -3.545 1.00 42.47 341 VAL A N 1
ATOM 2652 C CA . VAL A 1 341 ? -9.068 -22.307 -3.732 1.00 42.47 341 VAL A CA 1
ATOM 2653 C C . VAL A 1 341 ? -8.183 -21.286 -3.015 1.00 42.47 341 VAL A C 1
ATOM 2655 O O . VAL A 1 341 ? -8.263 -21.094 -1.799 1.00 42.47 341 VAL A O 1
ATOM 2658 N N . ALA A 1 342 ? -7.297 -20.664 -3.793 1.00 39.56 342 ALA A N 1
ATOM 2659 C CA . ALA A 1 342 ? -6.597 -19.453 -3.414 1.00 39.56 342 ALA A CA 1
ATOM 2660 C C . ALA A 1 342 ? -7.638 -18.342 -3.245 1.00 39.56 342 ALA A C 1
ATOM 2662 O O . ALA A 1 342 ? -8.659 -18.346 -3.931 1.00 39.56 342 ALA A O 1
ATOM 2663 N N . ALA A 1 343 ? -7.388 -17.456 -2.280 1.00 45.09 343 ALA A N 1
ATOM 2664 C CA . ALA A 1 343 ? -8.283 -16.396 -1.828 1.00 45.09 343 ALA A CA 1
ATOM 2665 C C . ALA A 1 343 ? -9.147 -15.816 -2.959 1.00 45.09 343 ALA A C 1
ATOM 2667 O O . ALA A 1 343 ? -8.613 -15.388 -3.982 1.00 45.09 343 ALA A O 1
ATOM 2668 N N . ALA A 1 344 ? -10.468 -15.824 -2.754 1.00 42.25 344 ALA A N 1
ATOM 2669 C CA . ALA A 1 344 ? -11.423 -15.200 -3.656 1.00 42.25 344 ALA A CA 1
ATOM 2670 C C . ALA A 1 344 ? -10.939 -13.781 -3.977 1.00 42.25 344 ALA A C 1
ATOM 2672 O O . ALA A 1 344 ? -10.803 -12.957 -3.070 1.00 42.25 344 ALA A O 1
ATOM 2673 N N . ALA A 1 345 ? -10.613 -13.534 -5.247 1.00 48.97 345 ALA A N 1
ATOM 2674 C CA . ALA A 1 345 ? -10.313 -12.197 -5.727 1.00 48.97 345 ALA A CA 1
ATOM 2675 C C . ALA A 1 345 ? -11.483 -11.294 -5.319 1.00 48.97 345 ALA A C 1
ATOM 2677 O O . ALA A 1 345 ? -12.643 -11.669 -5.512 1.00 48.97 345 ALA A O 1
ATOM 2678 N N . ALA A 1 346 ? -11.184 -10.160 -4.684 1.00 55.41 346 ALA A N 1
ATOM 2679 C CA . ALA A 1 346 ? -12.210 -9.198 -4.315 1.00 55.41 346 ALA A CA 1
ATOM 2680 C C . ALA A 1 346 ? -13.027 -8.869 -5.571 1.00 55.41 346 ALA A C 1
ATOM 2682 O O . ALA A 1 346 ? -12.458 -8.556 -6.617 1.00 55.41 346 ALA A O 1
ATOM 2683 N N . ALA A 1 347 ? -14.348 -9.021 -5.486 1.00 70.19 347 ALA A N 1
ATOM 2684 C CA . ALA A 1 347 ? -15.228 -8.729 -6.604 1.00 70.19 347 ALA A CA 1
ATOM 2685 C C . ALA A 1 347 ? -15.119 -7.234 -6.923 1.00 70.19 347 ALA A C 1
ATOM 2687 O O . ALA A 1 347 ? -15.555 -6.387 -6.145 1.00 70.19 347 ALA A O 1
ATOM 2688 N N . VAL A 1 348 ? -14.492 -6.918 -8.053 1.00 77.25 348 VAL A N 1
ATOM 2689 C CA . VAL A 1 348 ? -14.354 -5.551 -8.542 1.00 77.25 348 VAL A CA 1
ATOM 2690 C C . VAL A 1 348 ? -15.709 -5.107 -9.084 1.00 77.25 348 VAL A C 1
ATOM 2692 O O . VAL A 1 348 ? -16.196 -5.645 -10.078 1.00 77.25 348 VAL A O 1
ATOM 2695 N N . THR A 1 349 ? -16.339 -4.136 -8.426 1.00 83.69 349 THR A N 1
ATOM 2696 C CA . THR A 1 349 ? -17.604 -3.559 -8.891 1.00 83.69 349 THR A CA 1
ATOM 2697 C C . THR A 1 349 ? -17.338 -2.312 -9.718 1.00 83.69 349 THR A C 1
ATOM 2699 O O . THR A 1 349 ? -16.845 -1.314 -9.190 1.00 83.69 349 THR A O 1
ATOM 2702 N N . LEU A 1 350 ? -17.702 -2.353 -10.996 1.00 84.75 350 LEU A N 1
ATOM 2703 C CA . LEU A 1 350 ? -17.637 -1.193 -11.879 1.00 84.75 350 LEU A CA 1
ATOM 2704 C C . LEU A 1 350 ? -18.884 -0.338 -11.686 1.00 84.75 350 LEU A C 1
ATOM 2706 O O . LEU A 1 350 ? -20.001 -0.851 -11.748 1.00 84.75 350 LEU A O 1
ATOM 2710 N N . ARG A 1 351 ? -18.700 0.963 -11.451 1.00 90.50 351 ARG A N 1
ATOM 2711 C CA . ARG A 1 351 ? -19.799 1.933 -11.413 1.00 90.50 351 ARG A CA 1
ATOM 2712 C C . ARG A 1 351 ? -19.469 3.120 -12.313 1.00 90.50 351 ARG A C 1
ATOM 2714 O O . ARG A 1 351 ? -18.324 3.574 -12.300 1.00 90.50 351 ARG A O 1
ATOM 2721 N N . PRO A 1 352 ? -20.440 3.639 -13.077 1.00 91.56 352 PRO A N 1
ATOM 2722 C CA . PRO A 1 352 ? -20.220 4.831 -13.874 1.00 91.56 352 PRO A CA 1
ATOM 2723 C C . PRO A 1 352 ? -20.021 6.060 -12.989 1.00 91.56 352 PRO A C 1
ATOM 2725 O O . PRO A 1 352 ? -20.639 6.202 -11.930 1.00 91.56 352 PRO A O 1
ATOM 2728 N N . LEU A 1 353 ? -19.188 6.985 -13.463 1.00 91.31 353 LEU A N 1
ATOM 2729 C CA . LEU A 1 353 ? -18.794 8.173 -12.708 1.00 91.31 353 LEU A CA 1
ATOM 2730 C C . LEU A 1 353 ? -19.995 9.046 -12.306 1.00 91.31 353 LEU A C 1
ATOM 2732 O O . LEU A 1 353 ? -20.042 9.551 -11.189 1.00 91.31 353 LEU A O 1
ATOM 2736 N N . TRP A 1 354 ? -21.011 9.171 -13.169 1.00 92.69 354 TRP A N 1
ATOM 2737 C CA . TRP A 1 354 ? -22.203 9.990 -12.900 1.00 92.69 354 TRP A CA 1
ATOM 2738 C C . TRP A 1 354 ? -23.073 9.479 -11.742 1.00 92.69 354 TRP A C 1
ATOM 2740 O O . TRP A 1 354 ? -23.924 10.220 -11.253 1.00 92.69 354 TRP A O 1
ATOM 2750 N N . GLN A 1 355 ? -22.868 8.246 -11.268 1.00 94.62 355 GLN A N 1
ATOM 2751 C CA . GLN A 1 355 ? -23.554 7.718 -10.082 1.00 94.62 355 GLN A CA 1
ATOM 2752 C C . GLN A 1 355 ? -22.852 8.094 -8.769 1.00 94.62 355 GLN A C 1
ATOM 2754 O O . GLN A 1 355 ? -23.444 7.951 -7.701 1.00 94.62 355 GLN A O 1
ATOM 2759 N N . PHE A 1 356 ? -21.620 8.608 -8.811 1.00 95.38 356 PHE A N 1
ATOM 2760 C CA . PHE A 1 356 ? -20.815 8.883 -7.617 1.00 95.38 356 PHE A CA 1
ATOM 2761 C C . PHE A 1 356 ? -21.477 9.865 -6.634 1.00 95.38 356 PHE A C 1
ATOM 2763 O O . PHE A 1 356 ? -21.420 9.609 -5.430 1.00 95.38 356 PHE A O 1
ATOM 2770 N N . PRO A 1 357 ? -22.186 10.923 -7.079 1.00 96.69 357 PRO A N 1
ATOM 2771 C CA . PRO A 1 357 ? -22.941 11.793 -6.175 1.00 96.69 357 PRO A CA 1
ATOM 2772 C C . PRO A 1 357 ? -24.028 11.069 -5.367 1.00 96.69 357 PRO A C 1
ATOM 2774 O O . PRO A 1 357 ? -24.372 11.502 -4.261 1.00 96.69 357 PRO A O 1
ATOM 2777 N N . MET A 1 358 ? -24.562 9.962 -5.894 1.00 95.75 358 MET A N 1
ATOM 2778 C CA . MET A 1 358 ? -25.584 9.141 -5.236 1.00 95.75 358 MET A CA 1
ATOM 2779 C C . MET A 1 358 ? -24.983 8.134 -4.252 1.00 95.75 358 MET A C 1
ATOM 2781 O O . MET A 1 358 ? -25.695 7.649 -3.375 1.00 95.75 358 MET A O 1
ATOM 2785 N N . LEU A 1 359 ? -23.683 7.850 -4.360 1.00 95.38 359 LEU A N 1
ATOM 2786 C CA . LEU A 1 359 ? -22.999 6.922 -3.470 1.00 95.38 359 LEU A CA 1
ATOM 2787 C C . LEU A 1 359 ? -22.893 7.479 -2.052 1.00 95.38 359 LEU A C 1
ATOM 2789 O O . LEU A 1 359 ? -22.781 8.692 -1.803 1.00 95.38 359 LEU A O 1
ATOM 2793 N N . SER A 1 360 ? -22.909 6.549 -1.103 1.00 96.38 360 SER A N 1
ATOM 2794 C CA . SER A 1 360 ? -22.591 6.847 0.285 1.00 96.38 360 SER A CA 1
ATOM 2795 C C . SER A 1 360 ? -21.109 7.210 0.425 1.00 96.38 360 SER A C 1
ATOM 2797 O O . SER A 1 360 ? -20.256 6.774 -0.348 1.00 96.38 360 SER A O 1
ATOM 2799 N N . LEU A 1 361 ? -20.767 7.995 1.452 1.00 95.31 361 LEU A N 1
ATOM 2800 C CA . LEU A 1 361 ? -19.373 8.377 1.709 1.00 95.31 361 LEU A CA 1
ATOM 2801 C C . LEU A 1 361 ? -18.479 7.150 1.982 1.00 95.31 361 LEU A C 1
ATOM 2803 O O . LEU A 1 361 ? -17.288 7.177 1.691 1.00 95.31 361 LEU A O 1
ATOM 2807 N N . GLN A 1 362 ? -19.055 6.061 2.501 1.00 94.75 362 GLN A N 1
ATOM 2808 C CA . GLN A 1 362 ? -18.348 4.803 2.728 1.00 94.75 362 GLN A CA 1
ATOM 2809 C C . GLN A 1 362 ? -17.996 4.088 1.417 1.00 94.75 362 GLN A C 1
ATOM 2811 O O . GLN A 1 362 ? -16.864 3.638 1.275 1.00 94.75 362 GLN A O 1
ATOM 2816 N N . GLU A 1 363 ? -18.915 4.033 0.450 1.00 94.31 363 GLU A N 1
ATOM 2817 C CA . GLU A 1 363 ? -18.638 3.482 -0.886 1.00 94.31 363 GLU A CA 1
ATOM 2818 C C . GLU A 1 363 ? -17.621 4.345 -1.643 1.00 94.31 363 GLU A C 1
ATOM 2820 O O . GLU A 1 363 ? -16.703 3.818 -2.260 1.00 94.31 363 GLU A O 1
ATOM 2825 N N . LEU A 1 364 ? -17.714 5.676 -1.535 1.00 95.62 364 LEU A N 1
ATOM 2826 C CA . LEU A 1 364 ? -16.744 6.590 -2.152 1.00 95.62 364 LEU A CA 1
ATOM 2827 C C . LEU A 1 364 ? -15.324 6.414 -1.604 1.00 95.62 364 LEU A C 1
ATOM 2829 O O . LEU A 1 364 ? -14.359 6.615 -2.332 1.00 95.62 364 LEU A O 1
ATOM 2833 N N . ARG A 1 365 ? -15.167 6.025 -0.334 1.00 94.44 365 ARG A N 1
ATOM 2834 C CA . ARG A 1 365 ? -13.850 5.712 0.250 1.00 94.44 365 ARG A CA 1
ATOM 2835 C C . ARG A 1 365 ? -13.247 4.411 -0.271 1.00 94.44 365 ARG A C 1
ATOM 2837 O O . ARG A 1 365 ? -12.049 4.219 -0.118 1.00 94.44 365 ARG A O 1
ATOM 2844 N N . GLN A 1 366 ? -14.062 3.531 -0.848 1.00 94.25 366 GLN A N 1
ATOM 2845 C CA . GLN A 1 366 ? -13.595 2.286 -1.457 1.00 94.25 366 GLN A CA 1
ATOM 2846 C C . GLN A 1 366 ? -13.156 2.483 -2.912 1.00 94.25 366 GLN A C 1
ATOM 2848 O O . GLN A 1 366 ? -12.580 1.570 -3.495 1.00 94.25 366 GLN A O 1
ATOM 2853 N N . VAL A 1 367 ? -13.414 3.653 -3.509 1.00 95.12 367 VAL A N 1
ATOM 2854 C CA . VAL A 1 367 ? -12.978 3.965 -4.872 1.00 95.12 367 VAL A CA 1
ATOM 2855 C C . VAL A 1 367 ? -11.472 4.204 -4.879 1.00 95.12 367 VAL A C 1
ATOM 2857 O O . VAL A 1 367 ? -10.993 5.186 -4.320 1.00 95.12 367 VAL A O 1
ATOM 2860 N N . GLU A 1 368 ? -10.738 3.325 -5.556 1.00 94.50 368 GLU A N 1
ATOM 2861 C CA . GLU A 1 368 ? -9.285 3.449 -5.692 1.00 94.50 368 GLU A CA 1
ATOM 2862 C C . GLU A 1 368 ? -8.836 4.003 -7.037 1.00 94.50 368 GLU A C 1
ATOM 2864 O O . GLU A 1 368 ? -7.921 4.819 -7.096 1.00 94.50 368 GLU A O 1
ATOM 2869 N N . ASN A 1 369 ? -9.448 3.543 -8.127 1.00 94.88 369 ASN A N 1
ATOM 2870 C CA . ASN A 1 369 ? -9.051 3.911 -9.477 1.00 94.88 369 ASN A CA 1
ATOM 2871 C C . ASN A 1 369 ? -10.276 4.365 -10.256 1.00 94.88 369 ASN A C 1
ATOM 2873 O O . ASN A 1 369 ? -11.319 3.711 -10.250 1.00 94.88 369 ASN A O 1
ATOM 2877 N N . VAL A 1 370 ? -10.123 5.484 -10.948 1.00 94.69 370 VAL A N 1
ATOM 2878 C CA . VAL A 1 370 ? -11.131 6.048 -11.836 1.00 94.69 370 VAL A CA 1
ATOM 2879 C C . VAL A 1 370 ? -10.531 6.132 -13.220 1.00 94.69 370 VAL A C 1
ATOM 2881 O O . VAL A 1 370 ? -9.399 6.571 -13.390 1.00 94.69 370 VAL A O 1
ATOM 2884 N N . VAL A 1 371 ? -11.289 5.693 -14.212 1.00 92.62 371 VAL A N 1
ATOM 2885 C CA . VAL A 1 371 ? -10.872 5.735 -15.606 1.00 92.62 371 VAL A CA 1
ATOM 2886 C C . VAL A 1 371 ? -11.909 6.528 -16.373 1.00 92.62 371 VAL A C 1
ATOM 2888 O O . VAL A 1 371 ? -13.104 6.285 -16.220 1.00 92.62 371 VAL A O 1
ATOM 2891 N N . PHE A 1 372 ? -11.445 7.467 -17.182 1.00 92.44 372 PHE A N 1
ATOM 2892 C CA . PHE A 1 372 ? -12.288 8.299 -18.030 1.00 92.44 372 PHE A CA 1
ATOM 2893 C C . PHE A 1 372 ? -11.581 8.566 -19.359 1.00 92.44 372 PHE A C 1
ATOM 2895 O O . PHE A 1 372 ? -10.380 8.320 -19.491 1.00 92.44 372 PHE A O 1
ATOM 2902 N N . GLU A 1 373 ? -12.338 9.026 -20.346 1.00 88.31 373 GLU A N 1
ATOM 2903 C CA . GLU A 1 373 ? -11.813 9.432 -21.647 1.00 88.31 373 GLU A CA 1
ATOM 2904 C C . GLU A 1 373 ? -11.977 10.941 -21.808 1.00 88.31 373 GLU A C 1
ATOM 2906 O O . GLU A 1 373 ? -12.996 11.506 -21.412 1.00 88.31 373 GLU A O 1
ATOM 2911 N N . GLU A 1 374 ? -10.948 11.580 -22.351 1.00 91.75 374 GLU A N 1
ATOM 2912 C CA . GLU A 1 374 ? -10.938 12.993 -22.713 1.00 91.75 374 GLU A CA 1
ATOM 2913 C C . GLU A 1 374 ? -10.218 13.121 -24.058 1.00 91.75 374 GLU A C 1
ATOM 2915 O O . GLU A 1 374 ? -9.085 12.658 -24.201 1.00 91.75 374 GLU A O 1
ATOM 2920 N N . ASN A 1 375 ? -10.853 13.727 -25.066 1.00 90.44 375 ASN A N 1
ATOM 2921 C CA . ASN A 1 375 ? -10.249 13.916 -26.391 1.00 90.44 375 ASN A CA 1
ATOM 2922 C C . ASN A 1 375 ? -9.747 12.597 -27.014 1.00 90.44 375 ASN A C 1
ATOM 2924 O O . ASN A 1 375 ? -8.679 12.558 -27.626 1.00 90.44 375 ASN A O 1
ATOM 2928 N N . GLN A 1 376 ? -10.500 11.502 -26.837 1.00 87.88 376 GLN A N 1
ATOM 2929 C CA . GLN A 1 376 ? -10.132 10.141 -27.274 1.00 87.88 376 GLN A CA 1
ATOM 2930 C C . GLN A 1 376 ? -8.893 9.544 -26.579 1.00 87.88 376 GLN A C 1
ATOM 2932 O O . GLN A 1 376 ? -8.411 8.478 -26.971 1.00 87.88 376 GLN A O 1
ATOM 2937 N N . LEU A 1 377 ? -8.362 10.199 -25.545 1.00 87.62 377 LEU A N 1
ATOM 2938 C CA . LEU A 1 377 ? -7.295 9.670 -24.708 1.00 87.62 377 LEU A CA 1
ATOM 2939 C C . LEU A 1 377 ? -7.882 9.115 -23.417 1.00 87.62 377 LEU A C 1
ATOM 2941 O O . LEU A 1 377 ? -8.700 9.741 -22.747 1.00 87.62 377 LEU A O 1
ATOM 2945 N N . ARG A 1 378 ? -7.444 7.909 -23.058 1.00 88.94 378 ARG A N 1
ATOM 2946 C CA . ARG A 1 378 ? -7.873 7.238 -21.835 1.00 88.94 378 ARG A CA 1
ATOM 2947 C C . ARG A 1 378 ? -6.971 7.638 -20.676 1.00 88.94 378 ARG A C 1
ATOM 2949 O O . ARG A 1 378 ? -5.767 7.382 -20.697 1.00 88.94 378 ARG A O 1
ATOM 2956 N N . HIS A 1 379 ? -7.573 8.198 -19.640 1.00 92.56 379 HIS A N 1
ATOM 2957 C CA . HIS A 1 379 ? -6.905 8.620 -18.420 1.00 92.56 379 HIS A CA 1
ATOM 2958 C C . HIS A 1 379 ? -7.242 7.668 -17.273 1.00 92.56 379 HIS A C 1
ATOM 2960 O O . HIS A 1 379 ? -8.373 7.198 -17.145 1.00 92.56 379 HIS A O 1
ATOM 2966 N N . SER A 1 380 ? -6.249 7.371 -16.432 1.00 94.31 380 SER A N 1
ATOM 2967 C CA . SER A 1 380 ? -6.427 6.611 -15.194 1.00 94.31 380 SER A CA 1
ATOM 2968 C C . SER A 1 380 ? -5.982 7.455 -14.010 1.00 94.31 380 SER A C 1
ATOM 2970 O O . SER A 1 380 ? -4.819 7.849 -13.930 1.00 94.31 380 SER A O 1
ATOM 2972 N N . LEU A 1 381 ? -6.895 7.695 -13.082 1.00 94.75 381 LEU A N 1
ATOM 2973 C CA . LEU A 1 381 ? -6.684 8.489 -11.889 1.00 94.75 381 LEU A CA 1
ATOM 2974 C C . LEU A 1 381 ? -6.725 7.581 -10.661 1.00 94.75 381 LEU A C 1
ATOM 2976 O O . LEU A 1 381 ? -7.757 6.978 -10.360 1.00 94.75 381 LEU A O 1
ATOM 2980 N N . ARG A 1 382 ? -5.600 7.493 -9.943 1.00 96.00 382 ARG A N 1
ATOM 2981 C CA . ARG A 1 382 ? -5.532 6.788 -8.660 1.00 96.00 382 ARG A CA 1
ATOM 2982 C C . ARG A 1 382 ? -5.984 7.730 -7.554 1.00 96.00 382 ARG A C 1
ATOM 2984 O O . ARG A 1 382 ? -5.302 8.707 -7.243 1.00 96.00 382 ARG A O 1
ATOM 2991 N N . VAL A 1 383 ? -7.144 7.453 -6.990 1.00 96.81 383 VAL A N 1
ATOM 2992 C CA . VAL A 1 383 ? -7.801 8.279 -5.986 1.00 96.81 383 VAL A CA 1
ATOM 2993 C C . VAL A 1 383 ? -7.053 8.148 -4.6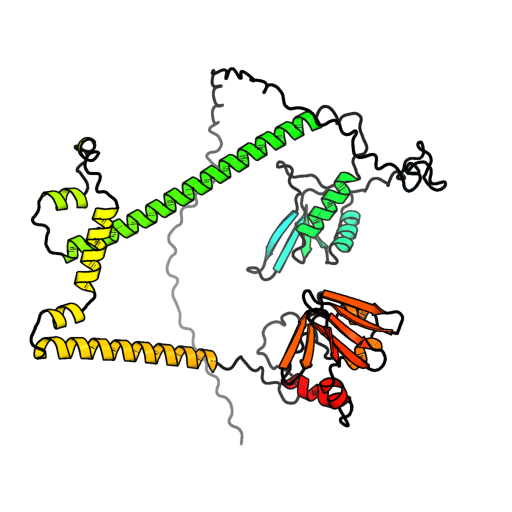60 1.00 96.81 383 VAL A C 1
ATOM 2995 O O . VAL A 1 383 ? -6.921 7.060 -4.108 1.00 96.81 383 VAL A O 1
ATOM 2998 N N . ALA A 1 384 ? -6.548 9.271 -4.152 1.00 96.12 384 ALA A N 1
ATOM 2999 C CA . ALA A 1 384 ? -5.903 9.354 -2.845 1.00 96.12 384 ALA A CA 1
ATOM 3000 C C . ALA A 1 384 ? -6.876 9.855 -1.769 1.00 96.12 384 ALA A C 1
ATOM 3002 O O . ALA A 1 384 ? -6.825 9.408 -0.624 1.00 96.12 384 ALA A O 1
ATOM 3003 N N . VAL A 1 385 ? -7.762 10.788 -2.131 1.00 97.06 385 VAL A N 1
ATOM 3004 C CA . VAL A 1 385 ? -8.739 11.393 -1.219 1.00 97.06 385 VAL A CA 1
ATOM 3005 C C . VAL A 1 385 ? -10.078 11.538 -1.930 1.00 97.06 385 VAL A C 1
ATOM 3007 O O . VAL A 1 385 ? -10.137 12.021 -3.057 1.00 97.06 385 VAL A O 1
ATOM 3010 N N . THR A 1 386 ? -11.162 11.162 -1.254 1.00 97.25 386 THR A N 1
ATOM 3011 C CA . THR A 1 386 ? -12.530 11.440 -1.700 1.00 97.25 386 THR A CA 1
ATOM 3012 C C . THR A 1 386 ? -13.235 12.355 -0.713 1.00 97.25 386 THR A C 1
ATOM 3014 O O . THR A 1 386 ? -13.178 12.154 0.503 1.00 97.25 386 THR A O 1
ATOM 3017 N N . SER A 1 387 ? -13.903 13.384 -1.225 1.00 97.19 387 SER A N 1
ATOM 3018 C CA . SER A 1 387 ? -14.708 14.300 -0.425 1.00 97.19 387 SER A CA 1
ATOM 3019 C C . SER A 1 387 ? -16.043 14.582 -1.107 1.00 97.19 387 SER A C 1
ATOM 3021 O O . SER A 1 387 ? -16.151 14.613 -2.330 1.00 97.19 387 SER A O 1
ATOM 3023 N N . LYS A 1 388 ? -17.090 14.743 -0.296 1.00 97.81 388 LYS A N 1
ATOM 3024 C CA . LYS A 1 388 ? -18.421 15.147 -0.751 1.00 97.81 388 LYS A CA 1
ATOM 3025 C C . LYS A 1 388 ? -18.640 16.583 -0.297 1.00 97.81 388 LYS A C 1
ATOM 3027 O O . LYS A 1 388 ? -18.554 16.859 0.899 1.00 97.81 388 LYS A O 1
ATOM 3032 N N . MET A 1 389 ? -18.846 17.485 -1.243 1.00 97.88 389 MET A N 1
ATOM 3033 C CA . MET A 1 389 ? -19.053 18.906 -0.985 1.00 97.88 389 MET A CA 1
ATOM 3034 C C . MET A 1 389 ? -20.504 19.179 -0.555 1.00 97.88 389 MET A C 1
ATOM 3036 O O . MET A 1 389 ? -21.389 18.330 -0.688 1.00 97.88 389 MET A O 1
ATOM 3040 N N . SER A 1 390 ? -20.754 20.370 -0.006 1.00 97.19 390 SER A N 1
ATOM 3041 C CA . SER A 1 390 ? -22.074 20.786 0.493 1.00 97.19 390 SER A CA 1
ATOM 3042 C C . SER A 1 390 ? -23.131 20.931 -0.607 1.00 97.19 390 SER A C 1
ATOM 3044 O O . SER A 1 390 ? -24.318 20.757 -0.341 1.00 97.19 390 SER A O 1
ATOM 3046 N N . ASP A 1 391 ? -22.710 21.191 -1.844 1.00 97.00 391 ASP A N 1
ATOM 3047 C CA . ASP A 1 391 ? -23.556 21.221 -3.044 1.00 97.00 391 ASP A CA 1
ATOM 3048 C C . ASP A 1 391 ? -23.971 19.813 -3.528 1.00 97.00 391 ASP A C 1
ATOM 3050 O O . ASP A 1 391 ? -24.791 19.664 -4.438 1.00 97.00 391 ASP A O 1
ATOM 3054 N N . GLY A 1 392 ? -23.440 18.761 -2.898 1.00 96.56 392 GLY A N 1
ATOM 3055 C CA . GLY A 1 392 ? -23.654 17.369 -3.273 1.00 96.56 392 GLY A CA 1
ATOM 3056 C C . GLY A 1 392 ? -22.731 16.877 -4.387 1.00 96.56 392 GLY A C 1
ATOM 3057 O O . GLY A 1 392 ? -22.890 15.730 -4.808 1.00 96.56 392 GLY A O 1
ATOM 3058 N N . SER A 1 393 ? -21.781 17.695 -4.847 1.00 97.69 393 SER A N 1
ATOM 3059 C CA . SER A 1 393 ? -20.714 17.248 -5.737 1.00 97.69 393 SER A CA 1
ATOM 3060 C C . SER A 1 393 ? -19.705 16.370 -4.990 1.00 97.69 393 SER A C 1
ATOM 3062 O O . SER A 1 393 ? -19.580 16.408 -3.761 1.00 97.69 393 SER A O 1
ATOM 3064 N N . VAL A 1 394 ? -19.008 15.522 -5.735 1.00 97.94 394 VAL A N 1
ATOM 3065 C CA . VAL A 1 394 ? -17.976 14.620 -5.226 1.00 97.94 394 VAL A CA 1
ATOM 3066 C C . VAL A 1 394 ? -16.651 15.013 -5.851 1.00 97.94 394 VAL A C 1
ATOM 3068 O O . VAL A 1 394 ? -16.534 15.051 -7.070 1.00 97.94 394 VAL A O 1
ATOM 3071 N N . LEU A 1 395 ? -15.647 15.282 -5.023 1.00 97.88 395 LEU A N 1
ATOM 3072 C CA . LEU A 1 395 ? -14.284 15.554 -5.452 1.00 97.88 395 LEU A CA 1
ATOM 3073 C C . LEU A 1 395 ? -13.410 14.336 -5.156 1.00 97.88 395 LEU A C 1
ATOM 3075 O O . LEU A 1 395 ? -13.291 13.890 -4.013 1.00 97.88 395 LEU A O 1
ATOM 3079 N N . LEU A 1 396 ? -12.791 13.808 -6.202 1.00 97.62 396 LEU A N 1
ATOM 3080 C CA . LEU A 1 396 ? -11.822 12.725 -6.157 1.00 97.62 396 LEU A CA 1
ATOM 3081 C C . LEU A 1 396 ? -10.454 13.335 -6.444 1.00 97.62 396 LEU A C 1
ATOM 3083 O O . LEU A 1 396 ? -10.211 13.843 -7.532 1.00 97.62 396 LEU A O 1
ATOM 3087 N N . GLN A 1 397 ? -9.561 13.326 -5.467 1.00 97.75 397 GLN A N 1
ATOM 3088 C CA . GLN A 1 397 ? -8.252 13.952 -5.573 1.00 97.75 397 GLN A CA 1
ATOM 3089 C C . GLN A 1 397 ? -7.167 12.880 -5.665 1.00 97.75 397 GLN A C 1
ATOM 3091 O O . GLN A 1 397 ? -7.117 11.955 -4.851 1.00 97.75 397 GLN A O 1
ATOM 3096 N N . SER A 1 398 ? -6.304 13.012 -6.665 1.00 96.94 398 SER A N 1
ATOM 3097 C CA . SER A 1 398 ? -5.054 12.274 -6.812 1.00 96.94 398 SER A CA 1
ATOM 3098 C C . SER A 1 398 ? -3.867 13.145 -6.392 1.00 96.94 398 SER A C 1
ATOM 3100 O O . SER A 1 398 ? -4.032 14.267 -5.915 1.00 96.94 398 SER A O 1
ATOM 3102 N N . THR A 1 399 ? -2.652 12.622 -6.532 1.00 94.56 399 THR A N 1
ATOM 3103 C CA . THR A 1 399 ? -1.418 13.347 -6.200 1.00 94.56 399 THR A CA 1
ATOM 3104 C C . THR A 1 399 ? -1.138 14.519 -7.135 1.00 94.56 399 THR A C 1
ATOM 3106 O O . THR A 1 399 ? -0.491 15.476 -6.726 1.00 94.56 399 THR A O 1
ATOM 3109 N N . ASP A 1 400 ? -1.597 14.434 -8.379 1.00 94.44 400 ASP A N 1
ATOM 3110 C CA . ASP A 1 400 ? -1.282 15.359 -9.471 1.00 94.44 400 ASP A CA 1
ATOM 3111 C C . ASP A 1 400 ? -2.514 16.077 -10.042 1.00 94.44 400 ASP A C 1
ATOM 3113 O O . ASP A 1 400 ? -2.391 17.145 -10.634 1.00 94.44 400 ASP A O 1
ATOM 3117 N N . SER A 1 401 ? -3.701 15.507 -9.857 1.00 97.06 401 SER A N 1
ATOM 3118 C CA . SER A 1 401 ? -4.927 15.946 -10.514 1.00 97.06 401 SER A CA 1
ATOM 3119 C C . SER A 1 401 ? -6.154 15.699 -9.640 1.00 97.06 401 SER A C 1
ATOM 3121 O O . SER A 1 401 ? -6.112 14.914 -8.689 1.00 97.06 401 SER A O 1
ATOM 3123 N N . SER A 1 402 ? -7.264 16.375 -9.930 1.00 97.44 402 SER A N 1
ATOM 3124 C CA . SER A 1 402 ? -8.532 16.119 -9.242 1.00 97.44 402 SER A CA 1
ATOM 3125 C C . SER A 1 402 ? -9.697 16.039 -10.217 1.00 97.44 402 SER A C 1
ATOM 3127 O O . SER A 1 402 ? -9.677 16.621 -11.293 1.00 97.44 402 SER A O 1
ATOM 3129 N N . LEU A 1 403 ? -10.705 15.257 -9.859 1.00 97.69 403 LEU A N 1
ATOM 3130 C CA . LEU A 1 403 ? -11.896 15.010 -10.652 1.00 97.69 403 LEU A CA 1
ATOM 3131 C C . LEU A 1 403 ? -13.113 15.377 -9.806 1.00 97.69 403 LEU A C 1
ATOM 3133 O O . LEU A 1 403 ? -13.350 14.776 -8.757 1.00 97.69 403 LEU A O 1
ATOM 3137 N N . ARG A 1 404 ? -13.877 16.375 -10.244 1.00 97.75 404 ARG A N 1
ATOM 3138 C CA . ARG A 1 404 ? -15.100 16.842 -9.590 1.00 97.75 404 ARG A CA 1
ATOM 3139 C C . ARG A 1 404 ? -16.306 16.337 -10.368 1.00 97.75 404 ARG A C 1
ATOM 3141 O O . ARG A 1 404 ? -16.431 16.595 -11.557 1.00 97.75 404 ARG A O 1
ATOM 3148 N N . VAL A 1 405 ? -17.201 15.625 -9.698 1.00 97.25 405 VAL A N 1
ATOM 3149 C CA . VAL A 1 405 ? -18.456 15.125 -10.264 1.00 97.25 405 VAL A CA 1
ATOM 3150 C C . VAL A 1 405 ? -19.602 15.861 -9.595 1.00 97.25 405 VAL A C 1
ATOM 3152 O O . VAL A 1 405 ? -19.860 15.681 -8.405 1.00 97.25 405 VAL A O 1
ATOM 3155 N N . GLU A 1 406 ? -20.288 16.712 -10.339 1.00 97.50 406 GLU A N 1
ATOM 3156 C CA . GLU A 1 406 ? -21.438 17.451 -9.834 1.00 97.50 406 GLU A CA 1
ATOM 3157 C C . GLU A 1 406 ? -22.635 16.538 -9.568 1.00 97.50 406 GLU A C 1
ATOM 3159 O O . GLU A 1 406 ? -22.774 15.469 -10.158 1.00 97.50 406 GLU A O 1
ATOM 3164 N N . LYS A 1 407 ? -23.580 17.005 -8.744 1.00 96.62 407 LYS A N 1
ATOM 3165 C CA . LYS A 1 407 ? -24.858 16.313 -8.502 1.00 96.62 407 LYS A CA 1
ATOM 3166 C C . LYS A 1 407 ? -25.662 16.064 -9.788 1.00 96.62 407 LYS A C 1
ATOM 3168 O O . LYS A 1 407 ? -26.454 15.128 -9.845 1.00 96.62 407 LYS A O 1
ATOM 3173 N N . SER A 1 408 ? -25.450 16.890 -10.815 1.00 95.25 408 SER A N 1
ATOM 3174 C CA . SER A 1 408 ? -26.016 16.724 -12.157 1.00 95.25 408 SER A CA 1
ATOM 3175 C C . SER A 1 408 ? -25.494 15.472 -12.873 1.00 95.25 408 SER A C 1
ATOM 3177 O O . SER A 1 408 ? -26.155 14.983 -13.788 1.00 95.25 408 SER A O 1
ATOM 3179 N N . GLY A 1 409 ? -24.342 14.940 -12.454 1.00 92.50 409 GLY A N 1
ATOM 3180 C CA . GLY A 1 409 ? -23.585 13.881 -13.118 1.00 92.50 409 GLY A CA 1
ATOM 3181 C C . GLY A 1 409 ? -22.503 14.400 -14.070 1.00 92.50 409 GLY A C 1
ATOM 3182 O O . GLY A 1 409 ? -21.826 13.581 -14.685 1.00 92.50 409 GLY A O 1
ATOM 3183 N N . ARG A 1 410 ? -22.333 15.724 -14.208 1.00 95.19 410 ARG A N 1
ATOM 3184 C CA . ARG A 1 410 ? -21.255 16.320 -15.013 1.00 95.19 410 ARG A CA 1
ATOM 3185 C C . ARG A 1 410 ? -19.905 16.164 -14.324 1.00 95.19 410 ARG A C 1
ATOM 3187 O O . ARG A 1 410 ? -19.790 16.430 -13.128 1.00 95.19 410 ARG A O 1
ATOM 3194 N N . GLY A 1 411 ? -18.908 15.715 -15.082 1.00 95.56 411 GLY A N 1
ATOM 3195 C CA . GLY A 1 411 ? -17.532 15.543 -14.625 1.00 95.56 411 GLY A CA 1
ATOM 3196 C C . GLY A 1 411 ? -16.638 16.688 -15.095 1.00 95.56 411 GLY A C 1
ATOM 3197 O O . GLY A 1 411 ? -16.685 17.070 -16.260 1.00 95.56 411 GLY A O 1
ATOM 3198 N N . PHE A 1 412 ? -15.807 17.199 -14.194 1.00 97.12 412 PHE A N 1
ATOM 3199 C CA . PHE A 1 412 ? -14.783 18.203 -14.460 1.00 97.12 412 PHE A CA 1
ATOM 3200 C C . PHE A 1 412 ? -13.440 17.657 -14.001 1.00 97.12 412 PHE A C 1
ATOM 3202 O O . PHE A 1 412 ? -13.298 17.246 -12.845 1.00 97.12 412 PHE A O 1
ATOM 3209 N N . TRP A 1 413 ? -12.454 17.654 -14.886 1.00 97.12 413 TRP A N 1
ATOM 3210 C CA . TRP A 1 413 ? -11.092 17.263 -14.566 1.00 97.12 413 TRP A CA 1
ATOM 3211 C C . TRP A 1 413 ? -10.235 18.509 -14.356 1.00 97.12 413 TRP A C 1
ATOM 3213 O O . TRP A 1 413 ? -10.097 19.341 -15.245 1.00 97.12 413 TRP A O 1
ATOM 3223 N N . LEU A 1 414 ? -9.677 18.665 -13.160 1.00 97.12 414 LEU A N 1
ATOM 3224 C CA . LEU A 1 414 ? -8.743 19.731 -12.835 1.00 97.12 414 LEU A CA 1
ATOM 3225 C C . LEU A 1 414 ? -7.319 19.238 -13.104 1.00 97.12 414 LEU A C 1
ATOM 3227 O O . LEU A 1 414 ? -6.782 18.402 -12.364 1.00 97.12 414 LEU A O 1
ATOM 3231 N N . ARG A 1 415 ? -6.699 19.800 -14.141 1.00 93.44 415 ARG A N 1
ATOM 3232 C CA . ARG A 1 415 ? -5.310 19.548 -14.522 1.00 93.44 415 ARG A CA 1
ATOM 3233 C C . ARG A 1 415 ? -4.569 20.874 -14.607 1.00 93.44 415 ARG A C 1
ATOM 3235 O O . ARG A 1 415 ? -5.055 21.815 -15.222 1.00 93.44 415 ARG A O 1
ATOM 3242 N N . ASP A 1 416 ? -3.414 20.963 -13.951 1.00 93.12 416 ASP A N 1
ATOM 3243 C CA . ASP A 1 416 ? -2.570 22.167 -13.969 1.00 93.12 416 ASP A CA 1
ATOM 3244 C C . ASP A 1 416 ? -3.311 23.455 -13.536 1.00 93.12 416 ASP A C 1
ATOM 3246 O O . ASP A 1 416 ? -3.002 24.560 -13.974 1.00 93.12 416 ASP A O 1
ATOM 3250 N N . GLY A 1 417 ? -4.310 23.313 -12.654 1.00 92.75 417 GLY A N 1
ATOM 3251 C CA . GLY A 1 417 ? -5.137 24.420 -12.162 1.00 92.75 417 GLY A CA 1
ATOM 3252 C C . GLY A 1 417 ? -6.251 24.872 -13.113 1.00 92.75 417 GLY A C 1
ATOM 3253 O O . GLY A 1 417 ? -6.992 25.789 -12.763 1.00 92.75 417 GLY A O 1
ATOM 3254 N N . GLN A 1 418 ? -6.406 24.229 -14.272 1.00 96.56 418 GLN A N 1
ATOM 3255 C CA . GLN A 1 418 ? -7.489 24.483 -15.216 1.00 96.56 418 GLN A CA 1
ATOM 3256 C C . GLN A 1 418 ? -8.539 23.368 -15.138 1.00 96.56 418 GLN A C 1
ATOM 3258 O O . GLN A 1 418 ? -8.206 22.184 -15.185 1.00 96.56 418 GLN A O 1
ATOM 3263 N N . GLU A 1 419 ? -9.813 23.745 -14.990 1.00 96.69 419 GLU A N 1
ATOM 3264 C CA . GLU A 1 419 ? -10.933 22.801 -15.055 1.00 96.69 419 GLU A CA 1
ATOM 3265 C C . GLU A 1 419 ? -11.293 22.539 -16.521 1.00 96.69 419 GLU A C 1
ATOM 3267 O O . GLU A 1 419 ? -11.643 23.467 -17.254 1.00 96.69 419 GLU A O 1
ATOM 3272 N N . VAL A 1 420 ? -11.211 21.278 -16.942 1.00 96.75 420 VAL A N 1
ATOM 3273 C CA . VAL A 1 420 ? -11.629 20.811 -18.265 1.00 96.75 420 VAL A CA 1
ATOM 3274 C C . VAL A 1 420 ? -12.916 19.990 -18.118 1.00 96.75 420 VAL A C 1
ATOM 3276 O O . VAL A 1 420 ? -12.951 19.051 -17.313 1.00 96.75 420 VAL A O 1
ATOM 3279 N N . PRO A 1 421 ? -14.005 20.343 -18.823 1.00 96.44 421 PRO A N 1
ATOM 3280 C CA . PRO A 1 421 ? -15.234 19.561 -18.793 1.00 96.44 421 PRO A CA 1
ATOM 3281 C C . PRO A 1 421 ? -15.048 18.239 -19.549 1.00 96.44 421 PRO A C 1
ATOM 3283 O O . PRO A 1 421 ? -14.454 18.198 -20.623 1.00 96.44 421 PRO A O 1
ATOM 3286 N N . LEU A 1 422 ? -15.580 17.149 -18.998 1.00 95.00 422 LEU A N 1
ATOM 3287 C CA . LEU A 1 422 ? -15.553 15.830 -19.632 1.00 95.00 422 LEU A CA 1
ATOM 3288 C C . LEU A 1 422 ? -16.793 15.632 -20.517 1.00 95.00 422 LEU A C 1
ATOM 3290 O O . LEU A 1 422 ? -17.664 14.816 -20.212 1.00 95.00 422 LEU A O 1
ATOM 3294 N N . ASP A 1 423 ? -16.883 16.394 -21.609 1.00 90.69 423 ASP A N 1
ATOM 3295 C CA . ASP A 1 423 ? -18.044 16.403 -22.517 1.00 90.69 423 ASP A CA 1
ATOM 3296 C C . ASP A 1 423 ? -18.304 15.028 -23.164 1.00 90.69 423 ASP A C 1
ATOM 3298 O O . ASP A 1 423 ? -19.457 14.623 -23.342 1.00 90.69 423 ASP A O 1
ATOM 3302 N N . ASP A 1 424 ? -17.242 14.257 -23.422 1.00 81.38 424 ASP A N 1
ATOM 3303 C CA . ASP A 1 424 ? -17.318 12.883 -23.942 1.00 81.38 424 ASP A CA 1
ATOM 3304 C C . ASP A 1 424 ? -18.134 11.965 -23.009 1.00 81.38 424 ASP A C 1
ATOM 3306 O O . ASP A 1 424 ? -18.877 11.084 -23.455 1.00 81.38 424 ASP A O 1
ATOM 3310 N N . MET A 1 425 ? -18.079 12.208 -21.694 1.00 75.69 425 MET A N 1
ATOM 3311 C CA . MET A 1 425 ? -18.889 11.471 -20.723 1.00 75.69 425 MET A CA 1
ATOM 3312 C C . MET A 1 425 ? -20.370 11.850 -20.784 1.00 75.69 425 MET A C 1
ATOM 3314 O O . MET A 1 425 ? -21.233 11.002 -20.548 1.00 75.69 425 MET A O 1
ATOM 3318 N N . GLU A 1 426 ? -20.684 13.108 -21.100 1.00 83.44 426 GLU A N 1
ATOM 3319 C CA . GLU A 1 426 ? -22.065 13.563 -21.264 1.00 83.44 426 GLU A CA 1
ATOM 3320 C C . GLU A 1 426 ? -22.680 12.977 -22.541 1.00 83.44 426 GLU A C 1
ATOM 3322 O O . GLU A 1 426 ? -23.834 12.544 -22.514 1.00 83.44 426 GLU A O 1
ATOM 3327 N N . ALA A 1 427 ? -21.894 12.849 -23.614 1.00 85.69 427 ALA A N 1
ATOM 3328 C CA . ALA A 1 427 ? -22.306 12.161 -24.835 1.00 85.69 427 ALA A CA 1
ATOM 3329 C C . ALA A 1 427 ? -22.619 10.674 -24.584 1.00 85.69 427 ALA A C 1
ATOM 3331 O O . ALA A 1 427 ? -23.672 10.189 -25.005 1.00 85.69 427 ALA A O 1
ATOM 3332 N N . LEU A 1 428 ? -21.767 9.963 -23.833 1.00 81.44 428 LEU A N 1
ATOM 3333 C CA . LEU A 1 428 ? -21.999 8.557 -23.468 1.00 81.44 428 LEU A CA 1
ATOM 3334 C C . LEU A 1 428 ? -23.282 8.363 -22.655 1.00 81.44 428 LEU A C 1
ATOM 3336 O O . LEU A 1 428 ? -23.996 7.382 -22.852 1.00 81.44 428 LEU A O 1
ATOM 3340 N N . ARG A 1 429 ? -23.609 9.306 -21.768 1.00 82.44 429 ARG A N 1
ATOM 3341 C CA . ARG A 1 429 ? -24.831 9.258 -20.955 1.00 82.44 429 ARG A CA 1
ATOM 3342 C C . ARG A 1 429 ? -26.110 9.396 -21.783 1.00 82.44 429 ARG A C 1
ATOM 3344 O O . ARG A 1 429 ? -27.147 8.874 -21.384 1.00 82.44 429 ARG A O 1
ATOM 3351 N N . GLN A 1 430 ? -26.059 10.120 -22.899 1.00 88.12 430 GLN A N 1
ATOM 3352 C CA . GLN A 1 430 ? -27.225 10.331 -23.760 1.00 88.12 430 GLN A CA 1
ATOM 3353 C C . GLN A 1 430 ? -27.552 9.111 -24.632 1.00 88.12 430 GLN A C 1
ATOM 3355 O O . GLN A 1 430 ? -28.632 9.057 -25.221 1.00 88.12 430 GLN A O 1
ATOM 3360 N N . LEU A 1 431 ? -26.657 8.119 -24.705 1.00 85.38 431 LEU A N 1
ATOM 3361 C CA . LEU A 1 431 ? -26.914 6.898 -25.455 1.00 85.38 431 LEU A CA 1
ATOM 3362 C C . LEU A 1 431 ? -27.983 6.041 -24.743 1.00 85.38 431 LEU A C 1
ATOM 3364 O O . LEU A 1 431 ? -27.852 5.739 -23.553 1.00 85.38 431 LEU A O 1
ATOM 3368 N N . PRO A 1 432 ? -29.046 5.613 -25.449 1.00 82.31 432 PRO A N 1
ATOM 3369 C CA . PRO A 1 432 ? -30.053 4.731 -24.875 1.00 82.31 432 PRO A CA 1
ATOM 3370 C C . PRO A 1 432 ? -29.410 3.397 -24.479 1.00 82.31 432 PRO A C 1
ATOM 3372 O O . PRO A 1 432 ? -28.741 2.757 -25.287 1.00 82.31 432 PRO A O 1
ATOM 3375 N N . GLY A 1 433 ? -29.603 2.988 -23.223 1.00 78.00 433 GLY A N 1
ATOM 3376 C CA . GLY A 1 433 ? -28.989 1.776 -22.674 1.00 78.00 433 GLY A CA 1
ATOM 3377 C C . GLY A 1 433 ? -27.570 1.967 -22.131 1.00 78.00 433 GLY A C 1
ATOM 3378 O O . GLY A 1 433 ? -26.899 0.973 -21.882 1.00 78.00 433 GLY A O 1
ATOM 3379 N N . ALA A 1 434 ? -27.102 3.202 -21.908 1.00 69.81 434 ALA A N 1
ATOM 3380 C CA . ALA A 1 434 ? -25.789 3.462 -21.306 1.00 69.81 434 ALA A CA 1
ATOM 3381 C C . ALA A 1 434 ? -25.561 2.686 -19.991 1.00 69.81 434 ALA A C 1
ATOM 3383 O O . ALA A 1 434 ? -24.479 2.138 -19.791 1.00 69.81 434 ALA A O 1
ATOM 3384 N N . ASP A 1 435 ? -26.589 2.555 -19.142 1.00 67.88 435 ASP A N 1
ATOM 3385 C CA . ASP A 1 435 ? -26.499 1.802 -17.882 1.00 67.88 435 ASP A CA 1
ATOM 3386 C C . ASP A 1 435 ? -26.316 0.282 -18.089 1.00 67.88 435 ASP A C 1
ATOM 3388 O O . ASP A 1 435 ? -25.652 -0.370 -17.286 1.00 67.88 435 ASP A O 1
ATOM 3392 N N . GLU A 1 436 ? -26.834 -0.286 -19.184 1.00 68.56 436 GLU A N 1
ATOM 3393 C CA . GLU A 1 436 ? -26.645 -1.702 -19.551 1.00 68.56 436 GLU A CA 1
ATOM 3394 C C . GLU A 1 436 ? -25.366 -1.911 -20.383 1.00 68.56 436 GLU A C 1
ATOM 3396 O O . GLU A 1 436 ? -24.722 -2.961 -20.320 1.00 68.56 436 GLU A O 1
ATOM 3401 N N . GLY A 1 437 ? -24.946 -0.883 -21.123 1.00 54.00 437 GLY A N 1
ATOM 3402 C CA . GLY A 1 437 ? -23.767 -0.893 -21.978 1.00 54.00 437 GLY A CA 1
ATOM 3403 C C . GLY A 1 437 ? -22.440 -0.951 -21.212 1.00 54.00 437 GLY A C 1
ATOM 3404 O O . GLY A 1 437 ? -21.459 -1.523 -21.673 1.00 54.00 437 GLY A O 1
ATOM 3405 N N . LEU A 1 438 ? -22.368 -0.463 -19.979 1.00 56.19 438 LEU A N 1
ATOM 3406 C CA . LEU A 1 438 ? -21.122 -0.577 -19.208 1.00 56.19 438 LEU A CA 1
ATOM 3407 C C . LEU A 1 438 ? -20.718 -2.031 -18.883 1.00 56.19 438 LEU A C 1
ATOM 3409 O O . LEU A 1 438 ? -19.550 -2.282 -18.577 1.00 56.19 438 LEU A O 1
ATOM 3413 N N . ALA A 1 439 ? -21.620 -3.006 -19.049 1.00 50.69 439 ALA A N 1
ATOM 3414 C CA . ALA A 1 439 ? -21.284 -4.427 -18.982 1.00 50.69 439 ALA A CA 1
ATOM 3415 C C . ALA A 1 439 ? -20.394 -4.900 -20.153 1.00 50.69 439 ALA A C 1
ATOM 3417 O O . ALA A 1 439 ? -19.522 -5.743 -19.940 1.00 50.69 439 ALA A O 1
ATOM 3418 N N . TRP A 1 440 ? -20.548 -4.348 -21.369 1.00 41.88 440 TRP A N 1
ATOM 3419 C CA . TRP A 1 440 ? -19.685 -4.707 -22.511 1.00 41.88 440 TRP A CA 1
ATOM 3420 C C . TRP A 1 440 ? -18.299 -4.072 -22.396 1.00 41.88 440 TRP A C 1
ATOM 3422 O O . TRP A 1 440 ? -17.300 -4.685 -22.773 1.00 41.88 440 TRP A O 1
ATOM 3432 N N . MET A 1 441 ? -18.221 -2.894 -21.774 1.00 44.62 441 MET A N 1
ATOM 3433 C CA . MET A 1 441 ? -16.957 -2.272 -21.399 1.00 44.62 441 MET A CA 1
ATOM 3434 C C . MET A 1 441 ? -16.194 -3.122 -20.371 1.00 44.62 441 MET A C 1
ATOM 3436 O O . MET A 1 441 ? -14.992 -3.301 -20.523 1.00 44.62 441 MET A O 1
ATOM 3440 N N . GLY A 1 442 ? -16.869 -3.778 -19.421 1.00 43.34 442 GLY A N 1
ATOM 3441 C CA . GLY A 1 442 ? -16.240 -4.720 -18.482 1.00 43.34 442 GLY A CA 1
ATOM 3442 C C . GLY A 1 442 ? -15.517 -5.917 -19.128 1.00 43.34 442 GLY A C 1
ATOM 3443 O O . GLY A 1 442 ? -14.629 -6.494 -18.503 1.00 43.34 442 GLY A O 1
ATOM 3444 N N . ALA A 1 443 ? -15.823 -6.266 -20.385 1.00 38.56 443 ALA A N 1
ATOM 3445 C CA . ALA A 1 443 ? -15.146 -7.344 -21.114 1.00 38.56 443 ALA A CA 1
ATOM 3446 C C . ALA A 1 443 ? -13.817 -6.916 -21.778 1.00 38.56 443 ALA A C 1
ATOM 3448 O O . ALA A 1 443 ? -13.020 -7.777 -22.150 1.00 38.56 443 ALA A O 1
ATOM 3449 N N . GLN A 1 444 ? -13.548 -5.608 -21.908 1.00 36.19 444 GLN A N 1
ATOM 3450 C CA . GLN A 1 444 ? -12.286 -5.062 -22.444 1.00 36.19 444 GLN A CA 1
ATOM 3451 C C . GLN A 1 444 ? -11.618 -4.005 -21.540 1.00 36.19 444 GLN A C 1
ATOM 3453 O O . GLN A 1 444 ? -10.492 -3.583 -21.805 1.00 36.19 444 GLN A O 1
ATOM 3458 N N . LEU A 1 445 ? -12.268 -3.585 -20.452 1.00 37.75 445 LEU A N 1
ATOM 3459 C CA . LEU A 1 445 ? -11.837 -2.491 -19.585 1.00 37.75 445 LEU A CA 1
ATOM 3460 C C . LEU A 1 445 ? -11.725 -2.984 -18.142 1.00 37.75 445 LEU A C 1
ATOM 3462 O O . LEU A 1 445 ? -12.678 -2.957 -17.368 1.00 37.75 445 LEU A O 1
ATOM 3466 N N . THR A 1 446 ? -10.515 -3.373 -17.744 1.00 32.00 446 THR A N 1
ATOM 3467 C CA . THR A 1 446 ? -10.152 -3.512 -16.331 1.00 32.00 446 THR A CA 1
ATOM 3468 C C . THR A 1 446 ? -10.180 -2.129 -15.681 1.00 32.00 446 THR A C 1
ATOM 3470 O O . THR A 1 446 ? -9.239 -1.345 -15.803 1.00 32.00 446 THR A O 1
ATOM 3473 N N . THR A 1 447 ? -11.290 -1.790 -15.035 1.00 36.44 447 THR A N 1
ATOM 3474 C CA . THR A 1 447 ? -11.365 -0.708 -14.049 1.00 36.44 447 THR A CA 1
ATOM 3475 C C . THR A 1 447 ? -11.220 -1.378 -12.690 1.00 36.44 447 THR A C 1
ATOM 3477 O O . THR A 1 447 ? -12.170 -1.905 -12.136 1.00 36.44 447 THR A O 1
ATOM 3480 N N . GLU A 1 448 ? -9.992 -1.494 -12.197 1.00 35.28 448 GLU A N 1
ATOM 3481 C CA . GLU A 1 448 ? -9.708 -2.260 -10.982 1.00 35.28 448 GLU A CA 1
ATOM 3482 C C . GLU A 1 448 ? -9.951 -1.380 -9.750 1.00 35.28 448 GLU A C 1
ATOM 3484 O O . GLU A 1 448 ? -9.174 -0.478 -9.452 1.00 35.28 448 GLU A O 1
ATOM 3489 N N . VAL A 1 449 ? -11.052 -1.604 -9.039 1.00 38.38 449 VAL A N 1
ATOM 3490 C CA . VAL A 1 449 ? -11.275 -1.044 -7.699 1.00 38.38 449 VAL A CA 1
ATOM 3491 C C . VAL A 1 449 ? -10.737 -2.071 -6.705 1.00 38.38 449 VAL A C 1
ATOM 3493 O O . VAL A 1 449 ? -11.410 -3.061 -6.423 1.00 38.38 449 VAL A O 1
ATOM 3496 N N . VAL A 1 450 ? -9.508 -1.891 -6.216 1.00 31.95 450 VAL A N 1
ATOM 3497 C CA . VAL A 1 450 ? -8.883 -2.835 -5.275 1.00 31.95 450 VAL A CA 1
ATOM 3498 C C . VAL A 1 450 ? -9.143 -2.364 -3.850 1.00 31.95 450 VAL A C 1
ATOM 3500 O O . VAL A 1 450 ? -8.268 -1.838 -3.198 1.00 31.95 450 VAL A O 1
ATOM 3503 N N . ALA A 1 451 ? -10.346 -2.551 -3.312 1.00 27.55 451 ALA A N 1
ATOM 3504 C CA . ALA A 1 451 ? -10.578 -2.201 -1.907 1.00 27.55 451 ALA A CA 1
ATOM 3505 C C . ALA A 1 451 ? -9.590 -2.957 -0.974 1.00 27.55 451 ALA A C 1
ATOM 3507 O O . ALA A 1 451 ? -9.579 -4.194 -0.986 1.00 27.55 451 ALA A O 1
ATOM 3508 N N . PRO A 1 452 ? -8.771 -2.268 -0.155 1.00 28.91 452 PRO A N 1
ATOM 3509 C CA . PRO A 1 452 ? -7.988 -2.919 0.882 1.00 28.91 452 PRO A CA 1
ATOM 3510 C C . PRO A 1 452 ? -8.895 -3.183 2.090 1.00 28.91 452 PRO A C 1
ATOM 3512 O O . PRO A 1 452 ? -9.668 -2.315 2.498 1.00 28.91 452 PRO A O 1
ATOM 3515 N N . ALA A 1 453 ? -8.814 -4.407 2.618 1.00 35.06 453 ALA A N 1
ATOM 3516 C CA . ALA A 1 453 ? -9.528 -4.841 3.819 1.00 35.06 453 ALA A CA 1
ATOM 3517 C C . ALA A 1 453 ? -9.123 -4.054 5.072 1.00 35.06 453 ALA A C 1
ATOM 3519 O O . ALA A 1 453 ? -7.910 -3.755 5.208 1.00 35.06 453 ALA A O 1
#

Radius of gyration: 38.29 Å; chains: 1; bounding box: 93×99×94 Å

pLDDT: mean 71.98, std 21.93, range [27.55, 98.69]

Foldseek 3Di:
DDDDDDDDDDDDDDDDDDDDDDDDDDDPPPPPPDDDDDDDDDPDDDPDPDDDDPDDDDPDPPPPPDPDDDDPCPPVNDPPDPDPPPDPDDPDPDDQKDADADPVNHFQWDWDADDVNPWIKIKHARMDGDPVSVQVVVCVQVVFHWDDDDGMIITTDDCRPSVRVVNVVVVVSNDPDPPPPPVPVVVVVVVVVVVVVVVVVVVVVVVVVVVVVVVVVVVVVVLVVVVVCVVVPVPPPPPVVCCVNVDPDPPPPPPPVPPPDDPCVVVVVVVVVCVVPPDPPVVVVVPPDCVVSVVVVVVVVVVVVVVVVVVVVVVVCVVPVPPPQQDQDPVRDSDDDDDPDDDDQPPFDDDDQLCVLVDDPVVQVLAQWDWADDPNDIDIAGFPDWDQDPQSWIWGDGPAWIWIQGNNRWIWIQHPNDTDTRVVSVVCVPDPCSVVCVVVVVSVDPPGRRGDD

Sequence (453 aa):
MRPQPVPLVVSVEDVAPGGKPAMTRRDPQRDWSQGFPPPKPRKGGFDMKIRSPAGGAVPRLNSLLVPGEGSINSPYDDPNSPLPFEPIEKDQPTKPWKVLRSHNGNLPVYTRYHKAGSEVLTVVHHFFGDIEAMRKELMQVCEAPVRIRAGHFEVRGLHVWKIKEWLVKLSCKLNPSPELSTSLTARAARGVAVLRRGADRHLDRLEQWLERRRKARCYKALDAELRRAARAAEILDSVGVQEFLIGPSSRTVESCESLCFEDEEVLGALVRYQLKHSSTLSQVLQGRPWREILPRCLCQVTVAFMVGLALFCLLAAMAFAPTRSLALGPAGEVAAPPAAVAAAAAAVTLRPLWQFPMLSLQELRQVENVVFEENQLRHSLRVAVTSKMSDGSVLLQSTDSSLRVEKSGRGFWLRDGQEVPLDDMEALRQLPGADEGLAWMGAQLTTEVVAPA

Secondary structure (DSSP, 8-state):
-PPPPPP----------PPPP------TTSSTTSPPPPPPP----------PPP------S------SSS----TT--TTSPPTTS-SS--PPPPSEEEPPPTTS--SEEEEEEGGGTEEEEEEE-EEE-HHHHHHHHHHHHTSPEEEETTEEEEES--HHHHHHHHHHHHHHS---TTS-HHHHHHHHHHHHHHHHHHHHHHHHHHHHHHHHHHHHHHHHHHHHHHHHHHHS-----HHHHHHHH---TT-GGGGGG----HHHHHHHHHHHHHHHS-HHHHHHTT--HHHHHHHHHHHHHHHHHHHHHHHHHHHHHHSS--------TTS-----S--------------GGGGGGS-HHHHHT--EEEEEETTEEEEEE-SEEEE-TTS-EEEE-SS-EEEE-TTS-EEEEETTEEEE-HHHHHHHHSTTHHHHHHHHTTT---------